Protein AF-A0A5C1A9X7-F1 (afdb_monomer_lite)

Secondary structure (DSSP, 8-state):
-----GGG--HHHHHHHHHHHHHHHHHHHHHHHHHHHHHHHHSPTTTHHHHHHHH-TTS-HHHHHHHHHHTTS-HHHHTTTTHHHHHHHHTSS-TTSTTS-------PPP--------------PPPPPP------TTHHHHHHHHHHHHTT--TTTS-HHHHHHHHHHHHHHHHHHHHHHHHHHHHHHHHHHTT----SSPPTTEEEEEE-SS--EEEEEEEPTTS-EEEE-TTS-EEEESSPPPPPSS-EEEEEE-S-HHHHHHHHHHHHHHHHS---HHHHHHHHHHTT--BTTB---HHHHHHHHT-GGGGT----SS------EEE-SS-EEE---STTHHHHHHHHHHHHHHHHHHHHHHHHHHHTT----HHHHHHHHTTGGGS------HHHHHHHHHHH-SS---HHHHHHHHHHHHHHHHHHHHHHHHHHHHHHHHHHHHHHH--SHHHHHHHHHHHHHHHHHHHHHHHHSS-HHHHHHHHHHHHHHHHHHHHHHHHHHTSS-HHHHHHHHHHH-S--------------------TT----------------------------------

InterPro domains:
  IPR011109 DNA-binding recombinase domain [PF07508] (262-326)
  IPR011109 DNA-binding recombinase domain [PS51737] (245-375)
  IPR038109 DNA-binding recombinase domain superfamily [G3DSA:3.90.1750.20] (182-351)

Structure (mmCIF, N/CA/C/O backbone):
data_AF-A0A5C1A9X7-F1
#
_entry.id   AF-A0A5C1A9X7-F1
#
loop_
_atom_site.group_PDB
_atom_site.id
_atom_site.type_symbol
_atom_site.label_atom_id
_atom_site.label_alt_id
_atom_site.label_comp_id
_atom_site.label_asym_id
_atom_site.label_entity_id
_atom_site.label_seq_id
_atom_site.pdbx_PDB_ins_code
_atom_site.Cartn_x
_atom_site.Cartn_y
_atom_site.Cartn_z
_atom_site.occupancy
_atom_site.B_iso_or_equiv
_atom_site.auth_seq_id
_atom_site.auth_comp_id
_atom_site.auth_asym_id
_atom_site.auth_atom_id
_atom_site.pdbx_PDB_model_num
ATOM 1 N N . MET A 1 1 ? 14.208 43.046 -17.791 1.00 47.38 1 MET A N 1
ATOM 2 C CA . MET A 1 1 ? 15.202 42.506 -16.836 1.00 47.38 1 MET A CA 1
ATOM 3 C C . MET A 1 1 ? 16.406 42.126 -17.662 1.00 47.38 1 MET A C 1
ATOM 5 O O . MET A 1 1 ? 16.241 41.368 -18.603 1.00 47.38 1 MET A O 1
ATOM 9 N N . THR A 1 2 ? 17.555 42.736 -17.404 1.00 44.69 2 THR A N 1
ATOM 10 C CA . THR A 1 2 ? 18.782 42.477 -18.158 1.00 44.69 2 THR A CA 1
ATOM 11 C C . THR A 1 2 ? 19.216 41.025 -17.948 1.00 44.69 2 THR A C 1
ATOM 13 O O . THR A 1 2 ? 19.223 40.553 -16.810 1.00 44.69 2 THR A O 1
ATOM 16 N N . ASP A 1 3 ? 19.541 40.317 -19.035 1.00 58.75 3 ASP A N 1
ATOM 17 C CA . ASP A 1 3 ? 20.053 38.939 -19.025 1.00 58.75 3 ASP A CA 1
ATOM 18 C C . ASP A 1 3 ? 21.384 38.892 -18.271 1.00 58.75 3 ASP A C 1
ATOM 20 O O . ASP A 1 3 ? 22.476 39.004 -18.829 1.00 58.75 3 ASP A O 1
ATOM 24 N N . THR A 1 4 ? 21.292 38.795 -16.951 1.00 77.88 4 THR A N 1
ATOM 25 C CA . THR A 1 4 ? 22.456 38.682 -16.088 1.00 77.88 4 THR A CA 1
ATOM 26 C C . THR A 1 4 ? 22.804 37.203 -16.052 1.00 77.88 4 THR A C 1
ATOM 28 O O . THR A 1 4 ? 21.982 36.382 -15.647 1.00 77.88 4 THR A O 1
ATOM 31 N N . ASN A 1 5 ? 23.998 36.844 -16.524 1.00 87.25 5 ASN A N 1
ATOM 32 C CA . ASN A 1 5 ? 24.424 35.452 -16.588 1.00 87.25 5 ASN A CA 1
ATOM 33 C C . ASN A 1 5 ? 24.597 34.885 -15.166 1.00 87.25 5 ASN A C 1
ATOM 35 O O . ASN A 1 5 ? 25.627 35.102 -14.519 1.00 87.25 5 ASN A O 1
ATOM 39 N N . LEU A 1 6 ? 23.574 34.165 -14.694 1.00 88.19 6 LEU A N 1
ATOM 40 C CA . LEU A 1 6 ? 23.511 33.554 -13.363 1.00 88.19 6 LEU A CA 1
ATOM 41 C C . LEU A 1 6 ? 24.707 32.630 -13.089 1.00 88.19 6 LEU A C 1
ATOM 43 O O . LEU A 1 6 ? 25.137 32.534 -11.941 1.00 88.19 6 LEU A O 1
ATOM 47 N N . ASP A 1 7 ? 25.299 32.030 -14.129 1.00 89.69 7 ASP A N 1
ATOM 48 C CA . ASP A 1 7 ? 26.432 31.104 -13.996 1.00 89.69 7 ASP A CA 1
ATOM 49 C C . ASP A 1 7 ? 27.722 31.793 -13.522 1.00 89.69 7 ASP A C 1
ATOM 51 O O . ASP A 1 7 ? 28.666 31.130 -13.092 1.00 89.69 7 ASP A O 1
ATOM 55 N N . THR A 1 8 ? 27.778 33.127 -13.589 1.00 94.38 8 THR A N 1
ATOM 56 C CA . THR A 1 8 ? 28.953 33.919 -13.183 1.00 94.38 8 THR A CA 1
ATOM 57 C C . THR A 1 8 ? 28.818 34.564 -11.803 1.00 94.38 8 THR A C 1
ATOM 59 O O . THR A 1 8 ? 29.784 35.146 -11.308 1.00 94.38 8 THR A O 1
ATOM 62 N N . MET A 1 9 ? 27.647 34.463 -11.167 1.00 95.88 9 MET A N 1
ATOM 63 C CA . MET A 1 9 ? 27.379 35.101 -9.877 1.00 95.88 9 MET A CA 1
ATOM 64 C C . MET A 1 9 ? 27.938 34.275 -8.714 1.00 95.88 9 MET A C 1
ATOM 66 O O . MET A 1 9 ? 27.880 33.045 -8.700 1.00 95.88 9 MET A O 1
ATOM 70 N N . THR A 1 10 ? 28.459 34.956 -7.696 1.00 95.62 10 THR A N 1
ATOM 71 C CA . THR A 1 10 ? 28.853 34.311 -6.438 1.00 95.62 10 THR A CA 1
ATOM 72 C C . THR A 1 10 ? 27.623 33.904 -5.620 1.00 95.62 10 THR A C 1
ATOM 74 O O . THR A 1 10 ? 26.520 34.409 -5.829 1.00 95.62 10 THR A O 1
ATOM 77 N N . LEU A 1 11 ? 27.800 33.008 -4.641 1.00 89.06 11 LEU A N 1
ATOM 78 C CA . LEU A 1 11 ? 26.704 32.552 -3.775 1.00 89.06 11 LEU A CA 1
ATOM 79 C C . LEU A 1 11 ? 26.016 33.711 -3.030 1.00 89.06 11 LEU A C 1
ATOM 81 O O . LEU A 1 11 ? 24.791 33.736 -2.939 1.00 89.06 11 LEU A O 1
ATOM 85 N N . ASP A 1 12 ? 26.785 34.696 -2.561 1.00 92.31 12 ASP A N 1
ATOM 86 C CA . ASP A 1 12 ? 26.243 35.880 -1.883 1.00 92.31 12 ASP A CA 1
ATOM 87 C C . ASP A 1 12 ? 25.435 36.763 -2.843 1.00 92.31 12 ASP A C 1
ATOM 89 O O . ASP A 1 12 ? 24.360 37.247 -2.488 1.00 92.31 12 ASP A O 1
ATOM 93 N N . GLN A 1 13 ? 25.910 36.926 -4.082 1.00 91.19 13 GLN A N 1
ATOM 94 C CA . GLN A 1 13 ? 25.189 37.660 -5.124 1.00 91.19 13 GLN A CA 1
ATOM 95 C C . GLN A 1 13 ? 23.883 36.952 -5.504 1.00 91.19 13 GLN A C 1
ATOM 97 O O . GLN A 1 13 ? 22.855 37.607 -5.658 1.00 91.19 13 GLN A O 1
ATOM 102 N N . LEU A 1 14 ? 23.893 35.619 -5.594 1.00 86.94 14 LEU A N 1
ATOM 103 C CA . LEU A 1 14 ? 22.681 34.823 -5.805 1.00 86.94 14 LEU A CA 1
ATOM 104 C C . LEU A 1 14 ? 21.702 34.963 -4.630 1.00 86.94 14 LEU A C 1
ATOM 106 O O . LEU A 1 14 ? 20.501 35.098 -4.852 1.00 86.94 14 LEU A O 1
ATOM 110 N N . GLY A 1 15 ? 22.198 34.997 -3.388 1.00 90.81 15 GLY A N 1
ATOM 111 C CA . GLY A 1 15 ? 21.381 35.241 -2.197 1.00 90.81 15 GLY A CA 1
ATOM 112 C C . GLY A 1 15 ? 20.719 36.624 -2.196 1.00 90.81 15 GLY A C 1
ATOM 113 O O . GLY A 1 15 ? 19.524 36.742 -1.920 1.00 90.81 15 GLY A O 1
ATOM 114 N N . GLN A 1 16 ? 21.464 37.669 -2.567 1.00 90.62 16 GLN A N 1
ATOM 115 C CA . GLN A 1 16 ? 20.929 39.028 -2.711 1.00 90.62 16 GLN A CA 1
ATOM 116 C C . GLN A 1 16 ? 19.906 39.123 -3.849 1.00 90.62 16 GLN A C 1
ATOM 118 O O . GLN A 1 16 ? 18.838 39.708 -3.664 1.00 90.62 16 GLN A O 1
ATOM 123 N N . GLN A 1 17 ? 20.186 38.489 -4.990 1.00 90.75 17 GLN A N 1
ATOM 124 C CA . GLN A 1 17 ? 19.267 38.449 -6.125 1.00 90.75 17 GLN A CA 1
ATOM 125 C C . GLN A 1 17 ? 17.967 37.716 -5.772 1.00 90.75 17 GLN A C 1
ATOM 127 O O . GLN A 1 17 ? 16.882 38.188 -6.107 1.00 90.75 17 GLN A O 1
ATOM 132 N N . ALA A 1 18 ? 18.052 36.598 -5.047 1.00 87.81 18 ALA A N 1
ATOM 133 C CA . ALA A 1 18 ? 16.883 35.873 -4.562 1.00 87.81 18 ALA A CA 1
ATOM 134 C C . ALA A 1 18 ? 16.039 36.730 -3.606 1.00 87.81 18 ALA A C 1
ATOM 136 O O . ALA A 1 18 ? 14.819 36.780 -3.751 1.00 87.81 18 ALA A O 1
ATOM 137 N N . LYS A 1 19 ? 16.675 37.454 -2.674 1.00 89.00 19 LYS A N 1
ATOM 138 C CA . LYS A 1 19 ? 15.983 38.379 -1.765 1.00 89.00 19 LYS A CA 1
ATOM 139 C C . LYS A 1 19 ? 15.240 39.478 -2.533 1.00 89.00 19 LYS A C 1
ATOM 141 O O . LYS A 1 19 ? 14.060 39.699 -2.277 1.00 89.00 19 LYS A O 1
ATOM 146 N N . LEU A 1 20 ? 15.896 40.095 -3.515 1.00 90.38 20 LEU A N 1
ATOM 147 C CA . LEU A 1 20 ? 15.300 41.135 -4.357 1.00 90.38 20 LEU A CA 1
ATOM 148 C C . LEU A 1 20 ? 14.111 40.606 -5.177 1.00 90.38 20 LEU A C 1
ATOM 150 O O . LEU A 1 20 ? 13.089 41.277 -5.303 1.00 90.38 20 LEU A O 1
ATOM 154 N N . LEU A 1 21 ? 14.220 39.396 -5.734 1.00 89.62 21 LEU A N 1
ATOM 155 C CA . LEU A 1 21 ? 13.125 38.759 -6.475 1.00 89.62 21 LEU A CA 1
ATOM 156 C C . LEU A 1 21 ? 11.931 38.442 -5.572 1.00 89.62 21 LEU A C 1
ATOM 158 O O . LEU A 1 21 ? 10.781 38.616 -5.980 1.00 89.62 21 LEU A O 1
ATOM 162 N N . LEU A 1 22 ? 12.194 38.002 -4.346 1.00 88.50 22 LEU A N 1
ATOM 163 C CA . LEU A 1 22 ? 11.167 37.724 -3.353 1.00 88.50 22 LEU A CA 1
ATOM 164 C C . LEU A 1 22 ? 10.432 39.015 -2.927 1.00 88.50 22 LEU A C 1
ATOM 166 O O . LEU A 1 22 ? 9.199 39.035 -2.932 1.00 88.50 22 LEU A O 1
ATOM 170 N N . GLU A 1 23 ? 11.153 40.115 -2.686 1.00 90.88 23 GLU A N 1
ATOM 171 C CA . GLU A 1 23 ? 10.567 41.441 -2.413 1.00 90.88 23 GLU A CA 1
ATOM 172 C C . GLU A 1 23 ? 9.708 41.943 -3.586 1.00 90.88 23 GLU A C 1
ATOM 174 O O . GLU A 1 23 ? 8.550 42.321 -3.394 1.00 90.88 23 GLU A O 1
ATOM 179 N N . LYS A 1 24 ? 10.209 41.839 -4.824 1.00 92.94 24 LYS A N 1
ATOM 180 C CA . LYS A 1 24 ? 9.430 42.173 -6.031 1.00 92.94 24 LYS A CA 1
ATOM 181 C C . LYS A 1 24 ? 8.179 41.308 -6.176 1.00 92.94 24 LYS A C 1
ATOM 183 O O . LYS A 1 24 ? 7.129 41.789 -6.594 1.00 92.94 24 LYS A O 1
ATOM 188 N N . THR A 1 25 ? 8.262 40.030 -5.812 1.00 92.06 25 THR A N 1
ATOM 189 C CA . THR A 1 25 ? 7.108 39.120 -5.846 1.00 92.06 25 THR A CA 1
ATOM 190 C C . THR A 1 25 ? 6.032 39.554 -4.848 1.00 92.06 25 THR A C 1
ATOM 192 O O . THR A 1 25 ? 4.843 39.527 -5.176 1.00 92.06 25 THR A O 1
ATOM 195 N N . ALA A 1 26 ? 6.433 39.983 -3.648 1.00 93.00 26 ALA A N 1
ATOM 196 C CA . ALA A 1 26 ? 5.527 40.524 -2.637 1.00 93.00 26 ALA A CA 1
ATOM 197 C C . ALA A 1 26 ? 4.830 41.806 -3.128 1.00 93.00 26 ALA A C 1
ATOM 199 O O . ALA A 1 26 ? 3.606 41.921 -3.023 1.00 93.00 26 ALA A O 1
ATOM 200 N N . GLU A 1 27 ? 5.583 42.719 -3.745 1.00 94.50 27 GLU A N 1
ATOM 201 C CA . GLU A 1 27 ? 5.055 43.943 -4.352 1.00 94.50 27 GLU A CA 1
ATOM 202 C C . GLU A 1 27 ? 4.036 43.648 -5.466 1.00 94.50 27 GLU A C 1
ATOM 204 O O . GLU A 1 27 ? 2.912 44.157 -5.432 1.00 94.50 27 GLU A O 1
ATOM 209 N N . ILE A 1 28 ? 4.374 42.771 -6.417 1.00 95.00 28 ILE A N 1
ATOM 210 C CA . ILE A 1 28 ? 3.469 42.382 -7.510 1.00 95.00 28 ILE A CA 1
ATOM 211 C C . ILE A 1 28 ? 2.188 41.753 -6.950 1.00 95.00 28 ILE A C 1
ATOM 213 O O . ILE A 1 28 ? 1.080 42.085 -7.382 1.00 95.00 28 ILE A O 1
ATOM 217 N N . ALA A 1 29 ? 2.308 40.865 -5.958 1.00 95.62 29 ALA A N 1
ATOM 218 C CA . ALA A 1 29 ? 1.154 40.241 -5.319 1.00 95.62 29 ALA A CA 1
ATOM 219 C C . ALA A 1 29 ? 0.243 41.272 -4.633 1.00 95.62 29 ALA A C 1
ATOM 221 O O . ALA A 1 29 ? -0.986 41.160 -4.716 1.00 95.62 29 ALA A O 1
ATOM 222 N N . TRP A 1 30 ? 0.825 42.291 -3.997 1.00 97.12 30 TRP A N 1
ATOM 223 C CA . TRP A 1 30 ? 0.084 43.402 -3.405 1.00 97.12 30 TRP A CA 1
ATOM 224 C C . TRP A 1 30 ? -0.641 44.236 -4.470 1.00 97.12 30 TRP A C 1
ATOM 226 O O . TRP A 1 30 ? -1.853 44.454 -4.362 1.00 97.12 30 TRP A O 1
ATOM 236 N N . GLN A 1 31 ? 0.051 44.631 -5.545 1.00 96.31 31 GLN A N 1
ATOM 237 C CA . GLN A 1 31 ? -0.528 45.407 -6.648 1.00 96.31 31 GLN A CA 1
ATOM 238 C C . GLN A 1 31 ? -1.691 44.655 -7.320 1.00 96.31 31 GLN A C 1
ATOM 240 O O . GLN A 1 31 ? -2.790 45.200 -7.475 1.00 96.31 31 GLN A O 1
ATOM 245 N N . LEU A 1 32 ? -1.507 43.368 -7.636 1.00 95.81 32 LEU A N 1
ATOM 246 C CA . LEU A 1 32 ? -2.569 42.513 -8.178 1.00 95.81 32 LEU A CA 1
ATOM 247 C C . LEU A 1 32 ? -3.739 42.370 -7.200 1.00 95.81 32 LEU A C 1
ATOM 249 O O . LEU A 1 32 ? -4.904 42.429 -7.598 1.00 95.81 32 LEU A O 1
ATOM 253 N N . GLY A 1 33 ? -3.455 42.231 -5.905 1.00 97.31 33 GLY A N 1
ATOM 254 C CA . GLY A 1 33 ? -4.472 42.213 -4.860 1.00 97.31 33 GLY A CA 1
ATOM 255 C C . GLY A 1 33 ? -5.327 43.483 -4.831 1.00 97.31 33 GLY A C 1
ATOM 256 O O . GLY A 1 33 ? -6.557 43.387 -4.727 1.00 97.31 33 GLY A O 1
ATOM 257 N N . ARG A 1 34 ? -4.709 44.663 -4.992 1.00 97.56 34 ARG A N 1
ATOM 258 C CA . ARG A 1 34 ? -5.403 45.961 -5.091 1.00 97.56 34 ARG A CA 1
ATOM 259 C C . ARG A 1 34 ? -6.297 46.002 -6.326 1.00 97.56 34 ARG A C 1
ATOM 261 O O . ARG A 1 34 ? -7.483 46.318 -6.198 1.00 97.56 34 ARG A O 1
ATOM 268 N N . ILE A 1 35 ? -5.775 45.597 -7.487 1.00 97.06 35 ILE A N 1
ATOM 269 C CA . ILE A 1 35 ? -6.542 45.501 -8.740 1.00 97.06 35 ILE A CA 1
ATOM 270 C C . ILE A 1 35 ? -7.760 44.591 -8.552 1.00 97.06 35 ILE A C 1
ATOM 272 O O . ILE A 1 35 ? -8.881 44.986 -8.875 1.00 97.06 35 ILE A O 1
ATOM 276 N N . PHE A 1 36 ? -7.587 43.406 -7.962 1.00 97.50 36 PHE A N 1
ATOM 277 C CA . PHE A 1 36 ? -8.689 42.473 -7.729 1.00 97.50 36 PHE A CA 1
ATOM 278 C C . PHE A 1 36 ? -9.723 42.998 -6.736 1.00 97.50 36 PHE A C 1
ATOM 280 O O . PHE A 1 36 ? -10.917 42.757 -6.915 1.00 97.50 36 PHE A O 1
ATOM 287 N N . THR A 1 37 ? -9.305 43.726 -5.702 1.00 97.31 37 THR A N 1
ATOM 288 C CA . THR A 1 37 ? -10.232 44.356 -4.757 1.00 97.31 37 THR A CA 1
ATOM 289 C C . THR A 1 37 ? -11.045 45.469 -5.423 1.00 97.31 37 THR A C 1
ATOM 291 O O . THR A 1 37 ? -12.268 45.486 -5.266 1.00 97.31 37 THR A O 1
ATOM 294 N N . ILE A 1 38 ? -10.419 46.315 -6.248 1.00 97.38 38 ILE A N 1
ATOM 295 C CA . ILE A 1 38 ? -11.111 47.360 -7.021 1.00 97.38 38 ILE A CA 1
ATOM 296 C C . ILE A 1 38 ? -12.061 46.737 -8.054 1.00 97.38 38 ILE A C 1
ATOM 298 O O . ILE A 1 38 ? -13.235 47.106 -8.122 1.00 97.38 38 ILE A O 1
ATOM 302 N N . ALA A 1 39 ? -11.592 45.758 -8.832 1.00 96.38 39 ALA A N 1
ATOM 303 C CA . ALA A 1 39 ? -12.392 45.072 -9.845 1.00 96.38 39 ALA A CA 1
ATOM 304 C C . ALA A 1 39 ? -13.609 44.370 -9.227 1.00 96.38 39 ALA A C 1
ATOM 306 O O . ALA A 1 39 ? -14.719 44.465 -9.756 1.00 96.38 39 ALA A O 1
ATOM 307 N N . LYS A 1 40 ? -13.436 43.724 -8.066 1.00 97.00 40 LYS A N 1
ATOM 308 C CA . LYS A 1 40 ? -14.538 43.092 -7.333 1.00 97.00 40 LYS A CA 1
ATOM 309 C C . LYS A 1 40 ? -15.569 44.110 -6.847 1.00 97.00 40 LYS A C 1
ATOM 311 O O . LYS A 1 40 ? -16.755 43.807 -6.913 1.00 97.00 40 LYS A O 1
ATOM 316 N N . GLY A 1 41 ? -15.136 45.292 -6.401 1.00 96.31 41 GLY A N 1
ATOM 317 C CA . GLY A 1 41 ? -16.030 46.387 -6.006 1.00 96.31 41 GLY A CA 1
ATOM 318 C C . GLY A 1 41 ? -16.836 46.974 -7.171 1.00 96.31 41 GLY A C 1
ATOM 319 O O . GLY A 1 41 ? -17.968 47.402 -6.971 1.00 96.31 41 GLY A O 1
ATOM 320 N N . LYS A 1 42 ? -16.287 46.948 -8.395 1.00 96.94 42 LYS A N 1
ATOM 321 C CA . LYS A 1 42 ? -16.971 47.411 -9.618 1.00 96.94 42 LYS A CA 1
ATOM 322 C C . LYS A 1 42 ? -17.919 46.371 -10.235 1.00 96.94 42 LYS A C 1
ATOM 324 O O . LYS A 1 42 ? -18.811 46.737 -10.995 1.00 96.94 42 LYS A O 1
ATOM 329 N N . CYS A 1 43 ? -17.736 45.084 -9.943 1.00 96.25 43 CYS A N 1
ATOM 330 C CA . CYS A 1 43 ? -18.588 44.015 -10.470 1.00 96.25 43 CYS A CA 1
ATOM 331 C C . CYS A 1 43 ? -19.940 43.951 -9.742 1.00 96.25 43 CYS A C 1
ATOM 333 O O . CYS A 1 43 ? -19.989 43.924 -8.514 1.00 96.25 43 CYS A O 1
ATOM 335 N N . GLN A 1 44 ? -21.043 43.796 -10.482 1.00 95.88 44 GLN A N 1
ATOM 336 C CA . GLN A 1 44 ? -22.345 43.494 -9.872 1.00 95.88 44 GLN A CA 1
ATOM 337 C C . GLN A 1 44 ? -22.383 42.057 -9.312 1.00 95.88 44 GLN A C 1
ATOM 339 O O . GLN A 1 44 ? -21.558 41.201 -9.664 1.00 95.88 44 GLN A O 1
ATOM 344 N N . HIS A 1 45 ? -23.363 41.758 -8.449 1.00 90.06 45 HIS A N 1
ATOM 345 C CA . HIS A 1 45 ? -23.530 40.423 -7.867 1.00 90.06 45 HIS A CA 1
ATOM 346 C C . HIS A 1 45 ? -23.597 39.341 -8.964 1.00 90.06 45 HIS A C 1
ATOM 348 O O . HIS A 1 45 ? -24.348 39.454 -9.929 1.00 90.06 45 HIS A O 1
ATOM 354 N N . GLY A 1 46 ? -22.765 38.301 -8.846 1.00 91.75 46 GLY A N 1
ATOM 355 C CA . GLY A 1 46 ? -22.659 37.218 -9.835 1.00 91.75 46 GLY A CA 1
ATOM 356 C C . GLY A 1 46 ? -21.763 37.498 -11.054 1.00 91.75 46 GLY A C 1
ATOM 357 O O . GLY A 1 46 ? -21.415 36.556 -11.768 1.00 91.75 46 GLY A O 1
ATOM 358 N N . GLN A 1 47 ? -21.315 38.739 -11.284 1.00 96.62 47 GLN A N 1
ATOM 359 C CA . GLN A 1 47 ? -20.414 39.068 -12.402 1.00 96.62 47 GLN A CA 1
ATOM 360 C C . GLN A 1 47 ? -18.936 38.804 -12.089 1.00 96.62 47 GLN A C 1
ATOM 362 O O . GLN A 1 47 ? -18.168 38.505 -13.002 1.00 96.62 47 GLN A O 1
ATOM 367 N N . TRP A 1 48 ? -18.545 38.814 -10.808 1.00 96.19 48 TRP A N 1
ATOM 368 C CA . TRP A 1 48 ? -17.155 38.603 -10.379 1.00 96.19 48 TRP A CA 1
ATOM 369 C C . TRP A 1 48 ? -16.531 37.322 -10.955 1.00 96.19 48 TRP A C 1
ATOM 371 O O . TRP A 1 48 ? -15.447 37.358 -11.526 1.00 96.19 48 TRP A O 1
ATOM 381 N N . GLY A 1 49 ? -17.240 36.190 -10.892 1.00 92.62 49 GLY A N 1
ATOM 382 C CA . GLY A 1 49 ? -16.727 34.920 -11.419 1.00 92.62 49 GLY A CA 1
ATOM 383 C C . GLY A 1 49 ? -16.629 34.865 -12.952 1.00 92.62 49 GLY A C 1
ATOM 384 O O . GLY A 1 49 ? -15.925 34.011 -13.490 1.00 92.62 49 GLY A O 1
ATOM 385 N N . LYS A 1 50 ? -17.340 35.740 -13.678 1.00 96.06 50 LYS A N 1
ATOM 386 C CA . LYS A 1 50 ? -17.178 35.894 -15.134 1.00 96.06 50 LYS A CA 1
ATOM 387 C C . LYS A 1 50 ? -15.960 36.760 -15.440 1.00 96.06 50 LYS A C 1
ATOM 389 O O . LYS A 1 50 ? -15.117 36.336 -16.219 1.00 96.06 50 LYS A O 1
ATOM 394 N N . TRP A 1 51 ? -15.838 37.904 -14.763 1.00 97.06 51 TRP A N 1
ATOM 395 C CA . TRP A 1 51 ? -14.692 38.803 -14.903 1.00 97.06 51 TRP A CA 1
ATOM 396 C C . TRP A 1 51 ? -13.373 38.099 -14.566 1.00 97.06 51 TRP A C 1
ATOM 398 O O . TRP A 1 51 ? -12.432 38.162 -15.351 1.00 97.06 51 TRP A O 1
ATOM 408 N N . GLN A 1 52 ? -13.340 37.342 -13.462 1.00 96.62 52 GLN A N 1
ATOM 409 C CA . GLN A 1 52 ? -12.171 36.561 -13.055 1.00 96.62 52 GLN A CA 1
ATOM 410 C C . GLN A 1 52 ? -11.739 35.574 -14.146 1.00 96.62 52 GLN A C 1
ATOM 412 O O . GLN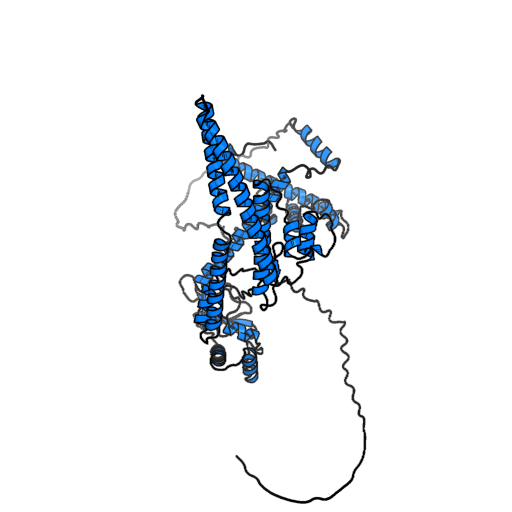 A 1 52 ? -10.560 35.482 -14.457 1.00 96.62 52 GLN A O 1
ATOM 417 N N . ARG A 1 53 ? -12.683 34.841 -14.748 1.00 94.81 53 ARG A N 1
ATOM 418 C CA . ARG A 1 53 ? -12.362 33.877 -15.812 1.00 94.81 53 ARG A CA 1
ATOM 419 C C . ARG A 1 53 ? -11.885 34.540 -17.100 1.00 94.81 53 ARG A C 1
ATOM 421 O O . ARG A 1 53 ? -11.134 33.908 -17.823 1.00 94.81 53 ARG A O 1
ATOM 428 N N . ALA A 1 54 ? -12.326 35.762 -17.382 1.00 95.94 54 ALA A N 1
ATOM 429 C CA . ALA A 1 54 ? -11.912 36.491 -18.575 1.00 95.94 54 ALA A CA 1
ATOM 430 C C . ALA A 1 54 ? -10.524 37.135 -18.426 1.00 95.94 54 ALA A C 1
ATOM 432 O O . ALA A 1 54 ? -9.778 37.161 -19.392 1.00 95.94 54 ALA A O 1
ATOM 433 N N . ASN A 1 55 ? -10.172 37.627 -17.231 1.00 96.00 55 ASN A N 1
ATOM 434 C CA . ASN A 1 55 ? -8.977 38.464 -17.035 1.00 96.00 55 ASN A CA 1
ATOM 435 C C . ASN A 1 55 ? -7.877 37.802 -16.184 1.00 96.00 55 ASN A C 1
ATOM 437 O O . ASN A 1 55 ? -6.761 38.298 -16.128 1.00 96.00 55 ASN A O 1
ATOM 441 N N . ALA A 1 56 ? -8.185 36.709 -15.481 1.00 95.69 56 ALA A N 1
ATOM 442 C CA . ALA A 1 56 ? -7.260 36.018 -14.580 1.00 95.69 56 ALA A CA 1
ATOM 443 C C . ALA A 1 56 ? -7.512 34.497 -14.587 1.00 95.69 56 ALA A C 1
ATOM 445 O O . ALA A 1 56 ? -7.578 33.855 -13.537 1.00 95.69 56 ALA A O 1
ATOM 446 N N . SER A 1 57 ? -7.704 33.917 -15.777 1.00 93.94 57 SER A N 1
ATOM 447 C CA . SER A 1 57 ? -8.019 32.490 -15.976 1.00 93.94 57 SER A CA 1
ATOM 448 C C . SER A 1 57 ? -6.945 31.542 -15.430 1.00 93.94 57 SER A C 1
ATOM 450 O O . SER A 1 57 ? -7.275 30.452 -14.962 1.00 93.94 57 SER A O 1
ATOM 452 N N . HIS A 1 58 ? -5.683 31.973 -15.449 1.00 94.12 58 HIS A N 1
ATOM 453 C CA . HIS A 1 58 ? -4.530 31.222 -14.955 1.00 94.12 58 HIS A CA 1
ATOM 454 C C . HIS A 1 58 ? -4.418 31.230 -13.419 1.00 94.12 58 HIS A C 1
ATOM 456 O O . HIS A 1 58 ? -3.757 30.367 -12.842 1.00 94.12 58 HIS A O 1
ATOM 462 N N . LEU A 1 59 ? -5.097 32.153 -12.723 1.00 94.19 59 LEU A N 1
ATOM 463 C CA . LEU A 1 59 ? -5.053 32.239 -11.263 1.00 94.19 59 LEU A CA 1
ATOM 464 C C . LEU A 1 59 ? -6.230 31.511 -10.613 1.00 94.19 59 LEU A C 1
ATOM 466 O O . LEU A 1 59 ? -7.410 31.776 -10.861 1.00 94.19 59 LEU A O 1
ATOM 470 N N . SER A 1 60 ? -5.908 30.625 -9.669 1.00 94.69 60 SER A N 1
ATOM 471 C CA . SER A 1 60 ? -6.929 29.968 -8.856 1.00 94.69 60 SER A CA 1
ATOM 472 C C . SER A 1 60 ? -7.681 30.983 -7.981 1.00 94.69 60 SER A C 1
ATOM 474 O O . SER A 1 60 ? -7.108 31.956 -7.486 1.00 94.69 60 SER A O 1
ATOM 476 N N . ALA A 1 61 ? -8.962 30.720 -7.688 1.00 92.44 61 ALA A N 1
ATOM 477 C CA . ALA A 1 61 ? -9.743 31.561 -6.770 1.00 92.44 61 ALA A CA 1
ATOM 478 C C . ALA A 1 61 ? -9.099 31.680 -5.372 1.00 92.44 61 ALA A C 1
ATOM 480 O O . ALA A 1 61 ? -9.268 32.692 -4.693 1.00 92.44 61 ALA A O 1
ATOM 481 N N . LYS A 1 62 ? -8.332 30.661 -4.955 1.00 94.62 62 LYS A N 1
ATOM 482 C CA . LYS A 1 62 ? -7.563 30.676 -3.707 1.00 94.62 62 LYS A CA 1
ATOM 483 C C . LYS A 1 62 ? -6.393 31.661 -3.790 1.00 94.62 62 LYS A C 1
ATOM 485 O O . LYS A 1 62 ? -6.223 32.443 -2.862 1.00 94.62 62 LYS A O 1
ATOM 490 N N . THR A 1 63 ? -5.638 31.653 -4.889 1.00 95.44 63 THR A N 1
ATOM 491 C CA . THR A 1 63 ? -4.511 32.573 -5.131 1.00 95.44 63 THR A CA 1
ATOM 492 C C . THR A 1 63 ? -4.986 34.023 -5.155 1.00 95.44 63 THR A C 1
ATOM 494 O O . THR A 1 63 ? -4.462 34.849 -4.419 1.00 95.44 63 THR A O 1
ATOM 497 N N . ILE A 1 64 ? -6.069 34.310 -5.883 1.00 96.31 64 ILE A N 1
ATOM 498 C CA . ILE A 1 64 ? -6.688 35.645 -5.903 1.00 96.31 64 ILE A CA 1
ATOM 499 C C . ILE A 1 64 ? -7.158 36.061 -4.504 1.00 96.31 64 ILE A C 1
ATOM 501 O O . ILE A 1 64 ? -7.006 37.214 -4.106 1.00 96.31 64 ILE A O 1
ATOM 505 N N . GLY A 1 65 ? -7.710 35.122 -3.730 1.00 95.19 65 GLY A N 1
ATOM 506 C CA . GLY A 1 65 ? -8.063 35.355 -2.331 1.00 95.19 65 GLY A CA 1
ATOM 507 C C . GLY A 1 65 ? -6.861 35.731 -1.460 1.00 95.19 65 GLY A C 1
ATOM 508 O O . GLY A 1 65 ? -7.002 36.602 -0.609 1.00 95.19 65 GLY A O 1
ATOM 509 N N . ARG A 1 66 ? -5.693 35.116 -1.685 1.00 96.31 66 ARG A N 1
ATOM 510 C CA . ARG A 1 66 ? -4.442 35.439 -0.979 1.00 96.31 66 ARG A CA 1
ATOM 511 C C . ARG A 1 66 ? -3.906 36.810 -1.376 1.00 96.31 66 ARG A C 1
ATOM 513 O O . ARG A 1 66 ? -3.666 37.615 -0.491 1.00 96.31 66 ARG A O 1
ATOM 520 N N . TYR A 1 67 ? -3.819 37.122 -2.670 1.00 97.25 67 TYR A N 1
ATOM 521 C CA . TYR A 1 67 ? -3.355 38.441 -3.130 1.00 97.25 67 TYR A CA 1
ATOM 522 C C . TYR A 1 67 ? -4.237 39.568 -2.590 1.00 97.25 67 TYR A C 1
ATOM 524 O O . TYR A 1 67 ? -3.738 40.575 -2.105 1.00 97.25 67 TYR A O 1
ATOM 532 N N . ARG A 1 68 ? -5.563 39.372 -2.570 1.00 97.25 68 ARG A N 1
ATOM 533 C CA . ARG A 1 68 ? -6.482 40.348 -1.968 1.00 97.25 68 ARG A CA 1
ATOM 534 C C . ARG A 1 68 ? -6.239 40.570 -0.473 1.00 97.25 68 ARG A C 1
ATOM 536 O O . ARG A 1 68 ? -6.418 41.697 -0.041 1.00 97.25 68 ARG A O 1
ATOM 543 N N . LYS A 1 69 ? -5.836 39.539 0.280 1.00 96.25 69 LYS A N 1
ATOM 544 C CA . LYS A 1 69 ? -5.438 39.678 1.691 1.00 96.25 69 LYS A CA 1
ATOM 545 C C . LYS A 1 69 ? -4.107 40.410 1.842 1.00 96.25 69 LYS A C 1
ATOM 547 O O . LYS A 1 69 ? -3.993 41.250 2.716 1.00 96.25 69 LYS A O 1
ATOM 552 N N . VAL A 1 70 ? -3.127 40.139 0.975 1.00 96.12 70 VAL A N 1
ATOM 553 C CA . VAL A 1 70 ? -1.861 40.898 0.962 1.00 96.12 70 VAL A CA 1
ATOM 554 C C . VAL A 1 70 ? -2.138 42.386 0.728 1.00 96.12 70 VAL A C 1
ATOM 556 O O . VAL A 1 70 ? -1.593 43.223 1.428 1.00 96.12 70 VAL A O 1
ATOM 559 N N . ALA A 1 71 ? -3.059 42.721 -0.178 1.00 96.31 71 ALA A N 1
ATOM 560 C CA . ALA A 1 71 ? -3.466 44.100 -0.457 1.00 96.31 71 ALA A CA 1
ATOM 561 C C . ALA A 1 71 ? -4.225 44.819 0.676 1.00 96.31 71 ALA A C 1
ATOM 563 O O . ALA A 1 71 ? -4.514 46.010 0.537 1.00 96.31 71 ALA A O 1
ATOM 564 N N . GLU A 1 72 ? -4.597 44.114 1.749 1.00 95.00 72 GLU A N 1
ATOM 565 C CA . GLU A 1 72 ? -5.147 44.728 2.965 1.00 95.00 72 GLU A CA 1
ATOM 566 C C . GLU A 1 72 ? -4.034 45.302 3.860 1.00 95.00 72 GLU A C 1
ATOM 568 O O . GLU A 1 72 ? -4.328 46.143 4.707 1.00 95.00 72 GLU A O 1
ATOM 573 N N . LEU A 1 73 ? -2.772 44.905 3.644 1.00 93.62 73 LEU A N 1
ATOM 574 C CA . LEU A 1 73 ? -1.610 45.448 4.345 1.00 93.62 73 LEU A CA 1
ATOM 575 C C . LEU A 1 73 ? -1.175 46.804 3.740 1.00 93.62 73 LEU A C 1
ATOM 577 O O . LEU A 1 73 ? -1.300 46.999 2.522 1.00 93.62 73 LEU A O 1
ATOM 581 N N . PRO A 1 74 ? -0.650 47.743 4.550 1.00 92.50 74 PRO A N 1
ATOM 582 C CA . PRO A 1 74 ? 0.043 48.941 4.073 1.00 92.50 74 PRO A CA 1
ATOM 583 C C . PRO A 1 74 ? 1.220 48.579 3.159 1.00 92.50 74 PRO A C 1
ATOM 585 O O . PRO A 1 74 ? 1.896 47.576 3.380 1.00 92.50 74 PRO A O 1
ATOM 588 N N . PHE A 1 75 ? 1.484 49.391 2.133 1.00 89.25 75 PHE A N 1
ATOM 589 C CA . PHE A 1 75 ? 2.546 49.103 1.160 1.00 89.25 75 PHE A CA 1
ATOM 590 C C . PHE A 1 75 ? 3.932 49.067 1.822 1.00 89.25 75 PHE A C 1
ATOM 592 O O . PHE A 1 75 ? 4.757 48.216 1.503 1.00 89.25 75 PHE A O 1
ATOM 599 N N . GLU A 1 76 ? 4.140 49.929 2.816 1.00 88.06 76 GLU A N 1
ATOM 600 C CA . GLU A 1 76 ? 5.363 50.033 3.611 1.00 88.06 76 GLU A CA 1
ATOM 601 C C . GLU A 1 76 ? 5.652 48.754 4.418 1.00 88.06 76 GLU A C 1
ATOM 603 O O . GLU A 1 76 ? 6.801 48.469 4.757 1.00 88.06 76 GLU A O 1
ATOM 608 N N . GLU A 1 77 ? 4.622 47.955 4.718 1.00 82.94 77 GLU A N 1
ATOM 609 C CA . GLU A 1 77 ? 4.768 46.677 5.422 1.00 82.94 77 GLU A CA 1
ATOM 610 C C . GLU A 1 77 ? 5.149 45.533 4.470 1.00 82.94 77 GLU A C 1
ATOM 612 O O . GLU A 1 77 ? 5.800 44.574 4.889 1.00 82.94 77 GLU A O 1
ATOM 617 N N . VAL A 1 78 ? 4.817 45.654 3.180 1.00 83.25 78 VAL A N 1
ATOM 618 C CA . VAL A 1 78 ? 5.071 44.627 2.157 1.00 83.25 78 VAL A CA 1
ATOM 619 C C . VAL A 1 78 ? 6.537 44.565 1.743 1.00 83.25 78 VAL A C 1
ATOM 621 O O . VAL A 1 78 ? 7.029 43.483 1.439 1.00 83.25 78 VAL A O 1
ATOM 624 N N . THR A 1 79 ? 7.249 45.690 1.766 1.00 80.75 79 THR A N 1
ATOM 625 C CA . THR A 1 79 ? 8.671 45.789 1.388 1.00 80.75 79 THR A CA 1
ATOM 626 C C . THR A 1 79 ? 9.619 45.788 2.595 1.00 80.75 79 THR A C 1
ATOM 628 O O . THR A 1 79 ? 10.824 45.974 2.443 1.00 80.75 79 THR A O 1
ATOM 631 N N . GLY A 1 80 ? 9.095 45.566 3.808 1.00 79.44 80 GLY A N 1
ATOM 632 C CA . GLY A 1 80 ? 9.824 45.761 5.064 1.00 79.44 80 GLY A CA 1
ATOM 633 C C . GLY A 1 80 ? 9.767 44.586 6.045 1.00 79.44 80 GLY A C 1
ATOM 634 O O . GLY A 1 80 ? 9.806 43.413 5.680 1.00 79.44 80 GLY A O 1
ATOM 635 N N . LYS A 1 81 ? 9.691 44.904 7.345 1.00 72.19 81 LYS A N 1
ATOM 636 C CA . LYS A 1 81 ? 9.799 43.935 8.459 1.00 72.19 81 LYS A CA 1
ATOM 637 C C . LYS A 1 81 ? 8.712 42.851 8.477 1.00 72.19 81 LYS A C 1
ATOM 639 O O . LYS A 1 81 ? 8.876 41.864 9.184 1.00 72.19 81 LYS A O 1
ATOM 644 N N . GLN A 1 82 ? 7.627 43.014 7.720 1.00 85.38 82 GLN A N 1
ATOM 645 C CA . GLN A 1 82 ? 6.525 42.050 7.664 1.00 85.38 82 GLN A CA 1
ATOM 646 C C . GLN A 1 82 ? 6.543 41.161 6.414 1.00 85.38 82 GLN A C 1
ATOM 648 O O . GLN A 1 82 ? 5.576 40.451 6.140 1.00 85.38 82 GLN A O 1
ATOM 653 N N . LEU A 1 83 ? 7.656 41.127 5.680 1.00 89.94 83 LEU A N 1
ATOM 654 C CA . LEU A 1 83 ? 7.810 40.287 4.493 1.00 89.94 83 LEU A CA 1
ATOM 655 C C . LEU A 1 83 ? 7.500 38.798 4.767 1.00 89.94 83 LEU A C 1
ATOM 657 O O . LEU A 1 83 ? 6.908 38.113 3.934 1.00 89.94 83 LEU A O 1
ATOM 661 N N . GLN A 1 84 ? 7.810 38.310 5.974 1.00 89.44 84 GLN A N 1
ATOM 662 C CA . GLN A 1 84 ? 7.451 36.958 6.421 1.00 89.44 84 GLN A CA 1
ATOM 663 C C . GLN A 1 84 ? 5.933 36.736 6.499 1.00 89.44 84 GLN A C 1
ATOM 665 O O . GLN A 1 84 ? 5.449 35.694 6.059 1.00 89.44 84 GLN A O 1
ATOM 670 N N . GLU A 1 85 ? 5.167 37.711 6.996 1.00 91.56 85 GLU A N 1
ATOM 671 C CA . GLU A 1 85 ? 3.703 37.616 7.051 1.00 91.56 85 GLU A CA 1
ATOM 672 C C . GLU A 1 85 ? 3.104 37.625 5.643 1.00 91.56 85 GLU A C 1
ATOM 674 O O . GLU A 1 85 ? 2.204 36.839 5.340 1.00 91.56 85 GLU A O 1
ATOM 679 N N . VAL A 1 86 ? 3.659 38.432 4.732 1.00 92.69 86 VAL A N 1
ATOM 680 C CA . VAL A 1 86 ? 3.269 38.395 3.317 1.00 92.69 86 VAL A CA 1
ATOM 681 C C . VAL A 1 86 ? 3.504 36.998 2.736 1.00 92.69 86 VAL A C 1
ATOM 683 O O . VAL A 1 86 ? 2.600 36.430 2.118 1.00 92.69 86 VAL A O 1
ATOM 686 N N . TYR A 1 87 ? 4.662 36.384 2.985 1.00 93.25 87 TYR A N 1
ATOM 687 C CA . TYR A 1 87 ? 4.951 35.020 2.529 1.00 93.25 87 TYR A CA 1
ATOM 688 C C . TYR A 1 87 ? 4.064 33.958 3.176 1.00 93.25 87 TYR A C 1
ATOM 690 O O . TYR A 1 87 ? 3.661 33.013 2.489 1.00 93.25 87 TYR A O 1
ATOM 698 N N . ARG A 1 88 ? 3.673 34.139 4.438 1.00 90.88 88 ARG A N 1
ATOM 699 C CA . ARG A 1 88 ? 2.691 33.288 5.119 1.00 90.88 88 ARG A CA 1
ATOM 700 C C . ARG A 1 88 ? 1.317 33.386 4.450 1.00 90.88 88 ARG A C 1
ATOM 702 O O . ARG A 1 88 ? 0.720 32.370 4.088 1.00 90.88 88 ARG A O 1
ATOM 709 N N . ILE A 1 89 ? 0.840 34.600 4.160 1.00 93.44 89 ILE A N 1
ATOM 710 C CA . ILE A 1 89 ? -0.433 34.828 3.450 1.00 93.44 89 ILE A CA 1
ATOM 711 C C . ILE A 1 89 ? -0.392 34.219 2.042 1.00 93.44 89 ILE A C 1
ATOM 713 O O . ILE A 1 89 ? -1.363 33.584 1.602 1.00 93.44 89 ILE A O 1
ATOM 717 N N . LEU A 1 90 ? 0.731 34.372 1.336 1.00 92.06 90 LEU A N 1
ATOM 718 C CA . LEU A 1 90 ? 0.956 33.771 0.021 1.00 92.06 90 LEU A CA 1
ATOM 719 C C . LEU A 1 90 ? 1.068 32.240 0.084 1.00 92.06 90 LEU A C 1
ATOM 721 O O . LEU A 1 90 ? 0.761 31.566 -0.906 1.00 92.06 90 LEU A O 1
ATOM 725 N N . GLY A 1 91 ? 1.370 31.683 1.259 1.00 90.31 91 GLY A N 1
ATOM 726 C CA . GLY A 1 91 ? 1.607 30.261 1.492 1.00 90.31 91 GLY A CA 1
ATOM 727 C C . GLY A 1 91 ? 2.921 29.783 0.883 1.00 90.31 91 GLY A C 1
ATOM 728 O O . GLY A 1 91 ? 2.953 28.675 0.352 1.00 90.31 91 GLY A O 1
ATOM 729 N N . ILE A 1 92 ? 3.930 30.658 0.880 1.00 90.44 92 ILE A N 1
ATOM 730 C CA . ILE A 1 92 ? 5.326 30.357 0.534 1.00 90.44 92 ILE A CA 1
ATOM 731 C C . ILE A 1 92 ? 6.037 29.761 1.758 1.00 90.44 92 ILE A C 1
ATOM 733 O O . ILE A 1 92 ? 6.838 28.844 1.604 1.00 90.44 92 ILE A O 1
ATOM 737 N N . ILE A 1 93 ? 5.699 30.242 2.959 1.00 88.56 93 ILE A N 1
ATOM 738 C CA . ILE A 1 93 ? 6.160 29.703 4.246 1.00 88.56 93 ILE A CA 1
ATOM 739 C C . ILE A 1 93 ? 4.980 28.978 4.911 1.00 88.56 93 ILE A C 1
ATOM 741 O O . ILE A 1 93 ? 3.850 29.473 4.875 1.00 88.56 93 ILE A O 1
ATOM 745 N N . ASP A 1 94 ? 5.228 27.790 5.469 1.00 76.81 94 ASP A N 1
ATOM 746 C CA . ASP A 1 94 ? 4.234 27.006 6.208 1.00 76.81 94 ASP A CA 1
ATOM 747 C C . ASP A 1 94 ? 4.152 27.483 7.671 1.00 76.81 94 ASP A C 1
ATOM 749 O O . ASP A 1 94 ? 5.172 27.729 8.306 1.00 76.81 94 ASP A O 1
ATOM 753 N N . ASP A 1 95 ? 2.946 27.506 8.255 1.00 65.44 95 ASP A N 1
ATOM 754 C CA . ASP A 1 95 ? 2.682 27.902 9.660 1.00 65.44 95 ASP A CA 1
ATOM 755 C C . ASP A 1 95 ? 3.389 27.017 10.726 1.00 65.44 95 ASP A C 1
ATOM 757 O O . ASP A 1 95 ? 3.119 27.133 11.921 1.00 65.44 95 ASP A O 1
ATOM 761 N N . ALA A 1 96 ? 4.210 26.046 10.314 1.00 55.16 96 ALA A N 1
ATOM 762 C CA . ALA A 1 96 ? 4.844 25.068 11.194 1.00 55.16 96 ALA A CA 1
ATOM 763 C C . ALA A 1 96 ? 6.213 25.511 11.732 1.00 55.16 96 ALA A C 1
ATOM 765 O O . ALA A 1 96 ? 6.640 24.952 12.743 1.00 55.16 96 ALA A O 1
ATOM 766 N N . ASP A 1 97 ? 6.866 26.479 11.086 1.00 53.16 97 ASP A N 1
ATOM 767 C CA . ASP A 1 97 ? 8.260 26.835 11.382 1.00 53.16 97 ASP A CA 1
ATOM 768 C C . ASP A 1 97 ? 8.393 27.953 12.438 1.00 53.16 97 ASP A C 1
ATOM 770 O O . ASP A 1 97 ? 9.434 28.074 13.071 1.00 53.16 97 ASP A O 1
ATOM 774 N N . ASP A 1 98 ? 7.317 28.688 12.740 1.00 52.81 98 ASP A N 1
ATOM 775 C CA . ASP A 1 98 ? 7.323 29.792 13.720 1.00 52.81 98 ASP A CA 1
ATOM 776 C C . ASP A 1 98 ? 7.131 29.341 15.185 1.00 52.81 98 ASP A C 1
ATOM 778 O O . ASP A 1 98 ? 7.000 30.165 16.089 1.00 52.81 98 ASP A O 1
ATOM 782 N N . ALA A 1 99 ? 7.054 28.032 15.449 1.00 50.25 99 ALA A N 1
ATOM 783 C CA . ALA A 1 99 ? 6.721 27.511 16.777 1.00 50.25 99 ALA A CA 1
ATOM 784 C C . ALA A 1 99 ? 7.931 27.267 17.703 1.00 50.25 99 ALA A C 1
ATOM 786 O O . ALA A 1 99 ? 7.714 26.798 18.820 1.00 50.25 99 ALA A O 1
ATOM 787 N N . GLU A 1 100 ? 9.173 27.539 17.277 1.00 51.25 100 GLU A N 1
ATOM 788 C CA . GLU A 1 100 ? 10.372 27.192 18.071 1.00 51.25 100 GLU A CA 1
ATOM 789 C C . GLU A 1 100 ? 11.409 28.314 18.281 1.00 51.25 100 GLU A C 1
ATOM 791 O O . GLU A 1 100 ? 12.396 28.078 18.972 1.00 51.25 100 GLU A O 1
ATOM 796 N N . GLU A 1 101 ? 11.182 29.549 17.825 1.00 46.56 101 GLU A N 1
ATOM 797 C CA . GLU A 1 101 ? 12.005 30.698 18.249 1.00 46.56 101 GLU A CA 1
ATOM 798 C C . GLU A 1 101 ? 11.375 31.402 19.465 1.00 46.56 101 GLU A C 1
ATOM 800 O O . GLU A 1 101 ? 10.997 32.570 19.422 1.00 46.56 101 GLU A O 1
ATOM 805 N N . GLU A 1 102 ? 11.240 30.677 20.583 1.00 44.97 102 GLU A N 1
ATOM 806 C CA . GLU A 1 102 ? 11.179 31.350 21.884 1.00 44.97 102 GLU A CA 1
ATOM 807 C C . GLU A 1 102 ? 12.577 31.904 22.176 1.00 44.97 102 GLU A C 1
ATOM 809 O O . GLU A 1 102 ? 13.545 31.157 22.335 1.00 44.97 102 GLU A O 1
ATOM 814 N N . GLU A 1 103 ? 12.667 33.233 22.203 1.00 43.12 103 GLU A N 1
ATOM 815 C CA . GLU A 1 103 ? 13.815 34.015 22.650 1.00 43.12 103 GLU A CA 1
ATOM 816 C C . GLU A 1 103 ? 14.394 33.382 23.929 1.00 43.12 103 GLU A C 1
ATOM 818 O O . GLU A 1 103 ? 13.766 33.389 24.992 1.00 43.12 103 GLU A O 1
ATOM 823 N N . VAL A 1 104 ? 15.588 32.790 23.830 1.00 39.75 104 VAL A N 1
ATOM 824 C CA . VAL A 1 104 ? 16.336 32.317 24.997 1.00 39.75 104 VAL A CA 1
ATOM 825 C C . VAL A 1 104 ? 16.732 33.559 25.788 1.00 39.75 104 VAL A C 1
ATOM 827 O O . VAL A 1 104 ? 17.766 34.174 25.540 1.00 39.75 104 VAL A O 1
ATOM 830 N N . VAL A 1 105 ? 15.880 33.948 26.735 1.00 41.91 105 VAL A N 1
ATOM 831 C CA . VAL A 1 105 ? 16.209 34.931 27.764 1.00 41.91 105 VAL A CA 1
ATOM 832 C C . VAL A 1 105 ? 17.317 34.315 28.610 1.00 41.91 105 VAL A C 1
ATOM 834 O O . VAL A 1 105 ? 17.083 33.480 29.485 1.00 41.91 105 VAL A O 1
ATOM 837 N N . GLU A 1 106 ? 18.549 34.704 28.302 1.00 37.31 106 GLU A N 1
ATOM 838 C CA . GLU A 1 106 ? 19.755 34.337 29.028 1.00 37.31 106 GLU A CA 1
ATOM 839 C C . GLU A 1 106 ? 19.700 34.959 30.434 1.00 37.31 106 GLU A C 1
ATOM 841 O O . GLU A 1 106 ? 20.161 36.071 30.689 1.00 37.31 106 GLU A O 1
ATOM 846 N N . THR A 1 107 ? 19.078 34.253 31.381 1.00 39.44 107 THR A N 1
ATOM 847 C CA . THR A 1 107 ? 19.107 34.626 32.796 1.00 39.44 107 THR A CA 1
ATOM 848 C C . THR A 1 107 ? 20.500 34.357 33.357 1.00 39.44 107 THR A C 1
ATOM 850 O O . THR A 1 107 ? 20.818 33.237 33.759 1.00 39.44 107 THR A O 1
ATOM 853 N N . THR A 1 108 ? 21.335 35.392 33.397 1.00 40.94 108 THR A N 1
ATOM 854 C CA . THR A 1 108 ? 22.590 35.400 34.156 1.00 40.94 108 THR A CA 1
ATOM 855 C C . THR A 1 108 ? 22.306 35.573 35.657 1.00 40.94 108 THR A C 1
ATOM 857 O O . THR A 1 108 ? 21.401 36.324 36.035 1.00 40.94 108 THR A O 1
ATOM 860 N N . PRO A 1 109 ? 23.043 34.884 36.550 1.00 43.47 109 PRO A N 1
ATOM 861 C CA . PRO A 1 109 ? 22.768 34.911 37.978 1.00 43.47 109 PRO A CA 1
ATOM 862 C C . PRO A 1 109 ? 23.341 36.157 38.664 1.00 43.47 109 PRO A C 1
ATOM 864 O O . PRO A 1 109 ? 24.465 36.592 38.426 1.00 43.47 109 PRO A O 1
ATOM 867 N N . SER A 1 110 ? 22.532 36.679 39.582 1.00 33.38 110 SER A N 1
ATOM 868 C CA . SER A 1 110 ? 22.831 37.756 40.518 1.00 33.38 110 SER A CA 1
ATOM 869 C C . SER A 1 110 ? 24.027 37.426 41.420 1.00 33.38 110 SER A C 1
ATOM 871 O O . SER A 1 110 ? 24.032 36.414 42.122 1.00 33.38 110 SER A O 1
ATOM 873 N N . SER A 1 111 ? 25.021 38.313 41.459 1.00 33.81 111 SER A N 1
ATOM 874 C CA . SER A 1 111 ? 25.907 38.500 42.611 1.00 33.81 111 SER A CA 1
ATOM 875 C C . SER A 1 111 ? 26.394 39.947 42.654 1.00 33.81 111 SER A C 1
ATOM 877 O O . SER A 1 111 ? 26.840 40.510 41.659 1.00 33.81 111 SER A O 1
ATOM 879 N N . ALA A 1 112 ? 26.217 40.550 43.826 1.00 37.72 112 ALA A N 1
ATOM 880 C CA . ALA A 1 112 ? 26.489 41.941 44.153 1.00 37.72 112 ALA A CA 1
ATOM 881 C C . ALA A 1 112 ? 27.980 42.307 44.055 1.00 37.72 112 ALA A C 1
ATOM 883 O O . ALA A 1 112 ? 28.821 41.437 44.277 1.00 37.72 112 ALA A O 1
ATOM 884 N N . THR A 1 113 ? 28.280 43.601 43.842 1.00 31.39 113 THR A N 1
ATOM 885 C CA . THR A 1 113 ? 29.224 44.442 44.632 1.00 31.39 113 THR A CA 1
ATOM 886 C C . THR A 1 113 ? 29.656 45.704 43.843 1.00 31.39 113 THR A C 1
ATOM 888 O O . THR A 1 113 ? 30.337 45.607 42.833 1.00 31.39 113 THR A O 1
ATOM 891 N N . THR A 1 114 ? 29.268 46.871 44.382 1.00 30.31 114 THR A N 1
ATOM 892 C CA . THR A 1 114 ? 29.929 48.205 44.387 1.00 30.31 114 THR A CA 1
ATOM 893 C C . THR A 1 114 ? 30.044 49.086 43.116 1.00 30.31 114 THR A C 1
ATOM 895 O O . THR A 1 114 ? 30.610 48.727 42.094 1.00 30.31 114 THR A O 1
ATOM 898 N N . THR A 1 115 ? 29.533 50.314 43.286 1.00 35.56 115 THR A N 1
ATOM 899 C CA . THR A 1 115 ? 29.642 51.603 42.553 1.00 35.56 115 THR A CA 1
ATOM 900 C C . THR A 1 115 ? 31.088 52.121 42.339 1.00 35.56 115 THR A C 1
ATOM 902 O O . THR A 1 115 ? 32.006 51.543 42.915 1.00 35.56 115 THR A O 1
ATOM 905 N N . PRO A 1 116 ? 31.332 53.332 41.765 1.00 56.59 116 PRO A N 1
ATOM 906 C CA . PRO A 1 116 ? 30.707 54.072 40.641 1.00 56.59 116 PRO A CA 1
ATOM 907 C C . PRO A 1 116 ? 31.763 54.597 39.622 1.00 56.59 116 PRO A C 1
ATOM 909 O O . PRO A 1 116 ? 32.929 54.700 39.978 1.00 56.59 116 PRO A O 1
ATOM 912 N N . LEU A 1 117 ? 31.378 55.062 38.418 1.00 33.06 117 LEU A N 1
ATOM 913 C CA . LEU A 1 117 ? 32.000 56.246 37.775 1.00 33.06 117 LEU A CA 1
ATOM 914 C C . LEU A 1 117 ? 31.284 56.700 36.488 1.00 33.06 117 LEU A C 1
ATOM 916 O O . LEU A 1 117 ? 30.794 55.906 35.693 1.00 33.06 117 LEU A O 1
ATOM 920 N N . SER A 1 118 ? 31.235 58.023 36.359 1.00 36.53 118 SER A N 1
ATOM 921 C CA . SER A 1 118 ? 30.620 58.885 35.349 1.00 36.53 118 SER A CA 1
ATOM 922 C C . SER A 1 118 ? 31.090 58.665 33.904 1.00 36.53 118 SER A C 1
ATOM 924 O O . SER A 1 118 ? 32.266 58.391 33.697 1.00 36.53 118 SER A O 1
ATOM 926 N N . ALA A 1 119 ? 30.231 58.966 32.916 1.00 35.19 119 ALA A N 1
ATOM 927 C CA . ALA A 1 119 ? 30.464 60.043 31.933 1.00 35.19 119 ALA A CA 1
ATOM 928 C C . ALA A 1 119 ? 29.386 60.105 30.826 1.00 35.19 119 ALA A C 1
ATOM 930 O O . ALA A 1 119 ? 29.048 59.123 30.177 1.00 35.19 119 ALA A O 1
ATOM 931 N N . THR A 1 120 ? 28.903 61.329 30.626 1.00 38.44 120 THR A N 1
ATOM 932 C CA . THR A 1 120 ? 28.187 61.932 29.491 1.00 38.44 120 THR A CA 1
ATOM 933 C C . THR A 1 120 ? 28.813 61.642 28.117 1.00 38.44 120 THR A C 1
ATOM 935 O O . THR A 1 120 ? 30.037 61.658 28.046 1.00 38.44 120 THR A O 1
ATOM 938 N N . THR A 1 121 ? 28.012 61.501 27.039 1.00 33.72 121 THR A N 1
ATOM 939 C CA . THR A 1 121 ? 28.254 61.985 25.638 1.00 33.72 121 THR A CA 1
ATOM 940 C C . THR A 1 121 ? 27.052 61.590 24.743 1.00 33.72 121 THR A C 1
ATOM 942 O O . THR A 1 121 ? 26.774 60.409 24.586 1.00 33.72 121 THR A O 1
ATOM 945 N N . THR A 1 122 ? 26.134 62.513 24.422 1.00 32.97 122 THR A N 1
ATOM 946 C CA . THR A 1 122 ? 25.981 63.300 23.164 1.00 32.97 122 THR A CA 1
ATOM 947 C C . THR A 1 122 ? 25.267 62.559 22.016 1.00 32.97 122 THR A C 1
ATOM 949 O O . THR A 1 122 ? 25.850 61.714 21.347 1.00 32.97 122 THR A O 1
ATOM 952 N N . LEU A 1 123 ? 24.002 62.936 21.773 1.00 33.19 123 LEU A N 1
ATOM 953 C CA . LEU A 1 123 ? 23.217 62.613 20.573 1.00 33.19 123 LEU A CA 1
ATOM 954 C C . LEU A 1 123 ? 23.657 63.499 19.393 1.00 33.19 123 LEU A C 1
ATOM 956 O O . LEU A 1 123 ? 23.741 64.716 19.547 1.00 33.19 123 LEU A O 1
ATOM 960 N N . VAL A 1 124 ? 23.850 62.897 18.217 1.00 36.53 124 VAL A N 1
ATOM 961 C CA . VAL A 1 124 ? 23.955 63.587 16.921 1.00 36.53 124 VAL A CA 1
ATOM 962 C C . VAL A 1 124 ? 22.863 63.039 16.004 1.00 36.53 124 VAL A C 1
ATOM 964 O O . VAL A 1 124 ? 22.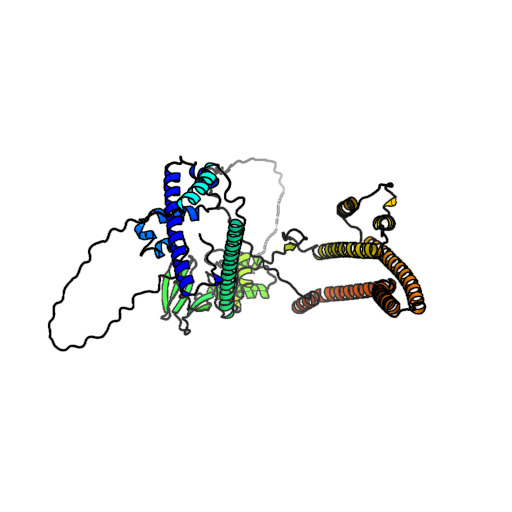792 61.835 15.767 1.00 36.53 124 VAL A O 1
ATOM 967 N N . THR A 1 125 ? 22.019 63.936 15.504 1.00 41.62 125 THR A N 1
ATOM 968 C CA . THR A 1 125 ? 20.983 63.693 14.490 1.00 41.62 125 THR A CA 1
ATOM 969 C C . THR A 1 125 ? 21.517 64.176 13.137 1.00 41.62 125 THR A C 1
ATOM 971 O O . THR A 1 125 ? 21.994 65.311 13.098 1.00 41.62 125 THR A O 1
ATOM 974 N N . PRO A 1 126 ? 21.447 63.405 12.036 1.00 46.53 126 PRO A N 1
ATOM 975 C CA . PRO A 1 126 ? 21.699 63.952 10.707 1.00 46.53 126 PRO A CA 1
ATOM 976 C C . PRO A 1 126 ? 20.398 64.333 9.977 1.00 46.53 126 PRO A C 1
ATOM 978 O O . PRO A 1 126 ? 19.389 63.632 10.061 1.00 46.53 126 PRO A O 1
ATOM 981 N N . GLU A 1 127 ? 20.463 65.468 9.279 1.00 40.91 127 GLU A N 1
ATOM 982 C CA . GLU A 1 127 ? 19.458 66.022 8.359 1.00 40.91 127 GLU A CA 1
ATOM 983 C C . GLU A 1 127 ? 19.337 65.209 7.051 1.00 40.91 127 GLU A C 1
ATOM 985 O O . GLU A 1 127 ? 20.298 64.543 6.653 1.00 40.91 127 GLU A O 1
ATOM 990 N N . PRO A 1 128 ? 18.182 65.272 6.357 1.00 47.31 128 PRO A N 1
ATOM 991 C CA . PRO A 1 128 ? 17.966 64.574 5.096 1.00 47.31 128 PRO A CA 1
ATOM 992 C C . PRO A 1 128 ? 18.544 65.351 3.903 1.00 47.31 128 PRO A C 1
ATOM 994 O O . PRO A 1 128 ? 18.349 66.557 3.768 1.00 47.31 128 PRO A O 1
ATOM 997 N N . VAL A 1 129 ? 19.227 64.626 3.017 1.00 45.59 129 VAL A N 1
ATOM 998 C CA . VAL A 1 129 ? 19.696 65.105 1.711 1.00 45.59 129 VAL A CA 1
ATOM 999 C C . VAL A 1 129 ? 18.657 64.702 0.665 1.00 45.59 129 VAL A C 1
ATOM 1001 O O . VAL A 1 129 ? 18.423 63.513 0.460 1.00 45.59 129 VAL A O 1
ATOM 1004 N N . GLU A 1 130 ? 18.035 65.682 0.013 1.00 47.75 130 GLU A N 1
ATOM 1005 C CA . GLU A 1 130 ? 17.208 65.475 -1.179 1.00 47.75 130 GLU A CA 1
ATOM 1006 C C . GLU A 1 130 ? 18.130 65.282 -2.395 1.00 47.75 130 GLU A C 1
ATOM 1008 O O . GLU A 1 130 ? 18.947 66.150 -2.708 1.00 47.75 130 GLU A O 1
ATOM 1013 N N . GLN A 1 131 ? 18.031 64.130 -3.062 1.00 41.81 131 GLN A N 1
ATOM 1014 C CA . GLN A 1 131 ? 18.634 63.884 -4.373 1.00 41.81 131 GLN A CA 1
ATOM 1015 C C . GLN A 1 131 ? 17.507 63.657 -5.383 1.00 41.81 131 GLN A C 1
ATOM 1017 O O . GLN A 1 131 ? 16.720 62.725 -5.243 1.00 41.81 131 GLN A O 1
ATOM 1022 N N . GLU A 1 132 ? 17.424 64.541 -6.377 1.00 43.62 132 GLU A N 1
ATOM 1023 C CA . GLU A 1 132 ? 16.608 64.360 -7.577 1.00 43.62 132 GLU A CA 1
ATOM 1024 C C . GLU A 1 132 ? 17.268 63.284 -8.455 1.00 43.62 132 GLU A C 1
ATOM 1026 O O . GLU A 1 132 ? 18.393 63.464 -8.925 1.00 43.62 132 GLU A O 1
ATOM 1031 N N . GLU A 1 133 ? 16.593 62.147 -8.643 1.00 48.56 133 GLU A N 1
ATOM 1032 C CA . GLU A 1 133 ? 17.026 61.095 -9.567 1.00 48.56 133 GLU A CA 1
ATOM 1033 C C . GLU A 1 133 ? 16.580 61.430 -10.999 1.00 48.56 133 GLU A C 1
ATOM 1035 O O . GLU A 1 133 ? 15.391 61.558 -11.299 1.00 48.56 133 GLU A O 1
ATOM 1040 N N . ASP A 1 134 ? 17.572 61.582 -11.875 1.00 49.06 134 ASP A N 1
ATOM 1041 C CA . ASP A 1 134 ? 17.443 61.796 -13.314 1.00 49.06 134 ASP A CA 1
ATOM 1042 C C . ASP A 1 134 ? 17.051 60.471 -13.997 1.00 49.06 134 ASP A C 1
ATOM 1044 O O . ASP A 1 134 ? 17.798 59.488 -13.971 1.00 49.06 134 ASP A O 1
ATOM 1048 N N . PHE A 1 135 ? 15.845 60.419 -14.569 1.00 43.38 135 PHE A N 1
ATOM 1049 C CA . PHE A 1 135 ? 15.322 59.240 -15.262 1.00 43.38 135 PHE A CA 1
ATOM 1050 C C . PHE A 1 135 ? 16.009 59.089 -16.626 1.00 43.38 135 PHE A C 1
ATOM 1052 O O . PHE A 1 135 ? 15.732 59.830 -17.568 1.00 43.38 135 PHE A O 1
ATOM 1059 N N . GLY A 1 136 ? 16.902 58.103 -16.727 1.00 54.56 136 GLY A N 1
ATOM 1060 C CA . GLY A 1 136 ? 17.592 57.734 -17.963 1.00 54.56 136 GLY A CA 1
ATOM 1061 C C . GLY A 1 136 ? 16.675 57.177 -19.075 1.00 54.56 136 GLY A C 1
ATOM 1062 O O . GLY A 1 136 ? 15.486 56.943 -18.855 1.00 54.56 136 GLY A O 1
ATOM 1063 N N . PRO A 1 137 ? 17.231 56.935 -20.280 1.00 48.25 137 PRO A N 1
ATOM 1064 C CA . PRO A 1 137 ? 16.506 56.701 -21.542 1.00 48.25 137 PRO A CA 1
ATOM 1065 C C . PRO A 1 137 ? 15.710 55.382 -21.663 1.00 48.25 137 PRO A C 1
ATOM 1067 O O . PRO A 1 137 ? 15.239 55.055 -22.749 1.00 48.25 137 PRO A O 1
ATOM 1070 N N . ASP A 1 138 ? 15.469 54.655 -20.573 1.00 52.06 138 ASP A N 1
ATOM 1071 C CA . ASP A 1 138 ? 14.734 53.378 -20.585 1.00 52.06 138 ASP A CA 1
ATOM 1072 C C . ASP A 1 138 ? 13.199 53.561 -20.654 1.00 52.06 138 ASP A C 1
ATOM 1074 O O . ASP A 1 138 ? 12.442 52.594 -20.741 1.00 52.06 138 ASP A O 1
ATOM 1078 N N . ALA A 1 139 ? 12.707 54.805 -20.640 1.00 53.56 139 ALA A N 1
ATOM 1079 C CA . ALA A 1 139 ? 11.278 55.116 -20.716 1.00 53.56 139 ALA A CA 1
ATOM 1080 C C . ALA A 1 139 ? 10.637 54.772 -22.079 1.00 53.56 139 ALA A C 1
ATOM 1082 O O . ALA A 1 139 ? 9.426 54.547 -22.138 1.00 53.56 139 ALA A O 1
ATOM 1083 N N . GLU A 1 140 ? 11.418 54.698 -23.163 1.00 54.88 140 GLU A N 1
ATOM 1084 C CA . GLU A 1 140 ? 10.897 54.388 -24.505 1.00 54.88 140 GLU A CA 1
ATOM 1085 C C . GLU A 1 140 ? 10.527 52.901 -24.670 1.00 54.88 140 GLU A C 1
ATOM 1087 O O . GLU A 1 140 ? 9.511 52.591 -25.296 1.00 54.88 140 GLU A O 1
ATOM 1092 N N . ASP A 1 141 ? 11.235 51.979 -24.008 1.00 56.44 141 ASP A N 1
ATOM 1093 C CA . ASP A 1 141 ? 10.917 50.541 -24.056 1.00 56.44 141 ASP A CA 1
ATOM 1094 C C . ASP A 1 141 ? 9.620 50.197 -23.300 1.00 56.44 141 ASP A C 1
ATOM 1096 O O . ASP A 1 141 ? 8.897 49.258 -23.649 1.00 56.44 141 ASP A O 1
ATOM 1100 N N . HIS A 1 142 ? 9.251 51.002 -22.299 1.00 55.50 142 HIS A N 1
ATOM 1101 C CA . HIS A 1 142 ? 7.994 50.837 -21.569 1.00 55.50 142 HIS A CA 1
ATOM 1102 C C . HIS A 1 142 ? 6.759 51.255 -22.385 1.00 55.50 142 HIS A C 1
ATOM 1104 O O . HIS A 1 142 ? 5.666 50.733 -22.141 1.00 55.50 142 HIS A O 1
ATOM 1110 N N . ALA A 1 143 ? 6.911 52.142 -23.375 1.00 61.78 143 ALA A N 1
ATOM 1111 C CA . ALA A 1 143 ? 5.801 52.595 -24.213 1.00 61.78 143 ALA A CA 1
ATOM 1112 C C . ALA A 1 143 ? 5.279 51.480 -25.139 1.00 61.78 143 ALA A C 1
ATOM 1114 O O . ALA A 1 143 ? 4.067 51.338 -25.304 1.00 61.78 143 ALA A O 1
ATOM 1115 N N . HIS A 1 144 ? 6.167 50.630 -25.667 1.00 58.97 144 HIS A N 1
ATOM 1116 C CA . HIS A 1 144 ? 5.788 49.514 -26.542 1.00 58.97 144 HIS A CA 1
ATOM 1117 C C . HIS A 1 144 ? 5.004 48.410 -25.818 1.00 58.97 144 HIS A C 1
ATOM 1119 O O . HIS A 1 144 ? 4.055 47.860 -26.376 1.00 58.97 144 HIS A O 1
ATOM 1125 N N . ILE A 1 145 ? 5.332 48.135 -24.550 1.00 59.50 145 ILE A N 1
ATOM 1126 C CA . ILE A 1 145 ? 4.605 47.155 -23.725 1.00 59.50 145 ILE A CA 1
ATOM 1127 C C . ILE A 1 145 ? 3.169 47.628 -23.461 1.00 59.50 145 ILE A C 1
ATOM 1129 O O . ILE A 1 145 ? 2.230 46.833 -23.488 1.00 59.50 145 ILE A O 1
ATOM 1133 N N . ILE A 1 146 ? 2.980 48.928 -23.225 1.00 66.94 146 ILE A N 1
ATOM 1134 C CA . ILE A 1 146 ? 1.653 49.513 -22.999 1.00 66.94 146 ILE A CA 1
ATOM 1135 C C . ILE A 1 146 ? 0.807 49.445 -24.282 1.00 66.94 146 ILE A C 1
ATOM 1137 O O . ILE A 1 146 ? -0.380 49.125 -24.205 1.00 66.94 146 ILE A O 1
ATOM 1141 N N . ASP A 1 147 ? 1.408 49.670 -25.452 1.00 65.25 147 ASP A N 1
ATOM 1142 C CA . ASP A 1 147 ? 0.716 49.606 -26.746 1.00 65.25 147 ASP A CA 1
ATOM 1143 C C . ASP A 1 147 ? 0.288 48.170 -27.124 1.00 65.25 147 ASP A C 1
ATOM 1145 O O . ASP A 1 147 ? -0.834 47.951 -27.595 1.00 65.25 147 ASP A O 1
ATOM 1149 N N . ASP A 1 148 ? 1.109 47.154 -26.833 1.00 62.44 148 ASP A N 1
ATOM 1150 C CA . ASP A 1 148 ? 0.736 45.743 -27.038 1.00 62.44 148 ASP A CA 1
ATOM 1151 C C . ASP A 1 148 ? -0.388 45.286 -26.073 1.00 62.44 148 ASP A C 1
ATOM 1153 O O . ASP A 1 148 ? -1.276 44.523 -26.470 1.00 62.44 148 ASP A O 1
ATOM 1157 N N . ILE A 1 149 ? -0.428 45.809 -24.836 1.00 64.50 149 ILE A N 1
ATOM 1158 C CA . ILE A 1 149 ? -1.538 45.576 -23.886 1.00 64.50 149 ILE A CA 1
ATOM 1159 C C . ILE A 1 149 ? -2.839 46.219 -24.390 1.00 64.50 149 ILE A C 1
ATOM 1161 O O . ILE A 1 149 ? -3.911 45.613 -24.309 1.00 64.50 149 ILE A O 1
ATOM 1165 N N . LEU A 1 150 ? -2.767 47.449 -24.908 1.00 66.00 150 LEU A N 1
ATOM 1166 C CA . LEU A 1 150 ? -3.940 48.198 -25.370 1.00 66.00 150 LEU A CA 1
ATOM 1167 C C . LEU A 1 150 ? -4.521 47.656 -26.684 1.00 66.00 150 LEU A C 1
ATOM 1169 O O . LEU A 1 150 ? -5.729 47.761 -26.905 1.00 66.00 150 LEU A O 1
ATOM 1173 N N . THR A 1 151 ? -3.699 47.039 -27.533 1.00 77.12 151 THR A N 1
ATOM 1174 C CA . THR A 1 151 ? -4.131 46.455 -28.817 1.00 77.12 151 THR A CA 1
ATOM 1175 C C . THR A 1 151 ? -4.741 45.055 -28.692 1.00 77.12 151 THR A C 1
ATOM 1177 O O . THR A 1 151 ? -5.240 44.514 -29.681 1.00 77.12 151 THR A O 1
ATOM 1180 N N . GLY A 1 152 ? -4.778 44.474 -27.485 1.00 65.00 152 GLY A N 1
ATOM 1181 C CA . GLY A 1 152 ? -5.382 43.159 -27.238 1.00 65.00 152 GLY A CA 1
ATOM 1182 C C . GLY A 1 152 ? -4.573 42.000 -27.820 1.00 65.00 152 GLY A C 1
ATOM 1183 O O . GLY A 1 152 ? -5.123 40.926 -28.075 1.00 65.00 152 GLY A O 1
ATOM 1184 N N . LYS A 1 153 ? -3.278 42.224 -28.052 1.00 60.88 153 LYS A N 1
ATOM 1185 C CA . LYS A 1 153 ? -2.336 41.200 -28.487 1.00 60.88 153 LYS A CA 1
ATOM 1186 C C . LYS A 1 153 ? -2.105 40.246 -27.315 1.00 60.88 153 LYS A C 1
ATOM 1188 O O . LYS A 1 153 ? -1.822 40.678 -26.199 1.00 60.88 153 LYS A O 1
ATOM 1193 N N . ASP A 1 154 ? -2.284 38.951 -27.546 1.00 57.97 154 ASP A N 1
ATOM 1194 C CA . ASP A 1 154 ? -2.094 37.937 -26.510 1.00 57.97 154 ASP A CA 1
ATOM 1195 C C . ASP A 1 154 ? -0.592 37.778 -26.235 1.00 57.97 154 ASP A C 1
ATOM 1197 O O . ASP A 1 154 ? 0.093 36.994 -26.885 1.00 57.97 154 ASP A O 1
ATOM 1201 N N . LEU A 1 155 ? -0.071 38.573 -25.295 1.00 61.44 155 LEU A N 1
ATOM 1202 C CA . LEU A 1 155 ? 1.343 38.581 -24.894 1.00 61.44 155 LEU A CA 1
ATOM 1203 C C . LEU A 1 155 ? 1.838 37.205 -24.414 1.00 61.44 155 LEU A C 1
ATOM 1205 O O . LEU A 1 155 ? 3.041 36.973 -24.371 1.00 61.44 155 LEU A O 1
ATOM 1209 N N . ALA A 1 156 ? 0.924 36.291 -24.066 1.00 57.72 156 ALA A N 1
ATOM 1210 C CA . ALA A 1 156 ? 1.244 34.933 -23.645 1.00 57.72 156 ALA A CA 1
ATOM 1211 C C . ALA A 1 156 ? 1.231 33.908 -24.795 1.00 57.72 156 ALA A C 1
ATOM 1213 O O . ALA A 1 156 ? 1.713 32.796 -24.599 1.00 57.72 156 ALA A O 1
ATOM 1214 N N . ALA A 1 157 ? 0.693 34.243 -25.976 1.00 58.97 157 ALA A N 1
ATOM 1215 C CA . ALA A 1 157 ? 0.579 33.289 -27.084 1.00 58.97 157 ALA A CA 1
ATOM 1216 C C . ALA A 1 157 ? 1.933 32.947 -27.728 1.00 58.97 157 ALA A C 1
ATOM 1218 O O . ALA A 1 157 ? 2.101 31.832 -28.219 1.00 58.97 157 ALA A O 1
ATOM 1219 N N . ASP A 1 158 ? 2.894 33.875 -27.678 1.00 61.53 158 ASP A N 1
ATOM 1220 C CA . ASP A 1 158 ? 4.236 33.695 -28.247 1.00 61.53 158 ASP A CA 1
ATOM 1221 C C . ASP A 1 158 ? 5.332 33.528 -27.177 1.00 61.53 158 ASP A C 1
ATOM 1223 O O . ASP A 1 158 ? 6.478 33.214 -27.509 1.00 61.53 158 ASP A O 1
ATOM 1227 N N . ASP A 1 159 ? 5.005 33.675 -25.886 1.00 76.00 159 ASP A N 1
ATOM 1228 C CA . ASP A 1 159 ? 5.970 33.484 -24.799 1.00 76.00 159 ASP A CA 1
ATOM 1229 C C . ASP A 1 159 ? 6.058 32.012 -24.375 1.00 76.00 159 ASP A C 1
ATOM 1231 O O . ASP A 1 159 ? 5.670 31.587 -23.281 1.00 76.00 159 ASP A O 1
ATOM 1235 N N . ILE A 1 160 ? 6.634 31.229 -25.287 1.00 72.75 160 ILE A N 1
ATOM 1236 C CA . ILE A 1 160 ? 7.003 29.827 -25.082 1.00 72.75 160 ILE A CA 1
ATOM 1237 C C . ILE A 1 160 ? 7.827 29.665 -23.791 1.00 72.75 160 ILE A C 1
ATOM 1239 O O . ILE A 1 160 ? 7.742 28.624 -23.137 1.00 72.75 160 ILE A O 1
ATOM 1243 N N . SER A 1 161 ? 8.602 30.681 -23.388 1.00 69.12 161 SER A N 1
ATOM 1244 C CA . SER A 1 161 ? 9.405 30.616 -22.166 1.00 69.12 161 SER A CA 1
ATOM 1245 C C . SER A 1 161 ? 8.524 30.550 -20.916 1.00 69.12 161 SER A C 1
ATOM 1247 O O . SER A 1 161 ? 8.749 29.681 -20.074 1.00 69.12 161 SER A O 1
ATOM 1249 N N . THR A 1 162 ? 7.467 31.364 -20.838 1.00 73.81 162 THR A N 1
ATOM 1250 C CA . THR A 1 162 ? 6.518 31.368 -19.714 1.00 73.81 162 THR A CA 1
ATOM 1251 C C . THR A 1 162 ? 5.679 30.088 -19.660 1.00 73.81 162 THR A C 1
ATOM 1253 O O . THR A 1 162 ? 5.401 29.562 -18.575 1.00 73.81 162 THR A O 1
ATOM 1256 N N . GLU A 1 163 ? 5.300 29.526 -20.812 1.00 71.62 163 GLU A N 1
ATOM 1257 C CA . GLU A 1 163 ? 4.607 28.231 -20.847 1.00 71.62 163 GLU A CA 1
ATOM 1258 C C . GLU A 1 163 ? 5.518 27.099 -20.344 1.00 71.62 163 GLU A C 1
ATOM 1260 O O . GLU A 1 163 ? 5.105 26.283 -19.510 1.00 71.62 163 GLU A O 1
ATOM 1265 N N . ILE A 1 164 ? 6.781 27.076 -20.789 1.00 76.81 164 ILE A N 1
ATOM 1266 C CA . ILE A 1 164 ? 7.770 26.087 -20.347 1.00 76.81 164 ILE A CA 1
ATOM 1267 C C . ILE A 1 164 ? 8.056 26.234 -18.849 1.00 76.81 164 ILE A C 1
ATOM 1269 O O . ILE A 1 164 ? 8.033 25.224 -18.143 1.00 76.81 164 ILE A O 1
ATOM 1273 N N . THR A 1 165 ? 8.290 27.444 -18.333 1.00 77.56 165 THR A N 1
ATOM 1274 C CA . THR A 1 165 ? 8.570 27.657 -16.900 1.00 77.56 165 THR A CA 1
ATOM 1275 C C . THR A 1 165 ? 7.383 27.240 -16.041 1.00 77.56 165 THR A C 1
ATOM 1277 O O . THR A 1 165 ? 7.559 26.455 -15.110 1.00 77.56 165 THR A O 1
ATOM 1280 N N . THR A 1 166 ? 6.159 27.620 -16.418 1.00 77.38 166 THR A N 1
ATOM 1281 C CA . THR A 1 166 ? 4.937 27.201 -15.713 1.00 77.38 166 THR A CA 1
ATOM 1282 C C . THR A 1 166 ? 4.773 25.677 -15.720 1.00 77.38 166 THR A C 1
ATOM 1284 O O . THR A 1 166 ? 4.424 25.073 -14.700 1.00 77.38 166 THR A O 1
ATOM 1287 N N . ALA A 1 167 ? 5.045 25.015 -16.850 1.00 76.62 167 ALA A N 1
ATOM 1288 C CA . ALA A 1 167 ? 4.983 23.558 -16.948 1.00 76.62 167 ALA A CA 1
ATOM 1289 C C . ALA A 1 167 ? 6.057 22.869 -16.086 1.00 76.62 167 ALA A C 1
ATOM 1291 O O . ALA A 1 167 ? 5.774 21.853 -15.438 1.00 76.62 167 ALA A O 1
ATOM 1292 N N . VAL A 1 168 ? 7.272 23.425 -16.043 1.00 86.25 168 VAL A N 1
ATOM 1293 C CA . VAL A 1 168 ? 8.380 22.942 -15.208 1.00 86.25 168 VAL A CA 1
ATOM 1294 C C . VAL A 1 168 ? 8.056 23.117 -13.723 1.00 86.25 168 VAL A C 1
ATOM 1296 O O . VAL A 1 168 ? 8.197 22.159 -12.963 1.00 86.25 168 VAL A O 1
ATOM 1299 N N . GLU A 1 169 ? 7.536 24.270 -13.305 1.00 85.56 169 GLU A N 1
ATOM 1300 C 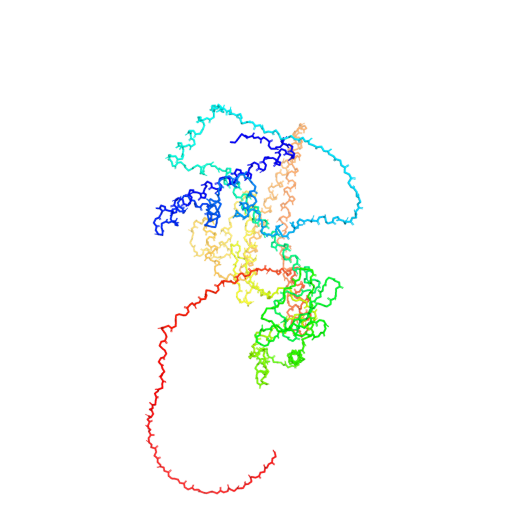CA . GLU A 1 169 ? 7.117 24.527 -11.923 1.00 85.56 169 GLU A CA 1
ATOM 1301 C C . GLU A 1 169 ? 5.959 23.621 -11.494 1.00 85.56 169 GLU A C 1
ATOM 1303 O O . GLU A 1 169 ? 5.992 23.015 -10.419 1.00 85.56 169 GLU A O 1
ATOM 1308 N N . ALA A 1 170 ? 4.949 23.444 -12.352 1.00 84.81 170 ALA A N 1
ATOM 1309 C CA . ALA A 1 170 ? 3.841 22.531 -12.088 1.00 84.81 170 ALA A CA 1
ATOM 1310 C C . ALA A 1 170 ? 4.328 21.079 -11.941 1.00 84.81 170 ALA A C 1
ATOM 1312 O O . ALA A 1 170 ? 3.837 20.328 -11.085 1.00 84.81 170 ALA A O 1
ATOM 1313 N N . ARG A 1 171 ? 5.317 20.676 -12.749 1.00 86.44 171 ARG A N 1
ATOM 1314 C CA . ARG A 1 171 ? 5.969 19.369 -12.636 1.00 86.44 171 ARG A CA 1
ATOM 1315 C C . ARG A 1 171 ? 6.757 19.248 -11.331 1.00 86.44 171 ARG A C 1
ATOM 1317 O O . ARG A 1 171 ? 6.556 18.260 -10.626 1.00 86.44 171 ARG A O 1
ATOM 1324 N N . ALA A 1 172 ? 7.563 20.245 -10.971 1.00 88.94 172 ALA A N 1
ATOM 1325 C CA . ALA A 1 172 ? 8.320 20.273 -9.720 1.00 88.94 172 ALA A CA 1
ATOM 1326 C C . ALA A 1 172 ? 7.393 20.201 -8.494 1.00 88.94 172 ALA A C 1
ATOM 1328 O O . ALA A 1 172 ? 7.604 19.386 -7.594 1.00 88.94 172 ALA A O 1
ATOM 1329 N N . GLY A 1 173 ? 6.287 20.953 -8.497 1.00 88.06 173 GLY A N 1
ATOM 1330 C CA . GLY A 1 173 ? 5.268 20.891 -7.447 1.00 88.06 173 GLY A CA 1
ATOM 1331 C C . GLY A 1 173 ? 4.613 19.509 -7.333 1.00 88.06 173 GLY A C 1
ATOM 1332 O O . GLY A 1 173 ? 4.394 18.997 -6.230 1.00 88.06 173 GLY A O 1
ATOM 1333 N N . LYS A 1 174 ? 4.344 18.842 -8.463 1.00 88.75 174 LYS A N 1
ATOM 1334 C CA . LYS A 1 174 ? 3.815 17.468 -8.473 1.00 88.75 174 LYS A CA 1
ATOM 1335 C C . LYS A 1 174 ? 4.834 16.455 -7.943 1.00 88.75 174 LYS A C 1
ATOM 1337 O O . LYS A 1 174 ? 4.452 15.560 -7.186 1.00 88.75 174 LYS A O 1
ATOM 1342 N N . GLU A 1 175 ? 6.103 16.588 -8.318 1.00 90.69 175 GLU A N 1
ATOM 1343 C CA . GLU A 1 175 ? 7.199 15.740 -7.835 1.00 90.69 175 GLU A CA 1
ATOM 1344 C C . GLU A 1 175 ? 7.434 15.928 -6.326 1.00 90.69 175 GLU A C 1
ATOM 1346 O O . GLU A 1 175 ? 7.588 14.940 -5.600 1.00 90.69 175 GLU A O 1
ATOM 1351 N N . PHE A 1 176 ? 7.330 17.160 -5.819 1.00 91.56 176 PHE A N 1
ATOM 1352 C CA . PHE A 1 176 ? 7.363 17.455 -4.385 1.00 91.56 176 PHE A CA 1
ATOM 1353 C C . PHE A 1 176 ? 6.214 16.771 -3.632 1.00 91.56 176 PHE A C 1
ATOM 1355 O O . PHE A 1 176 ? 6.450 16.044 -2.664 1.00 91.56 176 PHE A O 1
ATOM 1362 N N . LEU A 1 177 ? 4.969 16.913 -4.105 1.00 90.50 177 LEU A N 1
ATOM 1363 C CA . LEU A 1 177 ? 3.809 16.255 -3.488 1.00 90.50 177 LEU A CA 1
ATOM 1364 C C . LEU A 1 177 ? 3.926 14.726 -3.512 1.00 90.50 177 LEU A C 1
ATOM 1366 O O . LEU A 1 177 ? 3.543 14.058 -2.546 1.00 90.50 177 LEU A O 1
ATOM 1370 N N . PHE A 1 178 ? 4.465 14.160 -4.595 1.00 90.19 178 PHE A N 1
ATOM 1371 C CA . PHE A 1 178 ? 4.725 12.726 -4.692 1.00 90.19 178 PHE A CA 1
ATOM 1372 C C . PHE A 1 178 ? 5.780 12.279 -3.674 1.00 90.19 178 PHE A C 1
ATOM 1374 O O . PHE A 1 178 ? 5.563 11.302 -2.954 1.00 90.19 178 PHE A O 1
ATOM 1381 N N . THR A 1 179 ? 6.875 13.029 -3.554 1.00 91.88 179 THR A N 1
ATOM 1382 C CA . THR A 1 179 ? 7.953 12.774 -2.590 1.00 91.88 179 THR A CA 1
ATOM 1383 C C . THR A 1 179 ? 7.446 12.868 -1.152 1.00 91.88 179 THR A C 1
ATOM 1385 O O . THR A 1 179 ? 7.687 11.965 -0.348 1.00 91.88 179 THR A O 1
ATOM 1388 N N . LEU A 1 180 ? 6.653 13.893 -0.829 1.00 93.38 180 LEU A N 1
ATOM 1389 C CA . LEU A 1 180 ? 6.022 14.049 0.480 1.00 93.38 180 LEU A CA 1
ATOM 1390 C C . LEU A 1 180 ? 5.085 12.875 0.793 1.00 93.38 180 LEU A C 1
ATOM 1392 O O . LEU A 1 180 ? 5.164 12.277 1.869 1.00 93.38 180 LEU A O 1
ATOM 1396 N N . ALA A 1 181 ? 4.233 12.481 -0.159 1.00 85.62 181 ALA A N 1
ATOM 1397 C CA . ALA A 1 181 ? 3.358 11.323 -0.004 1.00 85.62 181 ALA A CA 1
ATOM 1398 C C . ALA A 1 181 ? 4.159 10.027 0.204 1.00 85.62 181 ALA A C 1
ATOM 1400 O O . ALA A 1 181 ? 3.811 9.218 1.072 1.00 85.62 181 ALA A O 1
ATOM 1401 N N . GLN A 1 182 ? 5.252 9.840 -0.540 1.00 92.69 182 GLN A N 1
ATOM 1402 C CA . GLN A 1 182 ? 6.146 8.696 -0.393 1.00 92.69 182 GLN A CA 1
ATOM 1403 C C . GLN A 1 182 ? 6.817 8.686 0.986 1.00 92.69 182 GLN A C 1
ATOM 1405 O O . GLN A 1 182 ? 6.838 7.641 1.638 1.00 92.69 182 GLN A O 1
ATOM 1410 N N . ASN A 1 183 ? 7.284 9.835 1.477 1.00 92.81 183 ASN A N 1
ATOM 1411 C CA . ASN A 1 183 ? 7.882 9.978 2.804 1.00 92.81 183 ASN A CA 1
ATOM 1412 C C . ASN A 1 183 ? 6.875 9.672 3.920 1.00 92.81 183 ASN A C 1
ATOM 1414 O O . ASN A 1 183 ? 7.191 8.911 4.836 1.00 92.81 183 ASN A O 1
ATOM 1418 N N . VAL A 1 184 ? 5.626 10.138 3.807 1.00 89.12 184 VAL A N 1
ATOM 1419 C CA . VAL A 1 184 ? 4.548 9.788 4.750 1.00 89.12 184 VAL A CA 1
ATOM 1420 C C . VAL A 1 184 ? 4.272 8.280 4.746 1.00 89.12 184 VAL A C 1
ATOM 1422 O O . VAL A 1 184 ? 4.080 7.681 5.808 1.00 89.12 184 VAL A O 1
ATOM 1425 N N . GLN A 1 185 ? 4.267 7.632 3.576 1.00 90.31 185 GLN A N 1
ATOM 1426 C CA . GLN A 1 185 ? 4.087 6.178 3.489 1.00 90.31 185 GLN A CA 1
ATOM 1427 C C . GLN A 1 185 ? 5.286 5.407 4.047 1.00 90.31 185 GLN A C 1
ATOM 1429 O O . GLN A 1 185 ? 5.080 4.420 4.752 1.00 90.31 185 GLN A O 1
ATOM 1434 N N . ARG A 1 186 ? 6.521 5.864 3.804 1.00 91.00 186 ARG A N 1
ATOM 1435 C CA . ARG A 1 186 ? 7.740 5.290 4.397 1.00 91.00 186 ARG A CA 1
ATOM 1436 C C . ARG A 1 186 ? 7.725 5.417 5.918 1.00 91.00 186 ARG A C 1
ATOM 1438 O O . ARG A 1 186 ? 7.936 4.419 6.600 1.00 91.00 186 ARG A O 1
ATOM 1445 N N . ALA A 1 187 ? 7.379 6.588 6.454 1.00 90.06 187 ALA A N 1
ATOM 1446 C CA . ALA A 1 187 ? 7.247 6.814 7.893 1.00 90.06 187 ALA A CA 1
ATOM 1447 C C . ALA A 1 187 ? 6.194 5.886 8.520 1.00 90.06 187 ALA A C 1
ATOM 1449 O O . ALA A 1 187 ? 6.452 5.243 9.537 1.00 90.06 187 ALA A O 1
ATOM 1450 N N . ARG A 1 188 ? 5.030 5.727 7.871 1.00 90.06 188 ARG A N 1
ATOM 1451 C CA . ARG A 1 188 ? 4.011 4.744 8.282 1.00 90.06 188 ARG A CA 1
ATOM 1452 C C . ARG A 1 188 ? 4.513 3.305 8.172 1.00 90.06 188 ARG A C 1
ATOM 1454 O O . ARG A 1 188 ? 4.244 2.498 9.051 1.00 90.06 188 ARG A O 1
ATOM 1461 N N . GLY A 1 189 ? 5.252 2.962 7.123 1.00 89.75 189 GLY A N 1
ATOM 1462 C CA . GLY A 1 189 ? 5.881 1.649 6.981 1.00 89.75 189 GLY A CA 1
ATOM 1463 C C . GLY A 1 189 ? 6.855 1.349 8.122 1.00 89.75 189 GLY A C 1
ATOM 1464 O O . GLY A 1 189 ? 6.785 0.277 8.719 1.00 89.75 189 GLY A O 1
ATOM 1465 N N . ASN A 1 190 ? 7.704 2.311 8.479 1.00 91.62 190 ASN A N 1
ATOM 1466 C CA . ASN A 1 190 ? 8.681 2.179 9.559 1.00 91.62 190 ASN A CA 1
ATOM 1467 C C . ASN A 1 190 ? 8.006 2.039 10.928 1.00 91.62 190 ASN A C 1
ATOM 1469 O O . ASN A 1 190 ? 8.308 1.104 11.665 1.00 91.62 190 ASN A O 1
ATOM 1473 N N . LEU A 1 191 ? 7.022 2.887 11.230 1.00 90.06 191 LEU A N 1
ATOM 1474 C CA . LEU A 1 191 ? 6.221 2.777 12.451 1.00 90.06 191 LEU A CA 1
ATOM 1475 C C . LEU A 1 191 ? 5.453 1.436 12.514 1.00 90.06 191 LEU A C 1
ATOM 1477 O O . LEU A 1 191 ? 5.354 0.835 13.582 1.00 90.06 191 LEU A O 1
ATOM 1481 N N . ALA A 1 192 ? 4.972 0.909 11.379 1.00 90.19 192 ALA A N 1
ATOM 1482 C CA . ALA A 1 192 ? 4.333 -0.409 11.322 1.00 90.19 192 ALA A CA 1
ATOM 1483 C C . ALA A 1 192 ? 5.314 -1.545 11.639 1.00 90.19 192 ALA A C 1
ATOM 1485 O O . ALA A 1 192 ? 4.968 -2.453 12.391 1.00 90.19 192 ALA A O 1
ATOM 1486 N N . ARG A 1 193 ? 6.534 -1.486 11.084 1.00 89.94 193 ARG A N 1
ATOM 1487 C CA . ARG A 1 193 ? 7.613 -2.454 11.359 1.00 89.94 193 ARG A CA 1
ATOM 1488 C C . ARG A 1 193 ? 8.027 -2.444 12.827 1.00 89.94 193 ARG A C 1
ATOM 1490 O O . ARG A 1 193 ? 8.341 -3.491 13.372 1.00 89.94 193 ARG A O 1
ATOM 1497 N N . GLN A 1 194 ? 7.958 -1.283 13.475 1.00 90.62 194 GLN A N 1
ATOM 1498 C CA . GLN A 1 194 ? 8.166 -1.131 14.917 1.00 90.62 194 GLN A CA 1
ATOM 1499 C C . GLN A 1 194 ? 6.972 -1.614 15.763 1.00 90.62 194 GLN A C 1
ATOM 1501 O O . GLN A 1 194 ? 6.983 -1.461 16.981 1.00 90.62 194 GLN A O 1
ATOM 1506 N N . GLY A 1 195 ? 5.914 -2.150 15.146 1.00 91.44 195 GLY A N 1
ATOM 1507 C CA . GLY A 1 195 ? 4.731 -2.619 15.863 1.00 91.44 195 GLY A CA 1
ATOM 1508 C C . GLY A 1 195 ? 3.835 -1.495 16.393 1.00 91.44 195 GLY A C 1
ATOM 1509 O O . GLY A 1 195 ? 3.032 -1.734 17.292 1.00 91.44 195 GLY A O 1
ATOM 1510 N N . THR A 1 196 ? 3.917 -0.281 15.834 1.00 93.69 196 THR A N 1
ATOM 1511 C CA . THR A 1 196 ? 3.046 0.836 16.229 1.00 93.69 196 THR A CA 1
ATOM 1512 C C . THR A 1 196 ? 1.743 0.838 15.415 1.00 93.69 196 THR A C 1
ATOM 1514 O O . THR A 1 196 ? 1.780 0.974 14.190 1.00 93.69 196 THR A O 1
ATOM 1517 N N . PRO A 1 197 ? 0.560 0.732 16.046 1.00 93.00 197 PRO A N 1
ATOM 1518 C CA . PRO A 1 197 ? -0.717 0.748 15.350 1.00 93.00 197 PRO A CA 1
ATOM 1519 C C . PRO A 1 197 ? -1.171 2.142 14.894 1.00 93.00 197 PRO A C 1
ATOM 1521 O O . PRO A 1 197 ? -1.095 3.118 15.636 1.00 93.00 197 PRO A O 1
ATOM 1524 N N . PHE A 1 198 ? -1.783 2.210 13.703 1.00 89.31 198 PHE A N 1
ATOM 1525 C CA . PHE A 1 198 ? -2.294 3.458 13.098 1.00 89.31 198 PHE A CA 1
ATOM 1526 C C . PHE A 1 198 ? -3.803 3.657 13.212 1.00 89.31 198 PHE A C 1
ATOM 1528 O O . PHE A 1 198 ? -4.331 4.694 12.807 1.00 89.31 198 PHE A O 1
ATOM 1535 N N . SER A 1 199 ? -4.551 2.656 13.680 1.00 89.81 199 SER A N 1
ATOM 1536 C CA . SER A 1 199 ? -6.008 2.773 13.719 1.00 89.81 199 SER A CA 1
ATOM 1537 C C . SER A 1 199 ? -6.409 3.867 14.704 1.00 89.81 199 SER A C 1
ATOM 1539 O O . SER A 1 199 ? -5.874 3.917 15.801 1.00 89.81 199 SER A O 1
ATOM 1541 N N . LYS A 1 200 ? -7.376 4.731 14.370 1.00 91.50 200 LYS A N 1
ATOM 1542 C CA . LYS A 1 200 ? -7.922 5.701 15.342 1.00 91.50 200 LYS A CA 1
ATOM 1543 C C . LYS A 1 200 ? -8.488 4.982 16.574 1.00 91.50 200 LYS A C 1
ATOM 1545 O O . LYS A 1 200 ? -8.151 5.332 17.700 1.00 91.50 200 LYS A O 1
ATOM 1550 N N . TRP A 1 201 ? -9.257 3.922 16.341 1.00 93.25 201 TRP A N 1
ATOM 1551 C CA . TRP A 1 201 ? -9.918 3.104 17.361 1.00 93.25 201 TRP A CA 1
ATOM 1552 C C . TRP A 1 201 ? -9.162 1.790 17.581 1.00 93.25 201 TRP A C 1
ATOM 1554 O O . TRP A 1 201 ? -8.722 1.207 16.581 1.00 93.25 201 TRP A O 1
ATOM 1564 N N . PRO A 1 202 ? -8.989 1.310 18.825 1.00 95.00 202 PRO A N 1
ATOM 1565 C CA . PRO A 1 202 ? -8.461 -0.031 19.052 1.00 95.00 202 PRO A CA 1
ATOM 1566 C C . PRO A 1 202 ? -9.410 -1.110 18.489 1.00 95.00 202 PRO A C 1
ATOM 1568 O O . PRO A 1 202 ? -10.613 -0.861 18.372 1.00 95.00 202 PRO A O 1
ATOM 1571 N N . PRO A 1 203 ? -8.897 -2.292 18.099 1.00 96.12 203 PRO A N 1
ATOM 1572 C CA . PRO A 1 203 ? -9.733 -3.452 17.800 1.00 96.12 203 PRO A CA 1
ATOM 1573 C C . PRO A 1 203 ? -10.598 -3.859 19.001 1.00 96.12 203 PRO A C 1
ATOM 1575 O O . PRO A 1 203 ? -10.222 -3.632 20.148 1.00 96.12 203 PRO A O 1
ATOM 1578 N N . TYR A 1 204 ? -11.746 -4.493 18.749 1.00 97.31 204 TYR A N 1
ATOM 1579 C CA . TYR A 1 204 ? -12.648 -4.939 19.815 1.00 97.31 204 TYR A CA 1
ATOM 1580 C C . TYR A 1 204 ? -11.935 -5.895 20.783 1.00 97.31 204 TYR A C 1
ATOM 1582 O O . TYR A 1 204 ? -11.315 -6.859 20.344 1.00 97.31 204 TYR A O 1
ATOM 1590 N N . GLY A 1 205 ? -12.015 -5.633 22.088 1.00 96.44 205 GLY A N 1
ATOM 1591 C CA . GLY A 1 205 ? -11.335 -6.430 23.119 1.00 96.44 205 GLY A CA 1
ATOM 1592 C C . GLY A 1 205 ? -9.858 -6.088 23.353 1.00 96.44 205 GLY A C 1
ATOM 1593 O O . GLY A 1 205 ? -9.243 -6.701 24.222 1.00 96.44 205 GLY A O 1
ATOM 1594 N N . LEU A 1 206 ? -9.301 -5.109 22.634 1.00 97.62 206 LEU A N 1
ATOM 1595 C CA . LEU A 1 206 ? -7.964 -4.559 22.871 1.00 97.62 206 LEU A CA 1
ATOM 1596 C C . LEU A 1 206 ? -8.060 -3.084 23.282 1.00 97.62 206 LEU A C 1
ATOM 1598 O O . LEU A 1 206 ? -9.003 -2.392 22.901 1.00 97.62 206 LEU A O 1
ATOM 1602 N N . ASP A 1 207 ? -7.051 -2.606 24.003 1.00 97.44 207 ASP A N 1
ATOM 1603 C CA . ASP A 1 207 ? -6.845 -1.199 24.356 1.00 97.44 207 ASP A CA 1
ATOM 1604 C C . ASP A 1 207 ? -5.523 -0.690 23.766 1.00 97.44 207 ASP A C 1
ATOM 1606 O O . ASP A 1 207 ? -4.702 -1.464 23.265 1.00 97.44 207 ASP A O 1
ATOM 1610 N N . LYS A 1 208 ? -5.312 0.629 23.790 1.00 97.12 208 LYS A N 1
ATOM 1611 C CA . LYS A 1 208 ? -4.038 1.237 23.380 1.00 97.12 208 LYS A CA 1
ATOM 1612 C C . LYS A 1 208 ? -3.249 1.664 24.601 1.00 97.12 208 LYS A C 1
ATOM 1614 O O . LYS A 1 208 ? -3.679 2.583 25.292 1.00 97.12 208 LYS A O 1
ATOM 1619 N N . LYS A 1 209 ? -2.085 1.065 24.817 1.00 97.81 209 LYS A N 1
ATOM 1620 C CA . LYS A 1 209 ? -1.085 1.555 25.763 1.00 97.81 209 LYS A CA 1
ATOM 1621 C C . LYS A 1 209 ? -0.177 2.545 25.041 1.00 97.81 209 LYS A C 1
ATOM 1623 O O . LYS A 1 209 ? 0.345 2.224 23.974 1.00 97.81 209 LYS A O 1
ATOM 1628 N N . ILE A 1 210 ? -0.033 3.742 25.593 1.00 97.75 210 ILE A N 1
ATOM 1629 C CA . ILE A 1 210 ? 0.897 4.758 25.110 1.00 97.75 210 ILE A CA 1
ATOM 1630 C C . ILE A 1 210 ? 2.100 4.737 26.049 1.00 97.75 210 ILE A C 1
ATOM 1632 O O . ILE A 1 210 ? 1.939 4.800 27.272 1.00 97.75 210 ILE A O 1
ATOM 1636 N N . THR A 1 211 ? 3.290 4.614 25.477 1.00 98.00 211 THR A N 1
ATOM 1637 C CA . THR A 1 211 ? 4.560 4.714 26.194 1.00 98.00 211 THR A CA 1
ATOM 1638 C C . THR A 1 211 ? 5.388 5.835 25.589 1.00 98.00 211 THR A C 1
ATOM 1640 O O . THR A 1 211 ? 5.278 6.106 24.391 1.00 98.00 211 THR A O 1
ATOM 1643 N N . ASP A 1 212 ? 6.224 6.465 26.395 1.00 97.62 212 ASP A N 1
ATOM 1644 C CA . ASP A 1 212 ? 7.188 7.452 25.916 1.00 97.62 212 ASP A CA 1
ATOM 1645 C C . ASP A 1 212 ? 8.321 6.785 25.094 1.00 97.62 212 ASP A C 1
ATOM 1647 O O . ASP A 1 212 ? 8.280 5.591 24.754 1.00 97.62 212 ASP A O 1
ATOM 1651 N N . ILE A 1 213 ? 9.358 7.562 24.762 1.00 96.06 213 ILE A N 1
ATOM 1652 C CA . ILE A 1 213 ? 10.541 7.051 24.058 1.00 96.06 213 ILE A CA 1
ATOM 1653 C C . ILE A 1 213 ? 11.362 6.068 24.910 1.00 96.06 213 ILE A C 1
ATOM 1655 O O . ILE A 1 213 ? 11.912 5.115 24.344 1.00 96.06 213 ILE A O 1
ATOM 1659 N N . SER A 1 214 ? 11.386 6.261 26.237 1.00 96.75 214 SER A N 1
ATOM 1660 C CA . SER A 1 214 ? 12.099 5.418 27.209 1.00 96.75 214 SER A CA 1
ATOM 1661 C C . SER A 1 214 ? 11.401 4.073 27.468 1.00 96.75 214 SER A C 1
ATOM 1663 O O . SER A 1 214 ? 12.015 3.132 27.964 1.00 96.75 214 SER A O 1
ATOM 1665 N N . GLY A 1 215 ? 10.133 3.948 27.066 1.00 96.06 215 GLY A N 1
ATOM 1666 C CA . GLY A 1 215 ? 9.285 2.788 27.327 1.00 96.06 215 GLY A CA 1
ATOM 1667 C C . GLY A 1 215 ? 8.461 2.903 28.614 1.00 96.06 215 GLY A C 1
ATOM 1668 O O . GLY A 1 215 ? 7.699 1.982 28.925 1.00 96.06 215 GLY A O 1
ATOM 1669 N N . GLN A 1 216 ? 8.553 4.020 29.337 1.00 97.94 216 GLN A N 1
ATOM 1670 C CA . GLN A 1 216 ? 7.703 4.325 30.476 1.00 97.94 216 GLN A CA 1
ATOM 1671 C C . GLN A 1 216 ? 6.243 4.456 30.030 1.00 97.94 216 GLN A C 1
ATOM 1673 O O . GLN A 1 216 ? 5.901 5.068 29.017 1.00 97.94 216 GLN A O 1
ATOM 1678 N N . HIS A 1 217 ? 5.349 3.832 30.794 1.00 98.00 217 HIS A N 1
ATOM 1679 C CA . HIS A 1 217 ? 3.913 3.894 30.546 1.00 98.00 217 HIS A CA 1
ATOM 1680 C C . HIS A 1 217 ? 3.384 5.289 30.873 1.00 98.00 217 HIS A C 1
ATOM 1682 O O . HIS A 1 217 ? 3.522 5.739 32.004 1.00 98.00 217 HIS A O 1
ATOM 1688 N N . LEU A 1 218 ? 2.760 5.941 29.889 1.00 97.75 218 LEU A N 1
ATOM 1689 C CA . LEU A 1 218 ? 2.134 7.250 30.067 1.00 97.75 218 LEU A CA 1
ATOM 1690 C C . LEU A 1 218 ? 0.653 7.112 30.416 1.00 97.75 218 LEU A C 1
ATOM 1692 O O . LEU A 1 218 ? 0.199 7.654 31.412 1.00 97.75 218 LEU A O 1
ATOM 1696 N N . TRP A 1 219 ? -0.111 6.373 29.609 1.00 98.06 219 TRP A N 1
ATOM 1697 C CA . TRP A 1 219 ? -1.512 6.039 29.888 1.00 98.06 219 TRP A CA 1
ATOM 1698 C C . TRP A 1 219 ? -2.006 4.926 28.960 1.00 98.06 219 TRP A C 1
ATOM 1700 O O . TRP A 1 219 ? -1.423 4.635 27.914 1.00 98.06 219 TRP A O 1
ATOM 1710 N N . THR A 1 220 ? -3.112 4.287 29.330 1.00 98.19 220 THR A N 1
ATOM 1711 C CA . THR A 1 220 ? -3.841 3.322 28.499 1.00 98.19 220 THR A CA 1
ATOM 1712 C C . THR A 1 220 ? -5.210 3.885 28.160 1.00 98.19 220 THR A C 1
ATOM 1714 O O . THR A 1 220 ? -5.933 4.333 29.040 1.00 98.19 220 THR A O 1
ATOM 1717 N N . VAL A 1 221 ? -5.597 3.861 26.887 1.00 97.75 221 VAL A N 1
ATOM 1718 C CA . VAL A 1 221 ? -6.898 4.368 26.446 1.00 97.75 221 VAL A CA 1
ATOM 1719 C C . VAL A 1 221 ? -7.825 3.204 26.111 1.00 97.75 221 VAL A C 1
ATOM 1721 O O . VAL A 1 221 ? -7.554 2.426 25.190 1.00 97.75 221 VAL A O 1
ATOM 1724 N N . HIS A 1 222 ? -8.935 3.133 26.841 1.00 97.00 222 HIS A N 1
ATOM 1725 C CA . HIS A 1 222 ? -10.011 2.166 26.673 1.00 97.00 222 HIS A CA 1
ATOM 1726 C C . HIS A 1 222 ? -11.222 2.809 25.988 1.00 97.00 222 HIS A C 1
ATOM 1728 O O . HIS A 1 222 ? -11.649 3.906 26.351 1.00 97.00 222 HIS A O 1
ATOM 1734 N N . LEU A 1 223 ? -11.797 2.132 24.991 1.00 95.75 223 LEU A N 1
ATOM 1735 C CA . LEU A 1 223 ? -12.988 2.615 24.286 1.00 95.75 223 LEU A CA 1
ATOM 1736 C C . LEU A 1 223 ? -14.268 2.087 24.949 1.00 95.75 223 LEU A C 1
ATOM 1738 O O . LEU A 1 223 ? -14.521 0.880 24.940 1.00 95.75 223 LEU A O 1
ATOM 1742 N N . GLN A 1 224 ? -15.106 2.981 25.467 1.00 95.44 224 GLN A N 1
ATOM 1743 C CA . GLN A 1 224 ? -16.413 2.637 26.035 1.00 95.44 224 GLN A CA 1
ATOM 1744 C C . GLN A 1 224 ? -17.510 2.537 24.955 1.00 95.44 224 GLN A C 1
ATOM 1746 O O . GLN A 1 224 ? -17.320 2.918 23.799 1.00 95.44 224 GLN A O 1
ATOM 1751 N N . GLU A 1 225 ? -18.678 1.996 25.317 1.00 92.88 225 GLU A N 1
ATOM 1752 C CA . GLU A 1 225 ? -19.795 1.748 24.384 1.00 92.88 225 GLU A CA 1
ATOM 1753 C C . GLU A 1 225 ? -20.397 3.033 23.803 1.00 92.88 225 GLU A C 1
ATOM 1755 O O . GLU A 1 225 ? -20.732 3.097 22.622 1.00 92.88 225 GLU A O 1
ATOM 1760 N N . ASN A 1 226 ? -20.424 4.099 24.600 1.00 92.06 226 ASN A N 1
ATOM 1761 C CA . ASN A 1 226 ? -20.845 5.446 24.206 1.00 92.06 226 ASN A CA 1
ATOM 1762 C C . ASN A 1 226 ? -19.807 6.187 23.331 1.00 92.06 226 ASN A C 1
ATOM 1764 O O . ASN A 1 226 ? -19.941 7.387 23.103 1.00 92.06 226 ASN A O 1
ATOM 1768 N N . LYS A 1 227 ? -18.766 5.489 22.846 1.00 90.00 227 LYS A N 1
ATOM 1769 C CA . LYS A 1 227 ? -17.613 6.039 22.110 1.00 90.00 227 LYS A CA 1
ATOM 1770 C C . LYS A 1 227 ? -16.788 7.070 22.884 1.00 90.00 227 LYS A C 1
ATOM 1772 O O . LYS A 1 227 ? -15.974 7.763 22.270 1.00 90.00 227 LYS A O 1
ATOM 1777 N N . LYS A 1 228 ? -16.965 7.173 24.200 1.00 95.19 228 LYS A N 1
ATOM 1778 C CA . LYS A 1 228 ? -16.057 7.939 25.045 1.00 95.19 228 LYS A CA 1
ATOM 1779 C C . LYS A 1 228 ? -14.813 7.119 25.355 1.00 95.19 228 LYS A C 1
ATOM 1781 O O . LYS A 1 228 ? -14.792 5.888 25.254 1.00 95.19 228 LYS A O 1
ATOM 1786 N N . TRP A 1 229 ? -13.755 7.835 25.690 1.00 96.62 229 TRP A N 1
ATOM 1787 C CA . TRP A 1 229 ? -12.460 7.274 26.012 1.00 96.62 229 TRP A CA 1
ATOM 1788 C C . TRP A 1 229 ? -12.282 7.284 27.521 1.00 96.62 229 TRP A C 1
ATOM 1790 O O . TRP A 1 229 ? -12.310 8.345 28.137 1.00 96.62 229 TRP A O 1
ATOM 1800 N N . LEU A 1 230 ? -12.071 6.109 28.100 1.00 97.62 230 LEU A N 1
ATOM 1801 C CA . LEU A 1 230 ? -11.623 5.967 29.474 1.00 97.62 230 LEU A CA 1
ATOM 1802 C C . LEU A 1 230 ? -10.096 5.885 29.456 1.00 97.62 230 LEU A C 1
ATOM 1804 O O . LEU A 1 230 ? -9.525 4.906 28.976 1.00 97.62 230 LEU A O 1
ATOM 1808 N N . ILE A 1 231 ? -9.440 6.936 29.926 1.00 98.06 231 ILE A N 1
ATOM 1809 C CA . ILE A 1 231 ? -7.985 7.019 30.029 1.00 98.06 231 ILE A CA 1
ATOM 1810 C C . ILE A 1 231 ? -7.603 6.479 31.399 1.00 98.06 231 ILE A C 1
ATOM 1812 O O . ILE A 1 231 ? -8.135 6.940 32.403 1.00 98.06 231 ILE A O 1
ATOM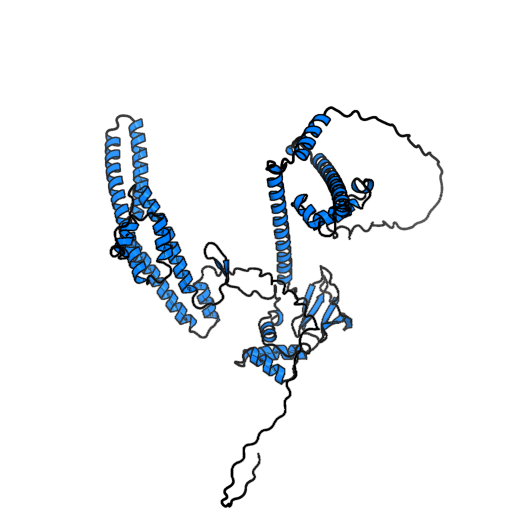 1816 N N . VAL A 1 232 ? -6.715 5.496 31.432 1.00 98.06 232 VAL A N 1
ATOM 1817 C CA . VAL A 1 232 ? -6.172 4.893 32.647 1.00 98.06 232 VAL A CA 1
ATOM 1818 C C . VAL A 1 232 ? -4.720 5.327 32.761 1.00 98.06 232 VAL A C 1
ATOM 1820 O O . VAL A 1 232 ? -3.897 4.958 31.921 1.00 98.06 232 VAL A O 1
ATOM 1823 N N . ASN A 1 233 ? -4.426 6.135 33.764 1.00 98.06 233 ASN A N 1
ATOM 1824 C CA . ASN A 1 233 ? -3.083 6.616 34.053 1.00 98.06 233 ASN A CA 1
ATOM 1825 C C . ASN A 1 233 ? -2.232 5.501 34.704 1.00 98.06 233 ASN A C 1
ATOM 1827 O O . ASN A 1 233 ? -2.770 4.449 35.071 1.00 98.06 233 ASN A O 1
ATOM 1831 N N . PRO A 1 234 ? -0.907 5.685 34.843 1.00 97.56 234 PRO A N 1
ATOM 1832 C CA . PRO A 1 234 ? -0.007 4.657 35.372 1.00 97.56 234 PRO A CA 1
ATOM 1833 C C . PRO A 1 234 ? -0.251 4.356 36.857 1.00 97.56 234 PRO A C 1
ATOM 1835 O O . PRO A 1 234 ? -0.016 3.238 37.301 1.00 97.56 234 PRO A O 1
ATOM 1838 N N . ASP A 1 235 ? -0.784 5.328 37.602 1.00 97.44 235 ASP A N 1
ATOM 1839 C CA . ASP A 1 235 ? -1.242 5.199 38.993 1.00 97.44 235 ASP A CA 1
ATOM 1840 C C . ASP A 1 235 ? -2.571 4.422 39.127 1.00 97.44 235 ASP A C 1
ATOM 1842 O O . ASP A 1 235 ? -3.056 4.187 40.231 1.00 97.44 235 ASP A O 1
ATOM 1846 N N . GLY A 1 236 ? -3.181 4.027 38.004 1.00 97.00 236 GLY A N 1
ATOM 1847 C CA . GLY A 1 236 ? -4.481 3.364 37.950 1.00 97.00 236 GLY A CA 1
ATOM 1848 C C . GLY A 1 236 ? -5.679 4.315 38.004 1.00 97.00 236 GLY A C 1
ATOM 1849 O O . GLY A 1 236 ? -6.813 3.851 37.835 1.00 97.00 236 GLY A O 1
ATOM 1850 N N . SER A 1 237 ? -5.460 5.625 38.178 1.00 97.69 237 SER A N 1
ATOM 1851 C CA . SER A 1 237 ? -6.530 6.622 38.133 1.00 97.69 237 SER A CA 1
ATOM 1852 C C . SER A 1 237 ? -7.165 6.663 36.744 1.00 97.69 237 SER A C 1
ATOM 1854 O O . SER A 1 237 ? -6.530 6.386 35.720 1.00 97.69 237 SER A O 1
ATOM 1856 N N . THR A 1 238 ? -8.463 6.959 36.698 1.00 98.19 238 THR A N 1
ATOM 1857 C CA . THR A 1 238 ? -9.235 6.912 35.457 1.00 98.19 238 THR A CA 1
ATOM 1858 C C . THR A 1 238 ? -9.913 8.232 35.161 1.00 98.19 238 THR A C 1
ATOM 1860 O O . THR A 1 238 ? -10.601 8.771 36.024 1.00 98.19 238 THR A O 1
ATOM 1863 N N . VAL A 1 239 ? -9.798 8.705 33.922 1.00 98.00 239 VAL A N 1
ATOM 1864 C CA . VAL A 1 239 ? -10.444 9.933 33.450 1.00 98.00 239 VAL A CA 1
ATOM 1865 C C . VAL A 1 239 ? -11.239 9.635 32.184 1.00 98.00 239 VAL A C 1
ATOM 1867 O O . VAL A 1 239 ? -10.700 9.127 31.201 1.00 98.00 239 VAL A O 1
ATOM 1870 N N . GLU A 1 240 ? -12.527 9.965 32.187 1.00 98.06 240 GLU A N 1
ATOM 1871 C CA . GLU A 1 240 ? -13.388 9.841 31.011 1.00 98.06 240 GLU A CA 1
ATOM 1872 C C . GLU A 1 240 ? -13.305 11.118 30.160 1.00 98.06 240 GLU A C 1
ATOM 1874 O O . GLU A 1 240 ? -13.444 12.229 30.669 1.00 98.06 240 GLU A O 1
ATOM 1879 N N . ARG A 1 241 ? -13.072 10.982 28.850 1.00 97.50 241 ARG A N 1
ATOM 1880 C CA . ARG A 1 241 ? -13.031 12.107 27.902 1.00 97.50 241 ARG A CA 1
ATOM 1881 C C . ARG A 1 241 ? -13.774 11.785 26.611 1.00 97.50 241 ARG A C 1
ATOM 1883 O O . ARG A 1 241 ? -13.785 10.651 26.134 1.00 97.50 241 ARG A O 1
ATOM 1890 N N . ALA A 1 242 ? -14.346 12.813 25.986 1.00 96.50 242 ALA A N 1
ATOM 1891 C CA . ALA A 1 242 ? -14.956 12.692 24.660 1.00 96.50 242 ALA A CA 1
ATOM 1892 C C . ALA A 1 242 ? -13.907 12.454 23.554 1.00 96.50 242 ALA A C 1
ATOM 1894 O O . ALA A 1 242 ? -14.161 11.746 22.579 1.00 96.50 242 ALA A O 1
ATOM 1895 N N . THR A 1 243 ? -12.702 13.004 23.719 1.00 94.62 243 THR A N 1
ATOM 1896 C CA . THR A 1 243 ? -11.578 12.869 22.786 1.00 94.62 243 THR A CA 1
ATOM 1897 C C . THR A 1 243 ? -10.380 12.220 23.468 1.00 94.62 243 THR A C 1
ATOM 1899 O O . THR A 1 243 ? -10.060 12.551 24.610 1.00 94.62 243 THR A O 1
ATOM 1902 N N . ALA A 1 244 ? -9.692 11.321 22.758 1.00 91.56 244 ALA A N 1
ATOM 1903 C CA . ALA A 1 244 ? -8.447 10.737 23.244 1.00 91.56 244 ALA A CA 1
ATOM 1904 C C . ALA A 1 244 ? -7.383 11.836 23.466 1.00 91.56 244 ALA A C 1
ATOM 1906 O O . ALA A 1 244 ? -7.355 12.796 22.688 1.00 91.56 244 ALA A O 1
ATOM 1907 N N . PRO A 1 245 ? -6.507 11.707 24.480 1.00 94.88 245 PRO A N 1
ATOM 1908 C CA . PRO A 1 245 ? -5.386 12.621 24.678 1.00 94.88 245 PRO A CA 1
ATOM 1909 C C . PRO A 1 245 ? -4.522 12.705 23.421 1.00 94.88 245 PRO A C 1
ATOM 1911 O O . PRO A 1 245 ? -4.319 11.699 22.731 1.00 94.88 245 PRO A O 1
ATOM 1914 N N . ARG A 1 246 ? -4.013 13.903 23.116 1.00 95.00 246 ARG A N 1
ATOM 1915 C CA . ARG A 1 246 ? -2.988 14.047 22.080 1.00 95.00 246 ARG A CA 1
ATOM 1916 C C . ARG A 1 246 ? -1.711 13.378 22.586 1.00 95.00 246 ARG A C 1
ATOM 1918 O O . ARG A 1 246 ? -1.323 13.586 23.728 1.00 95.00 246 ARG A O 1
ATOM 1925 N N . LYS A 1 247 ? -1.104 12.557 21.734 1.00 94.38 247 LYS A N 1
ATOM 1926 C CA . LYS A 1 247 ? 0.207 11.951 21.979 1.00 94.38 247 LYS A CA 1
ATOM 1927 C C . LYS A 1 247 ? 1.297 12.833 21.374 1.00 94.38 247 LYS A C 1
ATOM 1929 O O . LYS A 1 247 ? 1.041 13.482 20.355 1.00 94.38 247 LYS A O 1
ATOM 1934 N N . SER A 1 248 ? 2.498 12.780 21.929 1.00 95.69 248 SER A N 1
ATOM 1935 C CA . SER A 1 248 ? 3.685 13.333 21.286 1.00 95.69 248 SER A CA 1
ATOM 1936 C C . SER A 1 248 ? 4.053 12.539 20.021 1.00 95.69 248 SER A C 1
ATOM 1938 O O . SER A 1 248 ? 3.626 11.390 19.804 1.00 95.69 248 SER A O 1
ATOM 1940 N N . LYS A 1 249 ? 4.849 13.159 19.141 1.00 92.69 249 LYS A N 1
ATOM 1941 C CA . LYS A 1 249 ? 5.400 12.503 17.943 1.00 92.69 249 LYS A CA 1
ATOM 1942 C C . LYS A 1 249 ? 6.309 11.327 18.330 1.00 92.69 249 LYS A C 1
ATOM 1944 O O . LYS A 1 249 ? 6.265 10.307 17.645 1.00 92.69 249 LYS A O 1
ATOM 1949 N N . SER A 1 250 ? 7.047 11.447 19.437 1.00 94.38 250 SER A N 1
ATOM 1950 C CA . SER A 1 250 ? 7.979 10.436 19.962 1.00 94.38 250 SER A CA 1
ATOM 1951 C C . SER A 1 250 ? 7.304 9.268 20.694 1.00 94.38 250 SER A C 1
ATOM 1953 O O . SER A 1 250 ? 7.918 8.211 20.843 1.00 94.38 250 SER A O 1
ATOM 1955 N N . ASP A 1 251 ? 6.040 9.416 21.104 1.00 96.44 251 ASP A N 1
ATOM 1956 C CA . ASP A 1 251 ? 5.329 8.381 21.858 1.00 96.44 251 ASP A CA 1
ATOM 1957 C C . ASP A 1 251 ? 5.009 7.154 20.999 1.00 96.44 251 ASP A C 1
ATOM 1959 O O . ASP A 1 251 ? 4.428 7.250 19.900 1.00 96.44 251 ASP A O 1
ATOM 1963 N N . LYS A 1 252 ? 5.284 5.982 21.569 1.00 95.94 252 LYS A N 1
ATOM 1964 C CA . LYS A 1 252 ? 4.980 4.671 20.999 1.00 95.94 252 LYS A CA 1
ATOM 1965 C C . LYS A 1 252 ? 3.590 4.222 21.438 1.00 95.94 252 LYS A C 1
ATOM 1967 O O . LYS A 1 252 ? 3.139 4.482 22.552 1.00 95.94 252 LYS A O 1
ATOM 1972 N N . ILE A 1 253 ? 2.889 3.532 20.544 1.00 96.62 253 ILE A N 1
ATOM 1973 C CA . ILE A 1 253 ? 1.579 2.941 20.836 1.00 96.62 253 ILE A CA 1
ATOM 1974 C C . ILE A 1 253 ? 1.723 1.427 20.740 1.00 96.62 253 ILE A C 1
ATOM 1976 O O . ILE A 1 253 ? 2.312 0.924 19.789 1.00 96.62 253 ILE A O 1
ATOM 1980 N N . GLN A 1 254 ? 1.142 0.701 21.685 1.00 96.94 254 GLN A N 1
ATOM 1981 C CA . GLN A 1 254 ? 1.061 -0.756 21.669 1.00 96.94 254 GLN A CA 1
ATOM 1982 C C . GLN A 1 254 ? -0.378 -1.188 21.943 1.00 96.94 254 GLN A C 1
ATOM 1984 O O . GLN A 1 254 ? -1.096 -0.544 22.713 1.00 96.94 254 GLN A O 1
ATOM 1989 N N . TYR A 1 255 ? -0.825 -2.270 21.305 1.00 97.19 255 TYR A N 1
ATOM 1990 C CA . TYR A 1 255 ? -2.083 -2.894 21.703 1.00 97.19 255 TYR A CA 1
ATOM 1991 C C . TYR A 1 255 ? -1.861 -3.757 22.937 1.00 97.19 255 TYR A C 1
ATOM 1993 O O . TYR A 1 255 ? -0.934 -4.560 22.983 1.00 97.19 255 TYR A O 1
ATOM 2001 N N . VAL A 1 256 ? -2.740 -3.602 23.916 1.00 97.31 256 VAL A N 1
ATOM 2002 C CA . VAL A 1 256 ? -2.778 -4.425 25.126 1.00 97.31 256 VAL A CA 1
ATOM 2003 C C . VAL A 1 256 ? -4.160 -5.043 25.270 1.00 97.31 256 VAL A C 1
ATOM 2005 O O . VAL A 1 256 ? -5.114 -4.600 24.625 1.00 97.31 256 VAL A O 1
ATOM 2008 N N . HIS A 1 257 ? -4.285 -6.085 26.091 1.00 97.44 257 HIS A N 1
ATOM 2009 C CA . HIS A 1 257 ? -5.595 -6.649 26.396 1.00 97.44 257 HIS A CA 1
ATOM 2010 C C . HIS A 1 257 ? -6.515 -5.575 26.969 1.00 97.44 257 HIS A C 1
ATOM 2012 O O . HIS A 1 257 ? -6.105 -4.776 27.810 1.00 97.44 257 HIS A O 1
ATOM 2018 N N . GLY A 1 258 ? -7.753 -5.555 26.478 1.00 95.19 258 GLY A N 1
ATOM 2019 C CA . GLY A 1 258 ? -8.737 -4.596 26.937 1.00 95.19 258 GLY A CA 1
ATOM 2020 C C . GLY A 1 258 ? -9.069 -4.791 28.413 1.00 95.19 258 GLY A C 1
ATOM 2021 O O . GLY A 1 258 ? -9.116 -5.923 28.895 1.00 95.19 258 GLY A O 1
ATOM 2022 N N . ARG A 1 259 ? -9.365 -3.693 29.114 1.00 95.31 259 ARG A N 1
ATOM 2023 C CA . ARG A 1 259 ? -9.781 -3.719 30.528 1.00 95.31 259 ARG A CA 1
ATOM 2024 C C . ARG A 1 259 ? -11.010 -4.593 30.788 1.00 95.31 259 ARG A C 1
ATOM 2026 O O . ARG A 1 259 ? -11.137 -5.144 31.874 1.00 95.31 259 ARG A O 1
ATOM 2033 N N . ASP A 1 260 ? -11.916 -4.705 29.817 1.00 95.81 260 ASP A N 1
ATOM 2034 C CA . ASP A 1 260 ? -13.094 -5.569 29.910 1.00 95.81 260 ASP A CA 1
ATOM 2035 C C . ASP A 1 260 ? -12.767 -6.998 29.425 1.00 95.81 260 ASP A C 1
ATOM 2037 O O . ASP A 1 260 ? -12.728 -7.240 28.207 1.00 95.81 260 ASP A O 1
ATOM 2041 N N . PRO A 1 261 ? -12.583 -7.974 30.340 1.00 96.25 261 PRO A N 1
ATOM 2042 C CA . PRO A 1 261 ? -12.249 -9.345 29.967 1.00 96.25 261 PRO A CA 1
ATOM 2043 C C . PRO A 1 261 ? -13.384 -10.033 29.199 1.00 96.25 261 PRO A C 1
ATOM 2045 O O . PRO A 1 261 ? -13.127 -10.989 28.462 1.00 96.25 261 PRO A O 1
ATOM 2048 N N . LYS A 1 262 ? -14.634 -9.549 29.310 1.00 96.94 262 LYS A N 1
ATOM 2049 C CA . LYS A 1 262 ? -15.773 -10.123 28.580 1.00 96.94 262 LYS A CA 1
ATOM 2050 C C . LYS A 1 262 ? -15.591 -9.956 27.076 1.00 96.94 262 LYS A C 1
ATOM 2052 O O . LYS A 1 262 ? -15.820 -10.906 26.332 1.00 96.94 262 LYS A O 1
ATOM 2057 N N . ARG A 1 263 ? -15.110 -8.796 26.617 1.00 96.69 263 ARG A N 1
ATOM 2058 C CA . ARG A 1 263 ? -14.870 -8.540 25.184 1.00 96.69 263 ARG A CA 1
ATOM 2059 C C . ARG A 1 263 ? -13.820 -9.481 24.615 1.00 96.69 263 ARG A C 1
ATOM 2061 O O . ARG A 1 263 ? -14.023 -10.045 23.544 1.00 96.69 263 ARG A O 1
ATOM 2068 N N . LEU A 1 264 ? -12.728 -9.695 25.349 1.00 96.69 264 LEU A N 1
ATOM 2069 C CA . LEU A 1 264 ? -11.678 -10.621 24.930 1.00 96.69 264 LEU A CA 1
ATOM 2070 C C . LEU A 1 264 ? -12.183 -12.072 24.908 1.00 96.69 264 LEU A C 1
ATOM 2072 O O . LEU A 1 264 ? -11.873 -12.810 23.974 1.00 96.69 264 LEU A O 1
ATOM 2076 N N . LYS A 1 265 ? -13.017 -12.465 25.881 1.00 97.62 265 LYS A N 1
ATOM 2077 C CA . LYS A 1 265 ? -13.682 -13.777 25.895 1.00 97.62 265 LYS A CA 1
ATOM 2078 C C . LYS A 1 265 ? -14.570 -13.977 24.662 1.00 97.62 265 LYS A C 1
ATOM 2080 O O . LYS A 1 265 ? -14.501 -15.034 24.045 1.00 97.62 265 LYS A O 1
ATOM 2085 N N . ILE A 1 266 ? -15.334 -12.959 24.261 1.00 98.25 266 ILE A N 1
ATOM 2086 C CA . ILE A 1 266 ? -16.168 -13.007 23.048 1.00 98.25 266 ILE A CA 1
ATOM 2087 C C . ILE A 1 266 ? -15.304 -13.146 21.790 1.00 98.25 266 ILE A C 1
ATOM 2089 O O . ILE A 1 266 ? -15.623 -13.952 20.922 1.00 98.25 266 ILE A O 1
ATOM 2093 N N . VAL A 1 267 ? -14.189 -12.412 21.686 1.00 97.94 267 VAL A N 1
ATOM 2094 C CA . VAL A 1 267 ? -13.262 -12.560 20.549 1.00 97.94 267 VAL A CA 1
ATOM 2095 C C . VAL A 1 267 ? -12.716 -13.985 20.471 1.00 97.94 267 VAL A C 1
ATOM 2097 O O . VAL A 1 267 ? -12.740 -14.577 19.396 1.00 97.94 267 VAL A O 1
ATOM 2100 N N . ARG A 1 268 ? -12.276 -14.562 21.597 1.00 97.94 268 ARG A N 1
ATOM 2101 C CA . ARG A 1 268 ? -11.812 -15.960 21.641 1.00 97.94 268 ARG A CA 1
ATOM 2102 C C . ARG A 1 268 ? -12.903 -16.924 21.180 1.00 97.94 268 ARG A C 1
ATOM 2104 O O . ARG A 1 268 ? -12.640 -17.753 20.319 1.00 97.94 268 ARG A O 1
ATOM 2111 N N . GLN A 1 269 ? -14.128 -16.737 21.670 1.00 98.06 269 GLN A N 1
ATOM 2112 C CA . GLN A 1 269 ? -15.284 -17.534 21.267 1.00 98.06 269 GLN A CA 1
ATOM 2113 C C . GLN A 1 269 ? -15.585 -17.413 19.761 1.00 98.06 269 GLN A C 1
ATOM 2115 O O . GLN A 1 269 ? -15.938 -18.404 19.133 1.00 98.06 269 GLN A O 1
ATOM 2120 N N . ILE A 1 270 ? -15.424 -16.229 19.154 1.00 98.19 270 ILE A N 1
ATOM 2121 C CA . ILE A 1 270 ? -15.584 -16.041 17.700 1.00 98.19 270 ILE A CA 1
ATOM 2122 C C . ILE A 1 270 ? -14.583 -16.903 16.922 1.00 98.19 270 ILE A C 1
ATOM 2124 O O . ILE A 1 270 ? -14.981 -17.578 15.973 1.00 98.19 270 ILE A O 1
ATOM 2128 N N . PHE A 1 271 ? -13.305 -16.884 17.312 1.00 97.88 271 PHE A N 1
ATOM 2129 C CA . PHE A 1 271 ? -12.272 -17.694 16.659 1.00 97.88 271 PHE A CA 1
ATOM 2130 C C . PHE A 1 271 ? -12.491 -19.192 16.879 1.00 97.88 271 PHE A C 1
ATOM 2132 O O . PHE A 1 271 ? -12.331 -19.967 15.942 1.00 97.88 271 PHE A O 1
ATOM 2139 N N . GLU A 1 272 ? -12.896 -19.590 18.084 1.00 97.62 272 GLU A N 1
ATOM 2140 C CA . GLU A 1 272 ? -13.203 -20.981 18.421 1.00 97.62 272 GLU A CA 1
ATOM 2141 C C . GLU A 1 272 ? -14.373 -21.516 17.589 1.00 97.62 272 GLU A C 1
ATOM 2143 O O . GLU A 1 272 ? -14.213 -22.534 16.920 1.00 97.62 272 GLU A O 1
ATOM 2148 N N . ILE A 1 273 ? -15.502 -20.796 17.532 1.00 97.19 273 ILE A N 1
ATOM 2149 C CA . ILE A 1 273 ? -16.659 -21.166 16.698 1.00 97.19 273 ILE A CA 1
ATOM 2150 C C . ILE A 1 273 ? -16.254 -21.261 15.223 1.00 97.19 273 ILE A C 1
ATOM 2152 O O . ILE A 1 273 ? -16.616 -22.222 14.558 1.00 97.19 273 ILE A O 1
ATOM 2156 N N . TYR A 1 274 ? -15.492 -20.293 14.703 1.00 96.94 274 TYR A N 1
ATOM 2157 C CA . TYR A 1 274 ? -15.066 -20.303 13.299 1.00 96.94 274 TYR A CA 1
ATOM 2158 C C . TYR A 1 274 ? -14.119 -21.467 12.958 1.00 96.94 274 TYR A C 1
ATOM 2160 O O . TYR A 1 274 ? -14.149 -21.973 11.840 1.00 96.94 274 TYR A O 1
ATOM 2168 N N . ALA A 1 275 ? -13.259 -21.878 13.896 1.00 95.44 275 ALA A N 1
ATOM 2169 C CA . ALA A 1 275 ? -12.290 -22.951 13.683 1.00 95.44 275 ALA A CA 1
ATOM 2170 C C . ALA A 1 275 ? -12.896 -24.353 13.860 1.00 95.44 275 ALA A C 1
ATOM 2172 O O . ALA A 1 275 ? -12.476 -25.290 13.185 1.00 95.44 275 ALA A O 1
ATOM 2173 N N . THR A 1 276 ? -13.845 -24.501 14.787 1.00 96.56 276 THR A N 1
ATOM 2174 C CA . THR A 1 276 ? -14.417 -25.802 15.176 1.00 96.56 276 THR A CA 1
ATOM 2175 C C . THR A 1 276 ? -15.722 -26.121 14.463 1.00 96.56 276 THR A C 1
ATOM 2177 O O . THR A 1 276 ? -15.996 -27.280 14.160 1.00 96.56 276 THR A O 1
ATOM 2180 N N . GLU A 1 277 ? -16.526 -25.105 14.162 1.00 96.06 277 GLU A N 1
ATOM 2181 C CA . GLU A 1 277 ? -17.843 -25.267 13.567 1.00 96.06 277 GLU A CA 1
ATOM 2182 C C . GLU A 1 277 ? -17.819 -24.777 12.112 1.00 96.06 277 GLU A C 1
ATOM 2184 O O . GLU A 1 277 ? -17.260 -23.729 11.795 1.00 96.06 277 GLU A O 1
ATOM 2189 N N . SER A 1 278 ? -18.482 -25.489 11.197 1.00 92.81 278 SER A N 1
ATOM 2190 C CA . SER A 1 278 ? -18.622 -25.066 9.788 1.00 92.81 278 SER A CA 1
ATOM 2191 C C . SER A 1 278 ? -19.669 -23.951 9.614 1.00 92.81 278 SER A C 1
ATOM 2193 O O . SER A 1 278 ? -20.542 -24.016 8.748 1.00 92.81 278 SER A O 1
ATOM 2195 N N . ILE A 1 279 ? -19.625 -22.928 10.473 1.00 95.81 279 ILE A N 1
ATOM 2196 C CA . ILE A 1 279 ? -20.568 -21.809 10.482 1.00 95.81 279 ILE A CA 1
ATOM 2197 C C . ILE A 1 279 ? -19.963 -20.606 9.755 1.00 95.81 279 ILE A C 1
ATOM 2199 O O . ILE A 1 279 ? -18.865 -20.145 10.045 1.00 95.81 279 ILE A O 1
ATOM 2203 N N . THR A 1 280 ? -20.733 -20.042 8.824 1.00 97.44 280 THR A N 1
ATOM 2204 C CA . THR A 1 280 ? -20.363 -18.803 8.119 1.00 97.44 280 THR A CA 1
ATOM 2205 C C . THR A 1 280 ? -20.277 -17.602 9.071 1.00 97.44 280 THR A C 1
ATOM 2207 O O . THR A 1 280 ? -20.950 -17.563 10.101 1.00 97.44 280 THR A O 1
ATOM 2210 N N . GLU A 1 281 ? -19.562 -16.531 8.710 1.00 97.75 281 GLU A N 1
ATOM 2211 C CA . GLU A 1 281 ? -19.426 -15.344 9.578 1.00 97.75 281 GLU A CA 1
ATOM 2212 C C . GLU A 1 281 ? -20.785 -14.688 9.890 1.00 97.75 281 GLU A C 1
ATOM 2214 O O . GLU A 1 281 ? -20.979 -14.077 10.942 1.00 97.75 281 GLU A O 1
ATOM 2219 N N . ARG A 1 282 ? -21.762 -14.844 8.981 1.00 98.12 282 ARG A N 1
ATOM 2220 C CA . ARG A 1 282 ? -23.156 -14.430 9.200 1.00 98.12 282 ARG A CA 1
ATOM 2221 C C . ARG A 1 282 ? -23.824 -15.264 10.295 1.00 98.12 282 ARG A C 1
ATOM 2223 O O . ARG A 1 282 ? -24.534 -14.699 11.122 1.00 98.12 282 ARG A O 1
ATOM 2230 N N . GLY A 1 283 ? -23.609 -16.579 10.297 1.00 98.25 283 GLY A N 1
ATOM 2231 C CA . GLY A 1 283 ? -24.142 -17.476 11.321 1.00 98.25 283 GLY A CA 1
ATOM 2232 C C . GLY A 1 283 ? -23.575 -17.168 12.708 1.00 98.25 283 GLY A C 1
ATOM 2233 O O . GLY A 1 283 ? -24.341 -17.098 13.667 1.00 98.25 283 GLY A O 1
ATOM 2234 N N . ILE A 1 284 ? -22.274 -16.861 12.795 1.00 98.38 284 ILE A N 1
ATOM 2235 C CA . ILE A 1 284 ? -21.629 -16.422 14.045 1.00 98.38 284 ILE A CA 1
ATOM 2236 C C . ILE A 1 284 ? -22.294 -15.144 14.570 1.00 98.38 284 ILE A C 1
ATOM 2238 O O . ILE A 1 284 ? -22.702 -15.095 15.728 1.00 98.38 284 ILE A O 1
ATOM 2242 N N . ALA A 1 285 ? -22.483 -14.132 13.714 1.00 98.44 285 ALA A N 1
ATOM 2243 C CA . ALA A 1 285 ? -23.149 -12.887 14.105 1.00 98.44 285 ALA A CA 1
ATOM 2244 C C . ALA A 1 285 ? -24.583 -13.123 14.623 1.00 98.44 285 ALA A C 1
ATOM 2246 O O . ALA A 1 285 ? -24.955 -12.595 15.669 1.00 98.44 285 ALA A O 1
ATOM 2247 N N . ILE A 1 286 ? -25.380 -13.952 13.933 1.00 98.38 286 ILE A N 1
ATOM 2248 C CA . ILE A 1 286 ? -26.742 -14.313 14.367 1.00 98.38 286 ILE A CA 1
ATOM 2249 C C . ILE A 1 286 ? -26.710 -15.007 15.731 1.00 98.38 286 ILE A C 1
ATOM 2251 O O . ILE A 1 286 ? -27.527 -14.690 16.593 1.00 98.38 286 ILE A O 1
ATOM 2255 N N . ARG A 1 287 ? -25.771 -15.935 15.944 1.00 98.38 287 ARG A N 1
ATOM 2256 C CA . ARG A 1 287 ? -25.635 -16.663 17.209 1.00 98.38 287 ARG A CA 1
ATOM 2257 C C . ARG A 1 287 ? -25.276 -15.732 18.365 1.00 98.38 287 ARG A C 1
ATOM 2259 O O . ARG A 1 287 ? -25.931 -15.797 19.398 1.00 98.38 287 ARG A O 1
ATOM 2266 N N . LEU A 1 288 ? -24.307 -14.834 18.182 1.00 98.25 288 LEU A N 1
ATOM 2267 C CA . LEU A 1 288 ? -23.943 -13.848 19.208 1.00 98.25 288 LEU A CA 1
ATOM 2268 C C . LEU A 1 288 ? -25.111 -12.913 19.548 1.00 98.25 288 LEU A C 1
ATOM 2270 O O . LEU A 1 288 ? -25.355 -12.648 20.722 1.00 98.25 288 LEU A O 1
ATOM 2274 N N . ASN A 1 289 ? -25.877 -12.483 18.541 1.00 98.31 289 ASN A N 1
ATOM 2275 C CA . ASN A 1 289 ? -27.069 -11.659 18.752 1.00 98.31 289 ASN A CA 1
ATOM 2276 C C . ASN A 1 289 ? -28.172 -12.414 19.507 1.00 98.31 289 ASN A C 1
ATOM 2278 O O . ASN A 1 289 ? -28.791 -11.840 20.395 1.00 98.31 289 ASN A O 1
ATOM 2282 N N . LYS A 1 290 ? -28.392 -13.705 19.213 1.00 98.19 290 LYS A N 1
ATOM 2283 C CA . LYS A 1 290 ? -29.338 -14.555 19.965 1.00 98.19 290 LYS A CA 1
ATOM 2284 C C . LYS A 1 290 ? -28.942 -14.722 21.435 1.00 98.19 290 LYS A C 1
ATOM 2286 O O . LYS A 1 290 ? -29.813 -14.897 22.277 1.00 98.19 290 LYS A O 1
ATOM 2291 N N . LEU A 1 291 ? -27.646 -14.654 21.740 1.00 97.81 291 LEU A N 1
ATOM 2292 C CA . LEU A 1 291 ? -27.115 -14.677 23.105 1.00 97.81 291 LEU A CA 1
ATOM 2293 C C . LEU A 1 291 ? -27.154 -13.298 23.794 1.00 97.81 291 LEU A C 1
ATOM 2295 O O . LEU A 1 291 ? -26.604 -13.159 24.884 1.00 97.81 291 LEU A O 1
ATOM 2299 N N . ASN A 1 292 ? -27.759 -12.276 23.173 1.00 97.25 292 ASN A N 1
ATOM 2300 C CA . ASN A 1 292 ? -27.768 -10.887 23.646 1.00 97.25 292 ASN A CA 1
ATOM 2301 C C . ASN A 1 292 ? -26.364 -10.308 23.918 1.00 97.25 292 ASN A C 1
ATOM 2303 O O . ASN A 1 292 ? -26.196 -9.404 24.738 1.00 97.25 292 ASN A O 1
ATOM 2307 N N . LEU A 1 293 ? -25.340 -10.793 23.210 1.00 97.19 293 LEU A N 1
ATOM 2308 C CA . LEU A 1 293 ? -24.003 -10.206 23.255 1.00 97.19 293 LEU A CA 1
ATOM 2309 C C . LEU A 1 293 ? -23.947 -9.045 22.262 1.00 97.19 293 LEU A C 1
ATOM 2311 O O . LEU A 1 293 ? -24.198 -9.241 21.078 1.00 97.19 293 LEU A O 1
ATOM 2315 N N . MET A 1 294 ? -23.580 -7.847 22.718 1.00 96.25 294 MET A N 1
ATOM 2316 C CA . MET A 1 294 ? -23.555 -6.634 21.889 1.00 96.25 294 MET A CA 1
ATOM 2317 C C . MET A 1 294 ? -22.118 -6.174 21.581 1.00 96.25 294 MET A C 1
ATOM 2319 O O . MET A 1 294 ? -21.217 -6.236 22.419 1.00 96.25 294 MET A O 1
ATOM 2323 N N . HIS A 1 295 ? -21.898 -5.655 20.375 1.00 96.12 295 HIS A N 1
ATOM 2324 C CA . HIS A 1 295 ? -20.663 -5.006 19.936 1.00 96.12 295 HIS A CA 1
ATOM 2325 C C . HIS A 1 295 ? -20.768 -3.484 20.137 1.00 96.12 295 HIS A C 1
ATOM 2327 O O . HIS A 1 295 ? -21.314 -2.772 19.291 1.00 96.12 295 HIS A O 1
ATOM 2333 N N . TYR A 1 296 ? -20.250 -2.983 21.266 1.00 93.75 296 TYR A N 1
ATOM 2334 C CA . TYR A 1 296 ? -20.373 -1.576 21.692 1.00 93.75 296 TYR A CA 1
ATOM 2335 C C . TYR A 1 296 ? -21.833 -1.088 21.701 1.00 93.75 296 TYR A C 1
ATOM 2337 O O . TYR A 1 296 ? -22.176 -0.104 21.045 1.00 93.75 296 TYR A O 1
ATOM 2345 N N . GLY A 1 297 ? -22.711 -1.839 22.372 1.00 94.00 297 GLY A N 1
ATOM 2346 C CA . GLY A 1 297 ? -24.147 -1.545 22.436 1.00 94.00 297 GLY A CA 1
ATOM 2347 C C . GLY A 1 297 ? -24.924 -1.768 21.130 1.00 94.00 297 GLY A C 1
ATOM 2348 O O . GLY A 1 297 ? -26.107 -1.450 21.066 1.00 94.00 297 GLY A O 1
ATOM 2349 N N . LYS A 1 298 ? -24.291 -2.298 20.074 1.00 95.75 298 LYS A N 1
ATOM 2350 C CA . LYS A 1 298 ? -24.935 -2.591 18.782 1.00 95.75 298 LYS A CA 1
ATOM 2351 C C . LYS A 1 298 ? -24.959 -4.091 18.489 1.00 95.75 298 LYS A C 1
ATOM 2353 O O . LYS A 1 298 ? -24.063 -4.801 18.941 1.00 95.75 298 LYS A O 1
ATOM 2358 N N . PRO A 1 299 ? -25.914 -4.583 17.683 1.00 97.94 299 PRO A N 1
ATOM 2359 C CA . PRO A 1 299 ? -25.898 -5.971 17.241 1.00 97.94 299 PRO A CA 1
ATOM 2360 C C . PRO A 1 299 ? -24.664 -6.270 16.379 1.00 97.94 299 PRO A C 1
ATOM 2362 O O . PRO A 1 299 ? -24.151 -5.412 15.652 1.00 97.94 299 PRO A O 1
ATOM 2365 N N . TRP A 1 300 ? -24.207 -7.515 16.432 1.00 98.19 300 TRP A N 1
ATOM 2366 C CA . TRP A 1 300 ? -23.140 -8.039 15.592 1.00 98.19 300 TRP A CA 1
ATOM 2367 C C . TRP A 1 300 ? -23.569 -8.095 14.129 1.00 98.19 300 TRP A C 1
ATOM 2369 O O . TRP A 1 300 ? -24.626 -8.629 13.787 1.00 98.19 300 TRP A O 1
ATOM 2379 N N . LEU A 1 301 ? -22.701 -7.584 13.255 1.00 98.25 301 LEU A N 1
ATOM 2380 C CA . LEU A 1 301 ? -22.848 -7.655 11.805 1.00 98.25 301 LEU A CA 1
ATOM 2381 C C . LEU A 1 301 ? -21.854 -8.664 11.226 1.00 98.25 301 LEU A C 1
ATOM 2383 O O . LEU A 1 301 ? -20.742 -8.814 11.735 1.00 98.25 301 LEU A O 1
ATOM 2387 N N . ARG A 1 302 ? -22.206 -9.289 10.094 1.00 97.81 302 ARG A N 1
ATOM 2388 C CA . ARG A 1 302 ? -21.296 -10.180 9.344 1.00 97.81 302 ARG A CA 1
ATOM 2389 C C . ARG A 1 302 ? -19.949 -9.505 9.057 1.00 97.81 302 ARG A C 1
ATOM 2391 O O . ARG A 1 302 ? -18.904 -10.129 9.200 1.00 97.81 302 ARG A O 1
ATOM 2398 N N . THR A 1 303 ? -19.975 -8.237 8.644 1.00 96.69 303 THR A N 1
ATOM 2399 C CA . THR A 1 303 ? -18.767 -7.460 8.326 1.00 96.69 303 THR A CA 1
ATOM 2400 C C . THR A 1 303 ? -17.873 -7.273 9.546 1.00 96.69 303 THR A C 1
ATOM 2402 O O . THR A 1 303 ? -16.664 -7.406 9.418 1.00 96.69 303 THR A O 1
ATOM 2405 N N . THR A 1 304 ? -18.451 -7.056 10.730 1.00 97.00 304 THR A N 1
ATOM 2406 C CA . THR A 1 304 ? -17.708 -6.948 11.992 1.00 97.00 304 THR A CA 1
ATOM 2407 C C . THR A 1 304 ? -17.004 -8.255 12.346 1.00 97.00 304 THR A C 1
ATOM 2409 O O . THR A 1 304 ? -15.829 -8.231 12.695 1.00 97.00 304 THR A O 1
ATOM 2412 N N . ILE A 1 305 ? -17.685 -9.397 12.205 1.00 98.06 305 ILE A N 1
ATOM 2413 C CA . ILE A 1 305 ? -17.069 -10.714 12.435 1.00 98.06 305 ILE A CA 1
ATOM 2414 C C . ILE A 1 305 ? -15.929 -10.955 11.443 1.00 98.06 305 ILE A C 1
ATOM 2416 O O . ILE A 1 305 ? -14.828 -11.322 11.844 1.00 98.06 305 ILE A O 1
ATOM 2420 N N . CYS A 1 306 ? -16.159 -10.672 10.159 1.00 96.19 306 CYS A N 1
ATOM 2421 C CA . CYS A 1 306 ? -15.129 -10.770 9.127 1.00 96.19 306 CYS A CA 1
ATOM 2422 C C . CYS A 1 306 ? -13.922 -9.861 9.422 1.00 96.19 306 CYS A C 1
ATOM 2424 O O . CYS A 1 306 ? -12.781 -10.267 9.204 1.00 96.19 306 CYS A O 1
ATOM 2426 N N . ASP A 1 307 ? -14.157 -8.641 9.909 1.00 94.69 307 ASP A N 1
ATOM 2427 C CA . ASP A 1 307 ? -13.094 -7.712 10.290 1.00 94.69 307 ASP A CA 1
ATOM 2428 C C . ASP A 1 307 ? -12.290 -8.234 11.483 1.00 94.69 307 ASP A C 1
ATOM 2430 O O . ASP A 1 307 ? -11.072 -8.085 11.471 1.00 94.69 307 ASP A O 1
ATOM 2434 N N . ILE A 1 308 ? -12.932 -8.862 12.476 1.00 96.12 308 ILE A N 1
ATOM 2435 C CA . ILE A 1 308 ? -12.244 -9.476 13.622 1.00 96.12 308 ILE A CA 1
ATOM 2436 C C . ILE A 1 308 ? -11.378 -10.649 13.166 1.00 96.12 308 ILE A C 1
ATOM 2438 O O . ILE A 1 308 ? -10.177 -10.645 13.427 1.00 96.12 308 ILE A O 1
ATOM 2442 N N . LEU A 1 309 ? -11.957 -11.599 12.426 1.00 96.06 309 LEU A N 1
ATOM 2443 C CA . LEU A 1 309 ? -11.259 -12.805 11.966 1.00 96.06 309 LEU A CA 1
ATOM 2444 C C . LEU A 1 309 ? -10.054 -12.492 11.066 1.00 96.06 309 LEU A C 1
ATOM 2446 O O . LEU A 1 309 ? -9.080 -13.236 11.054 1.00 96.06 309 LEU A O 1
ATOM 2450 N N . ARG A 1 310 ? -10.098 -11.382 10.317 1.00 95.12 310 ARG A N 1
ATOM 2451 C CA . ARG A 1 310 ? -9.012 -10.952 9.417 1.00 95.12 310 ARG A CA 1
ATOM 2452 C C . ARG A 1 310 ? -8.041 -9.953 10.041 1.00 95.12 310 ARG A C 1
ATOM 2454 O O . ARG A 1 310 ? -7.127 -9.500 9.351 1.00 95.12 310 ARG A O 1
ATOM 2461 N N . ASN A 1 311 ? -8.254 -9.517 11.281 1.00 93.75 311 ASN A N 1
ATOM 2462 C CA . ASN A 1 311 ? -7.405 -8.496 11.879 1.00 93.75 311 ASN A CA 1
ATOM 2463 C C . ASN A 1 311 ? -6.154 -9.128 12.510 1.00 93.75 311 ASN A C 1
ATOM 2465 O O . ASN A 1 311 ? -6.276 -9.804 13.532 1.00 93.75 311 ASN A O 1
ATOM 2469 N N . PRO A 1 312 ? -4.946 -8.853 11.981 1.00 93.69 312 PRO A N 1
ATOM 2470 C CA . PRO A 1 312 ? -3.710 -9.430 12.506 1.00 93.69 312 PRO A CA 1
ATOM 2471 C C . PRO A 1 312 ? -3.384 -8.975 13.940 1.00 93.69 312 PRO A C 1
ATOM 2473 O O . PRO A 1 312 ? -2.575 -9.609 14.612 1.00 93.69 312 PRO A O 1
ATOM 2476 N N . ALA A 1 313 ? -4.045 -7.930 14.454 1.00 94.62 313 ALA A N 1
ATOM 2477 C CA . ALA A 1 313 ? -3.854 -7.475 15.832 1.00 94.62 313 ALA A CA 1
ATOM 2478 C C . ALA A 1 313 ? -4.167 -8.563 16.872 1.00 94.62 313 ALA A C 1
ATOM 2480 O O . ALA A 1 313 ? -3.555 -8.577 17.935 1.00 94.62 313 ALA A O 1
ATOM 2481 N N . TYR A 1 314 ? -5.074 -9.496 16.563 1.00 96.06 314 TYR A N 1
ATOM 2482 C CA . TYR A 1 314 ? -5.418 -10.597 17.469 1.00 96.06 314 TYR A CA 1
ATOM 2483 C C . TYR A 1 314 ? -4.359 -11.705 17.533 1.00 96.06 314 TYR A C 1
ATOM 2485 O O . TYR A 1 314 ? -4.392 -12.508 18.458 1.00 96.06 314 TYR A O 1
ATOM 2493 N N . ILE A 1 315 ? -3.400 -11.714 16.601 1.00 94.25 315 ILE A N 1
ATOM 2494 C CA . ILE A 1 315 ? -2.214 -12.586 16.622 1.00 94.25 315 ILE A CA 1
ATOM 2495 C C . ILE A 1 315 ? -0.933 -11.797 16.952 1.00 94.25 315 ILE A C 1
ATOM 2497 O O . ILE A 1 315 ? 0.168 -12.233 16.637 1.00 94.25 315 ILE A O 1
ATOM 2501 N N . GLY A 1 316 ? -1.069 -10.603 17.544 1.00 92.06 316 GLY A N 1
ATOM 2502 C CA . GLY A 1 316 ? 0.059 -9.756 17.950 1.00 92.06 316 GLY A CA 1
ATOM 2503 C C . GLY A 1 316 ? 0.733 -8.977 16.814 1.00 92.06 316 GLY A C 1
ATOM 2504 O O . GLY A 1 316 ? 1.748 -8.327 17.036 1.00 92.06 316 GLY A O 1
ATOM 2505 N N . SER A 1 317 ? 0.177 -9.002 15.601 1.00 91.56 317 SER A N 1
ATOM 2506 C CA . SER A 1 317 ? 0.733 -8.309 14.434 1.00 91.56 317 SER A CA 1
ATOM 2507 C C . SER A 1 317 ? 0.008 -6.990 14.152 1.00 91.56 317 SER A C 1
ATOM 2509 O O . SER A 1 317 ? -1.209 -6.882 14.282 1.00 91.56 317 SER A O 1
ATOM 2511 N N . VAL A 1 318 ? 0.725 -5.955 13.711 1.00 90.38 318 VAL A N 1
ATOM 2512 C CA . VAL A 1 318 ? 0.098 -4.661 13.402 1.00 90.38 318 VAL A CA 1
ATOM 2513 C C . VAL A 1 318 ? -0.444 -4.619 11.980 1.00 90.38 318 VAL A C 1
ATOM 2515 O O . VAL A 1 318 ? 0.242 -4.923 11.008 1.00 90.38 318 VAL A O 1
ATOM 2518 N N . ARG A 1 319 ? -1.692 -4.163 11.844 1.00 84.44 319 ARG A N 1
ATOM 2519 C CA . ARG A 1 319 ? -2.310 -3.904 10.542 1.00 84.44 319 ARG A CA 1
ATOM 2520 C C . ARG A 1 319 ? -1.877 -2.536 10.010 1.00 84.44 319 ARG A C 1
ATOM 2522 O O . ARG A 1 319 ? -2.358 -1.511 10.496 1.00 84.44 319 ARG A O 1
ATOM 2529 N N . ASN A 1 320 ? -1.035 -2.514 8.978 1.00 82.56 320 ASN A N 1
ATOM 2530 C CA . ASN A 1 320 ? -0.788 -1.303 8.197 1.00 82.56 320 ASN A CA 1
ATOM 2531 C C . ASN A 1 320 ? -1.796 -1.220 7.041 1.00 82.56 320 ASN A C 1
ATOM 2533 O O . ASN A 1 320 ? -1.884 -2.137 6.234 1.00 82.56 320 ASN A O 1
ATOM 2537 N N . GLN A 1 321 ? -2.550 -0.119 6.988 1.00 69.81 321 GLN A N 1
ATOM 2538 C CA . GLN A 1 321 ? -3.619 0.171 6.021 1.00 69.81 321 GLN A CA 1
ATOM 2539 C C . GLN A 1 321 ? -4.855 -0.762 6.110 1.00 69.81 321 GLN A C 1
ATOM 2541 O O . GLN A 1 321 ? -4.804 -1.990 6.020 1.00 69.81 321 GLN A O 1
ATOM 2546 N N . LYS A 1 322 ? -6.036 -0.163 6.322 1.00 58.16 322 LYS A N 1
ATOM 2547 C CA . LYS A 1 322 ? -7.315 -0.888 6.296 1.00 58.16 322 LYS A CA 1
ATOM 2548 C C . LYS A 1 322 ? -7.657 -1.225 4.844 1.00 58.16 322 LYS A C 1
ATOM 2550 O O . LYS A 1 322 ? -7.830 -0.322 4.034 1.00 58.16 322 LYS A O 1
ATOM 2555 N N . THR A 1 323 ? -7.851 -2.516 4.574 1.00 41.88 323 THR A N 1
ATOM 2556 C CA . THR A 1 323 ? -8.425 -3.075 3.335 1.00 41.88 323 THR A CA 1
ATOM 2557 C C . THR A 1 323 ? -7.667 -2.744 2.047 1.00 41.88 323 THR A C 1
ATOM 2559 O O . THR A 1 323 ? -8.087 -1.896 1.270 1.00 41.88 323 THR A O 1
ATOM 2562 N N . THR A 1 324 ? -6.646 -3.538 1.732 1.00 35.69 324 THR A N 1
ATOM 2563 C CA . THR A 1 324 ? -6.428 -3.956 0.343 1.00 35.69 324 THR A CA 1
ATOM 2564 C C . THR A 1 324 ? -7.622 -4.820 -0.070 1.00 35.69 324 THR A C 1
ATOM 2566 O O . THR A 1 324 ? -7.685 -6.014 0.204 1.00 35.69 324 THR A O 1
ATOM 2569 N N . GLN A 1 325 ? -8.641 -4.207 -0.671 1.00 37.53 325 GLN A N 1
ATOM 2570 C CA . GLN A 1 325 ? -9.454 -4.949 -1.628 1.00 37.53 325 GLN A CA 1
ATOM 2571 C C . GLN A 1 325 ? -8.633 -4.956 -2.912 1.00 37.53 325 GLN A C 1
ATOM 2573 O O . GLN A 1 325 ? -8.470 -3.902 -3.520 1.00 37.53 325 GLN A O 1
ATOM 2578 N N . ALA A 1 326 ? -8.075 -6.105 -3.296 1.00 34.16 326 ALA A N 1
ATOM 2579 C CA . ALA A 1 326 ? -7.555 -6.265 -4.646 1.00 34.16 326 ALA A CA 1
ATOM 2580 C C . ALA A 1 326 ? -8.745 -6.088 -5.600 1.00 34.16 326 ALA A C 1
ATOM 2582 O O . ALA A 1 326 ? -9.610 -6.957 -5.705 1.00 34.16 326 ALA A O 1
ATOM 2583 N N . GLN A 1 327 ? -8.858 -4.908 -6.204 1.00 39.91 327 GLN A N 1
ATOM 2584 C CA . GLN A 1 327 ? -9.727 -4.717 -7.350 1.00 39.91 327 GLN A CA 1
ATOM 2585 C C . GLN A 1 327 ? -8.895 -5.099 -8.554 1.00 39.91 327 GLN A C 1
ATOM 2587 O O . GLN A 1 327 ? -7.939 -4.412 -8.895 1.00 39.91 327 GLN A O 1
ATOM 2592 N N . TYR A 1 328 ? -9.236 -6.233 -9.146 1.00 41.22 328 TYR A N 1
ATOM 2593 C CA . TYR A 1 328 ? -8.607 -6.685 -10.370 1.00 41.22 328 TYR A CA 1
ATOM 2594 C C . TYR A 1 328 ? -9.011 -5.706 -11.469 1.00 41.22 328 TYR A C 1
ATOM 2596 O O . TYR A 1 328 ? -10.190 -5.578 -11.810 1.00 41.22 328 TYR A O 1
ATOM 2604 N N . ALA A 1 329 ? -8.037 -4.951 -11.956 1.00 43.78 329 ALA A N 1
ATOM 2605 C CA . ALA A 1 329 ? -8.187 -4.121 -13.129 1.00 43.78 329 ALA A CA 1
ATOM 2606 C C . ALA A 1 329 ? -7.350 -4.753 -14.240 1.00 43.78 329 ALA A C 1
ATOM 2608 O O . ALA A 1 329 ? -6.180 -5.063 -14.027 1.00 43.78 329 ALA A O 1
ATOM 2609 N N . GLY A 1 330 ? -7.975 -5.011 -15.383 1.00 40.41 330 GLY A N 1
ATOM 2610 C CA . GLY A 1 330 ? -7.272 -5.424 -16.592 1.00 40.41 330 GLY A CA 1
ATOM 2611 C C . GLY A 1 330 ? -6.872 -4.188 -17.384 1.00 40.41 330 GLY A C 1
ATOM 2612 O O . GLY A 1 330 ? -7.622 -3.215 -17.418 1.00 40.41 330 GLY A O 1
ATOM 2613 N N . HIS A 1 331 ? -5.704 -4.224 -18.014 1.00 44.38 331 HIS A N 1
ATOM 2614 C CA . HIS A 1 331 ? -5.259 -3.203 -18.956 1.00 44.38 331 HIS A CA 1
ATOM 2615 C C . HIS A 1 331 ? -5.513 -3.729 -20.373 1.00 44.38 331 HIS A C 1
ATOM 2617 O O . HIS A 1 331 ? -4.982 -4.783 -20.714 1.00 44.38 331 HIS A O 1
ATOM 2623 N N . ASN A 1 332 ? -6.342 -3.056 -21.179 1.00 42.66 332 ASN A N 1
ATOM 2624 C CA . ASN A 1 332 ? -6.683 -3.519 -22.538 1.00 42.66 332 ASN A CA 1
ATOM 2625 C C . ASN A 1 332 ? -5.845 -2.861 -23.653 1.00 42.66 332 ASN A C 1
ATOM 2627 O O . ASN A 1 332 ? -6.242 -2.893 -24.812 1.00 42.66 332 ASN A O 1
ATOM 2631 N N . GLY A 1 333 ? -4.725 -2.227 -23.304 1.00 43.91 333 GLY A N 1
ATOM 2632 C CA . GLY A 1 333 ? -3.858 -1.519 -24.251 1.00 43.91 333 GLY A CA 1
ATOM 2633 C C . GLY A 1 333 ? -4.145 -0.018 -24.357 1.00 43.91 333 GLY A C 1
ATOM 2634 O O . GLY A 1 333 ? -3.211 0.733 -24.609 1.00 43.91 333 GLY A O 1
ATOM 2635 N N . SER A 1 334 ? -5.366 0.445 -24.066 1.00 40.97 334 SER A N 1
ATOM 2636 C CA . SER A 1 334 ? -5.697 1.882 -24.058 1.00 40.97 334 SER A CA 1
ATOM 2637 C C . SER A 1 334 ? -6.317 2.375 -22.748 1.00 40.97 334 SER A C 1
ATOM 2639 O O . SER A 1 334 ? -6.175 3.548 -22.419 1.00 40.97 334 SER A O 1
ATOM 2641 N N . GLU A 1 335 ? -6.977 1.507 -21.973 1.00 46.81 335 GLU A N 1
ATOM 2642 C CA . GLU A 1 335 ? -7.630 1.886 -20.717 1.00 46.81 335 GLU A CA 1
ATOM 2643 C C . GLU A 1 335 ? -7.549 0.800 -19.628 1.00 46.81 335 GLU A C 1
ATOM 2645 O O . GLU A 1 335 ? -7.416 -0.403 -19.880 1.00 46.81 335 GLU A O 1
ATOM 2650 N N . VAL A 1 336 ? -7.672 1.249 -18.375 1.00 50.34 336 VAL A N 1
ATOM 2651 C CA . VAL A 1 336 ? -7.750 0.397 -17.183 1.00 50.34 336 VAL A CA 1
ATOM 2652 C C . VAL A 1 336 ? -9.215 0.043 -16.914 1.00 50.34 336 VAL A C 1
ATOM 2654 O O . VAL A 1 336 ? -9.991 0.868 -16.431 1.00 50.34 336 VAL A O 1
ATOM 2657 N N . VAL A 1 337 ? -9.601 -1.204 -17.189 1.00 54.19 337 VAL A N 1
ATOM 2658 C CA . VAL A 1 337 ? -10.983 -1.688 -17.056 1.00 54.19 337 VAL A CA 1
ATOM 2659 C C . VAL A 1 337 ? -11.159 -2.487 -15.764 1.00 54.19 337 VAL A C 1
ATOM 2661 O O . VAL A 1 337 ? -10.402 -3.407 -15.453 1.00 54.19 337 VAL A O 1
ATOM 2664 N N . ARG A 1 338 ? -12.200 -2.162 -14.989 1.00 40.81 338 ARG A N 1
ATOM 2665 C CA . ARG A 1 338 ? -12.504 -2.802 -13.697 1.00 40.81 338 ARG A CA 1
ATOM 2666 C C . ARG A 1 338 ? -13.175 -4.168 -13.906 1.00 40.81 338 ARG A C 1
ATOM 2668 O O . ARG A 1 338 ? -14.320 -4.226 -14.354 1.00 40.81 338 ARG A O 1
ATOM 2675 N N . ILE A 1 339 ? -12.516 -5.262 -13.527 1.00 46.88 339 ILE A N 1
ATOM 2676 C CA . ILE A 1 339 ? -13.022 -6.630 -13.730 1.00 46.88 339 ILE A CA 1
ATOM 2677 C C . ILE A 1 339 ? -13.852 -7.054 -12.512 1.00 46.88 339 ILE A C 1
ATOM 2679 O O . ILE A 1 339 ? -13.351 -7.100 -11.389 1.00 46.88 339 ILE A O 1
ATOM 2683 N N . ARG A 1 340 ? -15.145 -7.352 -12.713 1.00 37.31 340 ARG A N 1
ATOM 2684 C CA . ARG A 1 340 ? -16.058 -7.710 -11.610 1.00 37.31 340 ARG A CA 1
ATOM 2685 C C . ARG A 1 340 ? -16.160 -9.209 -11.308 1.00 37.31 340 ARG A C 1
ATOM 2687 O O . ARG A 1 340 ? -16.588 -9.507 -10.199 1.00 37.31 340 ARG A O 1
ATOM 2694 N N . HIS A 1 341 ? -15.819 -10.142 -12.205 1.00 39.22 341 HIS A N 1
ATOM 2695 C CA . HIS A 1 341 ? -16.037 -11.593 -12.006 1.00 39.22 341 HIS A CA 1
ATOM 2696 C C . HIS A 1 341 ? -14.860 -12.446 -12.528 1.00 39.22 341 HIS A C 1
ATOM 2698 O O . HIS A 1 341 ? -14.305 -12.155 -13.582 1.00 39.22 341 HIS A O 1
ATOM 2704 N N . PHE A 1 342 ? -14.494 -13.496 -11.778 1.00 37.16 342 PHE A N 1
ATOM 2705 C CA . PHE A 1 342 ? -13.273 -14.308 -11.954 1.00 37.16 342 PHE A CA 1
ATOM 2706 C C . PHE A 1 342 ? -13.389 -15.494 -12.925 1.00 37.16 342 PHE A C 1
ATOM 2708 O O . PHE A 1 342 ? -12.394 -16.169 -13.168 1.00 37.16 342 PHE A O 1
ATOM 2715 N N . CYS A 1 343 ? -14.570 -15.790 -13.467 1.00 37.09 343 CYS A N 1
ATOM 2716 C CA . CYS A 1 343 ? -14.795 -17.073 -14.139 1.00 37.09 343 CYS A CA 1
ATOM 2717 C C . CYS A 1 343 ? -14.199 -17.205 -15.554 1.00 37.09 343 CYS A C 1
ATOM 2719 O O . CYS A 1 343 ? -13.963 -18.332 -15.959 1.00 37.09 343 CYS A O 1
ATOM 2721 N N . ASN A 1 344 ? -13.869 -16.118 -16.268 1.00 42.88 344 ASN A N 1
ATOM 2722 C CA . ASN A 1 344 ? -13.445 -16.199 -17.685 1.00 42.88 344 ASN A CA 1
ATOM 2723 C C . ASN A 1 344 ? -12.092 -15.512 -17.982 1.00 42.88 344 ASN A C 1
ATOM 2725 O O . ASN A 1 344 ? -11.798 -15.174 -19.127 1.00 42.88 344 ASN A O 1
ATOM 2729 N N . VAL A 1 345 ? -11.277 -15.236 -16.958 1.00 44.06 345 VAL A N 1
ATOM 2730 C CA . VAL A 1 345 ? -10.062 -14.409 -17.112 1.00 44.06 345 VAL A CA 1
ATOM 2731 C C . VAL A 1 345 ? -8.930 -15.166 -17.813 1.00 44.06 345 VAL A C 1
ATOM 2733 O O . VAL A 1 345 ? -8.262 -14.578 -18.654 1.00 44.06 345 VAL A O 1
ATOM 2736 N N . GLY A 1 346 ? -8.750 -16.462 -17.535 1.00 44.59 346 GLY A N 1
ATOM 2737 C CA . GLY A 1 346 ? -7.682 -17.252 -18.163 1.00 44.59 346 GLY A CA 1
ATOM 2738 C C . GLY A 1 346 ? -7.861 -17.407 -19.674 1.00 44.59 346 GLY A C 1
ATOM 2739 O O . GLY A 1 346 ? -6.904 -17.272 -20.426 1.00 44.59 346 GLY A O 1
ATOM 2740 N N . GLU A 1 347 ? -9.098 -17.611 -20.124 1.00 44.19 347 GLU A N 1
ATOM 2741 C CA . GLU A 1 347 ? -9.415 -17.820 -21.539 1.00 44.19 347 GLU A CA 1
ATOM 2742 C C . GLU A 1 347 ? -9.309 -16.513 -22.338 1.00 44.19 347 GLU A C 1
ATOM 2744 O O . GLU A 1 347 ? -8.672 -16.486 -23.386 1.00 44.19 347 GLU A O 1
ATOM 2749 N N . LYS A 1 348 ? -9.797 -15.393 -21.782 1.00 46.34 348 LYS A N 1
ATOM 2750 C CA . LYS A 1 348 ? -9.660 -14.070 -22.413 1.00 46.34 348 LYS A CA 1
ATOM 2751 C C . LYS A 1 348 ? -8.234 -13.524 -22.389 1.00 46.34 348 LYS A C 1
ATOM 2753 O O . LYS A 1 348 ? -7.845 -12.826 -23.315 1.00 46.34 348 LYS A O 1
ATOM 2758 N N . GLN A 1 349 ? -7.444 -13.808 -21.352 1.00 45.97 349 GLN A N 1
ATOM 2759 C CA . GLN A 1 349 ? -6.028 -13.420 -21.329 1.00 45.97 349 GLN A CA 1
ATOM 2760 C C . GLN A 1 349 ? -5.206 -14.239 -22.320 1.00 45.97 349 GLN A C 1
ATOM 2762 O O . GLN A 1 349 ? -4.326 -13.681 -22.967 1.00 45.97 349 GLN A O 1
ATOM 2767 N N . LEU A 1 350 ? -5.520 -15.529 -22.477 1.00 45.06 350 LEU A N 1
ATOM 2768 C CA . LEU A 1 350 ? -4.919 -16.362 -23.512 1.00 45.06 350 LEU A CA 1
ATOM 2769 C C . LEU A 1 350 ? -5.305 -15.860 -24.908 1.00 45.06 350 LEU A C 1
ATOM 2771 O O . LEU A 1 350 ? -4.442 -15.745 -25.765 1.00 45.06 350 LEU A O 1
ATOM 2775 N N . GLU A 1 351 ? -6.571 -15.502 -25.121 1.00 47.06 351 GLU A N 1
ATOM 2776 C CA . GLU A 1 351 ? -7.059 -14.948 -26.387 1.00 47.06 351 GLU A CA 1
ATOM 2777 C C . GLU A 1 351 ? -6.388 -13.609 -26.731 1.00 47.06 351 GLU A C 1
ATOM 2779 O O . GLU A 1 351 ? -5.897 -13.441 -27.843 1.00 47.06 351 GLU A O 1
ATOM 2784 N N . VAL A 1 352 ? -6.272 -12.685 -25.771 1.00 48.81 352 VAL A N 1
ATOM 2785 C CA . VAL A 1 352 ? -5.576 -11.400 -25.967 1.00 48.81 352 VAL A CA 1
ATOM 2786 C C . VAL A 1 352 ? -4.077 -11.599 -26.201 1.00 48.81 352 VAL A C 1
ATOM 2788 O O . VAL A 1 352 ? -3.517 -10.951 -27.079 1.00 48.81 352 VAL A O 1
ATOM 2791 N N . ALA A 1 353 ? -3.422 -12.508 -25.472 1.00 47.88 353 ALA A N 1
ATOM 2792 C CA . ALA A 1 353 ? -2.008 -12.819 -25.687 1.00 47.88 353 ALA A CA 1
ATOM 2793 C C . ALA A 1 353 ? -1.764 -13.487 -27.050 1.00 47.88 353 ALA A C 1
ATOM 2795 O O . ALA A 1 353 ? -0.768 -13.196 -27.706 1.00 47.88 353 ALA A O 1
ATOM 2796 N N . LEU A 1 354 ? -2.683 -14.345 -27.502 1.00 47.22 354 LEU A N 1
ATOM 2797 C CA . LEU A 1 354 ? -2.635 -14.944 -28.835 1.00 47.22 354 LEU A CA 1
ATOM 2798 C C . LEU A 1 354 ? -2.862 -13.895 -29.925 1.00 47.22 354 LEU A C 1
ATOM 2800 O O . LEU A 1 354 ? -2.134 -13.902 -30.909 1.00 47.22 354 LEU A O 1
ATOM 2804 N N . LEU A 1 355 ? -3.814 -12.976 -29.750 1.00 49.59 355 LEU A N 1
ATOM 2805 C CA . LEU A 1 355 ? -4.056 -11.884 -30.697 1.00 49.59 355 LEU A CA 1
ATOM 2806 C C . LEU A 1 355 ? -2.863 -10.928 -30.781 1.00 49.59 355 LEU A C 1
ATOM 2808 O O . LEU A 1 355 ? -2.439 -10.593 -31.882 1.00 49.59 355 LEU A O 1
ATOM 2812 N N . GLN A 1 356 ? -2.287 -10.542 -29.642 1.00 50.28 356 GLN A N 1
ATOM 2813 C CA . GLN A 1 356 ? -1.091 -9.702 -29.596 1.00 50.28 356 GLN A CA 1
ATOM 2814 C C . GLN A 1 356 ? 0.106 -10.406 -30.249 1.00 50.28 356 GLN A C 1
ATOM 2816 O O . GLN A 1 356 ? 0.780 -9.813 -31.084 1.00 50.28 356 GLN A O 1
ATOM 2821 N N . GLY A 1 357 ? 0.305 -11.695 -29.953 1.00 51.34 357 GLY A N 1
ATOM 2822 C CA . GLY A 1 357 ? 1.338 -12.501 -30.598 1.00 51.34 357 GLY A CA 1
ATOM 2823 C C . GLY A 1 357 ? 1.126 -12.637 -32.107 1.00 51.34 357 GLY A C 1
ATOM 2824 O O . GLY A 1 357 ? 2.092 -12.596 -32.853 1.00 51.34 357 GLY A O 1
ATOM 2825 N N . VAL A 1 358 ? -0.121 -12.741 -32.580 1.00 53.66 358 VAL A N 1
ATOM 2826 C CA . VAL A 1 358 ? -0.442 -12.748 -34.017 1.00 53.66 358 VAL A CA 1
ATOM 2827 C C . VAL A 1 358 ? -0.145 -11.389 -34.660 1.00 53.66 358 VAL A C 1
ATOM 2829 O O . VAL A 1 358 ? 0.365 -11.368 -35.775 1.00 53.66 358 VAL A O 1
ATOM 2832 N N . ILE A 1 359 ? -0.417 -10.271 -33.981 1.00 54.31 359 ILE A N 1
ATOM 2833 C CA . ILE A 1 359 ? -0.127 -8.919 -34.492 1.00 54.31 359 ILE A CA 1
ATOM 2834 C C . ILE A 1 359 ? 1.382 -8.686 -34.599 1.00 54.31 359 ILE A C 1
ATOM 2836 O O . ILE A 1 359 ? 1.859 -8.385 -35.689 1.00 54.31 359 ILE A O 1
ATOM 2840 N N . GLU A 1 360 ? 2.132 -8.897 -33.513 1.00 55.12 360 GLU A N 1
ATOM 2841 C CA . GLU A 1 360 ? 3.599 -8.745 -33.488 1.00 55.12 360 GLU A CA 1
ATOM 2842 C C . GLU A 1 360 ? 4.268 -9.625 -34.551 1.00 55.12 360 GLU A C 1
ATOM 2844 O O . GLU A 1 360 ? 5.243 -9.248 -35.198 1.00 55.12 360 GLU A O 1
ATOM 2849 N N . TYR A 1 361 ? 3.697 -10.803 -34.776 1.00 54.47 361 TYR A N 1
ATOM 2850 C CA . TYR A 1 361 ? 4.170 -11.749 -35.768 1.00 54.47 361 TYR A CA 1
ATOM 2851 C C . TYR A 1 361 ? 3.833 -11.345 -37.215 1.00 54.47 361 TYR A C 1
ATOM 2853 O O . TYR A 1 361 ? 4.658 -11.537 -38.110 1.00 54.47 361 TYR A O 1
ATOM 2861 N N . ILE A 1 362 ? 2.663 -10.744 -37.465 1.00 55.59 362 ILE A N 1
ATOM 2862 C CA . ILE A 1 362 ? 2.321 -10.162 -38.775 1.00 55.59 362 ILE A CA 1
ATOM 2863 C C . ILE A 1 362 ? 3.254 -8.989 -39.093 1.00 55.59 362 ILE A C 1
ATOM 2865 O O . ILE A 1 362 ? 3.752 -8.908 -40.215 1.00 55.59 362 ILE A O 1
ATOM 2869 N N . GLU A 1 363 ? 3.525 -8.122 -38.116 1.00 59.44 363 GLU A N 1
ATOM 2870 C CA . GLU A 1 363 ? 4.448 -6.990 -38.263 1.00 59.44 363 GLU A CA 1
ATOM 2871 C C . GLU A 1 363 ? 5.875 -7.470 -38.567 1.00 59.44 363 GLU A C 1
ATOM 2873 O O . GLU A 1 363 ? 6.508 -6.984 -39.504 1.00 59.44 363 GLU A O 1
ATOM 2878 N N . PHE A 1 364 ? 6.350 -8.497 -37.856 1.00 58.78 364 PHE A N 1
ATOM 2879 C CA . PHE A 1 364 ? 7.654 -9.112 -38.113 1.00 58.78 364 PHE A CA 1
ATOM 2880 C C . PHE A 1 364 ? 7.780 -9.686 -39.534 1.00 58.78 364 PHE A C 1
ATOM 2882 O O . PHE A 1 364 ? 8.827 -9.578 -40.168 1.00 58.78 364 PHE A O 1
ATOM 2889 N N . VAL A 1 365 ? 6.723 -10.293 -40.075 1.00 53.00 365 VAL A N 1
ATOM 2890 C CA . VAL A 1 365 ? 6.772 -10.855 -41.436 1.00 53.00 365 VAL A CA 1
ATOM 2891 C C . VAL A 1 365 ? 6.578 -9.815 -42.526 1.00 53.00 365 VAL A C 1
ATOM 2893 O O . VAL A 1 365 ? 7.128 -9.991 -43.613 1.00 53.00 365 VAL A O 1
ATOM 2896 N N . GLN A 1 366 ? 5.860 -8.726 -42.254 1.00 58.75 366 GLN A N 1
ATOM 2897 C CA . GLN A 1 366 ? 5.891 -7.562 -43.138 1.00 58.75 366 GLN A CA 1
ATOM 2898 C C . GLN A 1 366 ? 7.318 -7.017 -43.248 1.00 58.75 366 GLN A C 1
ATOM 2900 O O . GLN A 1 366 ? 7.807 -6.872 -44.364 1.00 58.75 366 GLN A O 1
ATOM 2905 N N . ASP A 1 367 ? 8.026 -6.869 -42.124 1.00 64.19 367 ASP A N 1
ATOM 2906 C CA . ASP A 1 367 ? 9.437 -6.460 -42.104 1.00 64.19 367 ASP A CA 1
ATOM 2907 C C . ASP A 1 367 ? 10.341 -7.434 -42.890 1.00 64.19 367 ASP A C 1
ATOM 2909 O O . ASP A 1 367 ? 11.126 -7.014 -43.740 1.00 64.19 367 ASP A O 1
ATOM 2913 N N . ILE A 1 368 ? 10.176 -8.753 -42.722 1.00 60.97 368 ILE A N 1
ATOM 2914 C CA . ILE A 1 368 ? 10.895 -9.759 -43.532 1.00 60.97 368 ILE A CA 1
ATOM 2915 C C . ILE A 1 368 ? 10.577 -9.628 -45.030 1.00 60.97 368 ILE A C 1
ATOM 2917 O O . ILE A 1 368 ? 11.482 -9.717 -45.864 1.00 60.97 368 ILE A O 1
ATOM 2921 N N . GLY A 1 369 ? 9.305 -9.450 -45.395 1.00 59.50 369 GLY A N 1
ATOM 2922 C CA . GLY A 1 369 ? 8.876 -9.286 -46.786 1.00 59.50 369 GLY A CA 1
ATOM 2923 C C . GLY A 1 369 ? 9.472 -8.034 -47.432 1.00 59.50 369 GLY A C 1
ATOM 2924 O O . GLY A 1 369 ? 10.001 -8.105 -48.549 1.00 59.50 369 GLY A O 1
ATOM 2925 N N . ASP A 1 370 ? 9.458 -6.923 -46.696 1.00 65.19 370 ASP A N 1
ATOM 2926 C CA . ASP A 1 370 ? 10.032 -5.644 -47.106 1.00 65.19 370 ASP A CA 1
ATOM 2927 C C . ASP A 1 370 ? 11.551 -5.767 -47.306 1.00 65.19 370 ASP A C 1
ATOM 2929 O O . ASP A 1 370 ? 12.067 -5.376 -48.357 1.00 65.19 370 ASP A O 1
ATOM 2933 N N . ARG A 1 371 ? 12.266 -6.426 -46.380 1.00 64.06 371 ARG A N 1
ATOM 2934 C CA . ARG A 1 371 ? 13.710 -6.715 -46.512 1.00 64.06 371 ARG A CA 1
ATOM 2935 C C . ARG A 1 371 ? 14.030 -7.642 -47.686 1.00 64.06 371 ARG A C 1
ATOM 2937 O O . ARG A 1 371 ? 15.011 -7.429 -48.396 1.00 64.06 371 ARG A O 1
ATOM 2944 N N . ALA A 1 372 ? 13.201 -8.655 -47.938 1.00 60.19 372 ALA A N 1
ATOM 2945 C CA . ALA A 1 372 ? 13.378 -9.581 -49.060 1.00 60.19 372 ALA A CA 1
ATOM 2946 C C . ALA A 1 372 ? 13.000 -8.972 -50.426 1.00 60.19 372 ALA A C 1
ATOM 2948 O O . ALA A 1 372 ? 13.141 -9.647 -51.458 1.00 60.19 372 ALA A O 1
ATOM 2949 N N . ASN A 1 373 ? 12.495 -7.730 -50.439 1.00 66.31 373 ASN A N 1
ATOM 2950 C CA . ASN A 1 373 ? 11.926 -7.038 -51.594 1.00 66.31 373 ASN A CA 1
ATOM 2951 C C . ASN A 1 373 ? 10.880 -7.900 -52.332 1.00 66.31 373 ASN A C 1
ATOM 2953 O O . ASN A 1 373 ? 10.768 -7.903 -53.561 1.00 66.31 373 ASN A O 1
ATOM 2957 N N . LYS A 1 374 ? 10.142 -8.710 -51.563 1.00 59.94 374 LYS A N 1
ATOM 2958 C CA . LYS A 1 374 ? 9.017 -9.518 -52.026 1.00 59.94 374 LYS A CA 1
ATOM 2959 C C . LYS A 1 374 ? 7.806 -9.076 -51.235 1.00 59.94 374 LYS A C 1
ATOM 2961 O O . LYS A 1 374 ? 7.730 -9.304 -50.034 1.00 59.94 374 LYS A O 1
ATOM 2966 N N . LYS A 1 375 ? 6.817 -8.525 -51.932 1.00 57.62 375 LYS A N 1
ATOM 2967 C CA . LYS A 1 375 ? 5.517 -8.243 -51.334 1.00 57.62 375 LYS A CA 1
ATOM 2968 C C . LYS A 1 375 ? 4.860 -9.578 -50.972 1.00 57.62 375 LYS A C 1
ATOM 2970 O O . LYS A 1 375 ? 4.272 -10.235 -51.831 1.00 57.62 375 LYS A O 1
ATOM 2975 N N . ILE A 1 376 ? 5.032 -10.023 -49.728 1.00 56.56 376 ILE A N 1
ATOM 2976 C CA . ILE A 1 376 ? 4.298 -11.168 -49.195 1.00 56.56 376 ILE A CA 1
ATOM 2977 C C . ILE A 1 376 ? 2.842 -10.713 -49.144 1.00 56.56 376 ILE A C 1
ATOM 2979 O O . ILE A 1 376 ? 2.472 -9.867 -48.334 1.00 56.56 376 ILE A O 1
ATOM 2983 N N . ASP A 1 377 ? 2.025 -11.207 -50.075 1.00 64.44 377 ASP A N 1
ATOM 2984 C CA . ASP A 1 377 ? 0.602 -10.886 -50.118 1.00 64.44 377 ASP A CA 1
ATOM 2985 C C . ASP A 1 377 ? -0.113 -11.648 -48.993 1.00 64.44 377 ASP A C 1
ATOM 2987 O O . ASP A 1 377 ? -0.701 -12.717 -49.190 1.00 64.44 377 ASP A O 1
ATOM 2991 N N . VAL A 1 378 ? -0.036 -11.079 -47.788 1.00 58.09 378 VAL A N 1
ATOM 2992 C CA . VAL A 1 378 ? -0.716 -11.562 -46.579 1.00 58.09 378 VAL A CA 1
ATOM 2993 C C . VAL A 1 378 ? -2.220 -11.743 -46.844 1.00 58.09 378 VAL A C 1
ATOM 2995 O O . VAL A 1 378 ? -2.843 -12.639 -46.273 1.00 58.09 378 VAL A O 1
ATOM 2998 N N . MET A 1 379 ? -2.801 -10.980 -47.783 1.00 52.22 379 MET A N 1
ATOM 2999 C CA . MET A 1 379 ? -4.201 -11.105 -48.193 1.00 52.22 379 MET A CA 1
ATOM 3000 C C . MET A 1 379 ? -4.467 -12.338 -49.046 1.00 52.22 379 MET A C 1
ATOM 3002 O O . MET A 1 379 ? -5.532 -12.936 -48.914 1.00 52.22 379 MET A O 1
ATOM 3006 N N . ALA A 1 380 ? -3.561 -12.727 -49.941 1.00 60.84 380 ALA A N 1
ATOM 3007 C CA . ALA A 1 380 ? -3.696 -13.974 -50.696 1.00 60.84 380 ALA A CA 1
ATOM 3008 C C . ALA A 1 380 ? -3.601 -15.189 -49.765 1.00 60.84 380 ALA A C 1
ATOM 3010 O O . ALA A 1 380 ? -4.380 -16.135 -49.898 1.00 60.84 380 ALA A O 1
ATOM 3011 N N . LEU A 1 381 ? -2.701 -15.133 -48.779 1.00 57.84 381 LEU A N 1
ATOM 3012 C CA . LEU A 1 381 ? -2.552 -16.195 -47.794 1.00 57.84 381 LEU A CA 1
ATOM 3013 C C . LEU A 1 381 ? -3.790 -16.291 -46.893 1.00 57.84 381 LEU A C 1
ATOM 3015 O O . LEU A 1 381 ? -4.393 -17.357 -46.827 1.00 57.84 381 LEU A O 1
ATOM 3019 N N . ALA A 1 382 ? -4.243 -15.181 -46.299 1.00 55.00 382 ALA A N 1
ATOM 3020 C CA . ALA A 1 382 ? -5.469 -15.146 -45.498 1.00 55.00 382 ALA A CA 1
ATOM 3021 C C . ALA A 1 382 ? -6.708 -15.585 -46.282 1.00 55.00 382 ALA A C 1
ATOM 3023 O O . ALA A 1 382 ? -7.543 -16.315 -45.744 1.00 55.00 382 ALA A O 1
ATOM 3024 N N . ARG A 1 383 ? -6.810 -15.221 -47.568 1.00 60.09 383 ARG A N 1
ATOM 3025 C CA . ARG A 1 383 ? -7.889 -15.695 -48.445 1.00 60.09 383 ARG A CA 1
ATOM 3026 C C . ARG A 1 383 ? -7.873 -17.212 -48.627 1.00 60.09 383 ARG A C 1
ATOM 3028 O O . ARG A 1 383 ? -8.931 -17.834 -48.524 1.00 60.09 383 ARG A O 1
ATOM 3035 N N . ARG A 1 384 ? -6.684 -17.796 -48.806 1.00 59.97 384 ARG A N 1
ATOM 3036 C CA . ARG A 1 384 ? -6.478 -19.233 -49.024 1.00 59.97 384 ARG A CA 1
ATOM 3037 C C . ARG A 1 384 ? -6.699 -20.072 -47.755 1.00 59.97 384 ARG A C 1
ATOM 3039 O O . ARG A 1 384 ? -7.287 -21.144 -47.849 1.00 59.97 384 ARG A O 1
ATOM 3046 N N . THR A 1 385 ? -6.283 -19.612 -46.570 1.00 52.91 385 THR A N 1
ATOM 3047 C CA . THR A 1 385 ? -6.431 -20.382 -45.311 1.00 52.91 385 THR A CA 1
ATOM 3048 C C . THR A 1 385 ? -7.762 -20.184 -44.593 1.00 52.91 385 THR A C 1
ATOM 3050 O O . THR A 1 385 ? -8.206 -21.096 -43.892 1.00 52.91 385 THR A O 1
ATOM 3053 N N . LEU A 1 386 ? -8.407 -19.023 -44.739 1.00 55.75 386 LEU A N 1
ATOM 3054 C CA . LEU A 1 386 ? -9.697 -18.732 -44.098 1.00 55.75 386 LEU A CA 1
ATOM 3055 C C . LEU A 1 386 ? -10.904 -18.987 -45.018 1.00 55.75 386 LEU A C 1
ATOM 3057 O O . LEU A 1 386 ? -12.037 -18.756 -44.597 1.00 55.75 386 LEU A O 1
ATOM 3061 N N . ASP A 1 387 ? -10.675 -19.503 -46.232 1.00 58.50 387 ASP A N 1
ATOM 3062 C CA . ASP A 1 387 ? -11.715 -19.846 -47.216 1.00 58.50 387 ASP A CA 1
ATOM 3063 C C . ASP A 1 387 ? -12.559 -18.615 -47.634 1.00 58.50 387 ASP A C 1
ATOM 3065 O O . ASP A 1 387 ? -13.770 -18.696 -47.866 1.00 58.50 387 ASP A O 1
ATOM 3069 N N . LEU A 1 388 ? -11.919 -17.435 -47.701 1.00 53.12 388 LEU A N 1
ATOM 3070 C CA . LEU A 1 388 ? -12.585 -16.148 -47.978 1.00 53.12 388 LEU A CA 1
ATOM 3071 C C . LEU A 1 388 ? -12.941 -15.962 -49.465 1.00 53.12 388 LEU A C 1
ATOM 3073 O O . LEU A 1 388 ? -13.732 -15.076 -49.791 1.00 53.12 388 LEU A O 1
ATOM 3077 N N . ASP A 1 389 ? -12.434 -16.820 -50.355 1.00 51.59 389 ASP A N 1
ATOM 3078 C CA . ASP A 1 389 ? -12.674 -16.773 -51.808 1.00 51.59 389 ASP A CA 1
ATOM 3079 C C . ASP A 1 389 ? -14.149 -16.958 -52.208 1.00 51.59 389 ASP A C 1
ATOM 3081 O O . ASP A 1 389 ? -14.546 -16.620 -53.324 1.00 51.59 389 ASP A O 1
ATOM 3085 N N . LYS A 1 390 ? -15.014 -17.403 -51.288 1.00 53.00 390 LYS A N 1
ATOM 3086 C CA . LYS A 1 390 ? -16.467 -17.486 -51.524 1.00 53.00 390 LYS A CA 1
ATOM 3087 C C . LYS A 1 390 ? -17.163 -16.117 -51.585 1.00 53.00 390 LYS A C 1
ATOM 3089 O O . LYS A 1 390 ? -18.353 -16.062 -51.884 1.00 53.00 390 LYS A O 1
ATOM 3094 N N . ARG A 1 391 ? -16.465 -15.007 -51.315 1.00 44.97 391 ARG A N 1
ATOM 3095 C CA . ARG A 1 391 ? -17.015 -13.642 -51.380 1.00 44.97 391 ARG A CA 1
ATOM 3096 C C . ARG A 1 391 ? -16.170 -12.765 -52.303 1.00 44.97 391 ARG A C 1
ATOM 3098 O O . ARG A 1 391 ? -15.342 -12.019 -51.814 1.00 44.97 391 ARG A O 1
ATOM 3105 N N . GLY A 1 392 ? -16.401 -12.886 -53.613 1.00 45.47 392 GLY A N 1
ATOM 3106 C CA . GLY A 1 392 ? -16.121 -11.906 -54.680 1.00 45.47 392 GLY A CA 1
ATOM 3107 C C . GLY A 1 392 ? -14.820 -11.081 -54.632 1.00 45.47 392 GLY A C 1
ATOM 3108 O O . GLY A 1 392 ? -14.587 -10.303 -53.716 1.00 45.47 392 GLY A O 1
ATOM 3109 N N . LYS A 1 393 ? -14.031 -11.155 -55.715 1.00 44.53 393 LYS A N 1
ATOM 3110 C CA . LYS A 1 393 ? -12.843 -10.324 -55.993 1.00 44.53 393 LYS A CA 1
ATOM 3111 C C . LYS A 1 393 ? -13.112 -8.825 -55.768 1.00 44.53 393 LYS A C 1
ATOM 3113 O O . LYS A 1 393 ? -13.635 -8.156 -56.652 1.00 44.53 393 LYS A O 1
ATOM 3118 N N . ALA A 1 394 ? -12.722 -8.293 -54.618 1.00 44.59 394 ALA A N 1
ATOM 3119 C CA . ALA A 1 394 ? -12.584 -6.859 -54.404 1.00 44.59 394 ALA A CA 1
ATOM 3120 C C . ALA A 1 394 ? -11.146 -6.566 -53.969 1.00 44.59 394 ALA A C 1
ATOM 3122 O O . ALA A 1 394 ? -10.565 -7.315 -53.177 1.00 44.59 394 ALA A O 1
ATOM 3123 N N . ASP A 1 395 ? -10.573 -5.498 -54.518 1.00 46.62 395 ASP A N 1
ATOM 3124 C CA . ASP A 1 395 ? -9.259 -4.988 -54.141 1.00 46.62 395 ASP A CA 1
ATOM 3125 C C . ASP A 1 395 ? -9.332 -4.421 -52.721 1.00 46.62 395 ASP A C 1
ATOM 3127 O O . ASP A 1 395 ? -9.939 -3.379 -52.474 1.00 46.62 395 ASP A O 1
ATOM 3131 N N . PHE A 1 396 ? -8.741 -5.136 -51.769 1.00 43.84 396 PHE A N 1
ATOM 3132 C CA . PHE A 1 396 ? -8.675 -4.711 -50.375 1.00 43.84 396 PHE A CA 1
ATOM 3133 C C . PHE A 1 396 ? -7.401 -3.898 -50.125 1.00 43.84 396 PHE A C 1
ATOM 3135 O O . PHE A 1 396 ? -6.311 -4.326 -50.506 1.00 43.84 396 PHE A O 1
ATOM 3142 N N . LYS A 1 397 ? -7.519 -2.751 -49.444 1.00 51.34 397 LYS A N 1
ATOM 3143 C CA . LYS A 1 397 ? -6.370 -1.985 -48.927 1.00 51.34 397 LYS A CA 1
ATOM 3144 C C . LYS A 1 397 ? -6.029 -2.442 -47.498 1.00 51.34 397 LYS A C 1
ATOM 3146 O O . LYS A 1 397 ? -6.912 -2.890 -46.774 1.00 51.34 397 LYS A O 1
ATOM 3151 N N . ASP A 1 398 ? -4.790 -2.255 -47.031 1.00 40.91 398 ASP A N 1
ATOM 3152 C CA . ASP A 1 398 ? -4.350 -2.683 -45.679 1.00 40.91 398 ASP A CA 1
ATOM 3153 C C . ASP A 1 398 ? -5.171 -2.079 -44.522 1.00 40.91 398 ASP A C 1
ATOM 3155 O O . ASP A 1 398 ? -5.410 -2.725 -43.500 1.00 40.91 398 ASP A O 1
ATOM 3159 N N . LYS A 1 399 ? -5.699 -0.857 -44.686 1.00 48.22 399 LYS A N 1
ATOM 3160 C CA . LYS A 1 399 ? -6.637 -0.258 -43.713 1.00 48.22 399 LYS A CA 1
ATOM 3161 C C . LYS A 1 399 ? -7.968 -1.006 -43.641 1.00 48.22 399 LYS A C 1
ATOM 3163 O O . LYS A 1 399 ? -8.610 -1.011 -42.590 1.00 48.22 399 LYS A O 1
ATOM 3168 N N . ASP A 1 400 ? -8.373 -1.634 -44.737 1.00 46.88 400 ASP A N 1
ATOM 3169 C CA . ASP A 1 400 ? -9.562 -2.471 -44.789 1.00 46.88 400 ASP A CA 1
ATOM 3170 C C . ASP A 1 400 ? -9.289 -3.833 -44.154 1.00 46.88 400 ASP A C 1
ATOM 3172 O O . ASP A 1 400 ? -10.206 -4.372 -43.557 1.00 46.88 400 ASP A O 1
ATOM 3176 N N . LEU A 1 401 ? -8.046 -4.340 -44.169 1.00 45.00 401 LEU A N 1
ATOM 3177 C CA . LEU A 1 401 ? -7.643 -5.559 -43.455 1.00 45.00 401 LEU A CA 1
ATOM 3178 C C . LEU A 1 401 ? -7.707 -5.379 -41.939 1.00 45.00 401 LEU A C 1
ATOM 3180 O O . LEU A 1 401 ? -8.317 -6.207 -41.275 1.00 45.00 401 LEU A O 1
ATOM 3184 N N . LYS A 1 402 ? -7.161 -4.288 -41.386 1.00 47.66 402 LYS A N 1
ATOM 3185 C CA . LYS A 1 402 ? -7.291 -3.995 -39.946 1.00 47.66 402 LYS A CA 1
ATOM 3186 C C . LYS A 1 402 ? -8.762 -3.899 -39.537 1.00 47.66 402 LYS A C 1
ATOM 3188 O O . LYS A 1 402 ? -9.172 -4.531 -38.571 1.00 47.66 402 LYS A O 1
ATOM 3193 N N . LYS A 1 403 ? -9.582 -3.229 -40.354 1.00 55.09 403 LYS A N 1
ATOM 3194 C CA . LYS A 1 403 ? -11.038 -3.176 -40.168 1.00 55.09 403 LYS A CA 1
ATOM 3195 C C . LYS A 1 403 ? -11.723 -4.524 -40.379 1.00 55.09 403 LYS A C 1
ATOM 3197 O O . LYS A 1 403 ? -12.735 -4.755 -39.740 1.00 55.09 403 LYS A O 1
ATOM 3202 N N . LEU A 1 404 ? -11.238 -5.403 -41.256 1.00 48.22 404 LEU A N 1
ATOM 3203 C CA . LEU A 1 404 ? -11.822 -6.722 -41.525 1.00 48.22 404 LEU A CA 1
ATOM 3204 C C . LEU A 1 404 ? -11.456 -7.726 -40.426 1.00 48.22 404 LEU A C 1
ATOM 3206 O O . LEU A 1 404 ? -12.313 -8.495 -40.015 1.00 48.22 404 LEU A O 1
ATOM 3210 N N . ILE A 1 405 ? -10.221 -7.675 -39.929 1.00 50.28 405 ILE A N 1
ATOM 3211 C CA . ILE A 1 405 ? -9.732 -8.361 -38.729 1.00 50.28 405 ILE A CA 1
ATOM 3212 C C . ILE A 1 405 ? -10.565 -7.880 -37.540 1.00 50.28 405 ILE A C 1
ATOM 3214 O O . ILE A 1 405 ? -11.237 -8.688 -36.924 1.00 50.28 405 ILE A O 1
ATOM 3218 N N . GLU A 1 406 ? -10.676 -6.577 -37.288 1.00 52.50 406 GLU A N 1
ATOM 3219 C CA . GLU A 1 406 ? -11.511 -6.041 -36.199 1.00 52.50 406 GLU A CA 1
ATOM 3220 C C . GLU A 1 406 ? -13.018 -6.354 -36.375 1.00 52.50 406 GLU A C 1
ATOM 3222 O O . GLU A 1 406 ? -13.724 -6.583 -35.394 1.00 52.50 406 GLU A O 1
ATOM 3227 N N . LYS A 1 407 ? -13.532 -6.423 -37.615 1.00 50.31 407 LYS A N 1
ATOM 3228 C CA . LYS A 1 407 ? -14.954 -6.689 -37.940 1.00 50.31 407 LYS A CA 1
ATOM 3229 C C . LYS A 1 407 ? -15.321 -8.176 -38.020 1.00 50.31 407 LYS A C 1
ATOM 3231 O O . LYS A 1 407 ? -16.491 -8.511 -37.840 1.00 50.31 407 LYS A O 1
ATOM 3236 N N . HIS A 1 408 ? -14.372 -9.070 -38.299 1.00 44.53 408 HIS A N 1
ATOM 3237 C CA . HIS A 1 408 ? -14.568 -10.529 -38.350 1.00 44.53 408 HIS A CA 1
ATOM 3238 C C . HIS A 1 408 ? -13.875 -11.290 -37.213 1.00 44.53 408 HIS A C 1
ATOM 3240 O O . HIS A 1 408 ? -14.131 -12.480 -37.056 1.00 44.53 408 HIS A O 1
ATOM 3246 N N . MET A 1 409 ? -13.109 -10.602 -36.363 1.00 52.91 409 MET A N 1
ATOM 3247 C CA . MET A 1 409 ? -12.669 -11.075 -35.050 1.00 52.91 409 MET A CA 1
ATOM 3248 C C . MET A 1 409 ? -13.474 -10.525 -33.846 1.00 52.91 409 MET A C 1
ATOM 3250 O O . MET A 1 409 ? -12.892 -10.399 -32.772 1.00 52.91 409 MET A O 1
ATOM 3254 N N . PRO A 1 410 ? -14.797 -10.245 -33.903 1.00 45.19 410 PRO A N 1
ATOM 3255 C CA . PRO A 1 410 ? -15.594 -10.131 -32.685 1.00 45.19 410 PRO A CA 1
ATOM 3256 C C . PRO A 1 410 ? -16.193 -11.489 -32.255 1.00 45.19 410 PRO A C 1
ATOM 3258 O O . PRO A 1 410 ? -17.276 -11.514 -31.673 1.00 45.19 410 PRO A O 1
ATOM 3261 N N . GLY A 1 411 ? -15.524 -12.621 -32.533 1.00 47.12 411 GLY A N 1
ATOM 3262 C CA . GLY A 1 411 ? -15.949 -13.935 -32.031 1.00 47.12 411 GLY A CA 1
ATOM 3263 C C . GLY A 1 411 ? -15.270 -15.164 -32.656 1.00 47.12 411 GLY A C 1
ATOM 3264 O O . GLY A 1 411 ? -15.223 -15.312 -33.874 1.00 47.12 411 GLY A O 1
ATOM 3265 N N . GLU A 1 412 ? -14.790 -16.056 -31.783 1.00 44.88 412 GLU A N 1
ATOM 3266 C CA . GLU A 1 412 ? -14.621 -17.514 -31.944 1.00 44.88 412 GLU A CA 1
ATOM 3267 C C . GLU A 1 412 ? -14.132 -18.047 -33.308 1.00 44.88 412 GLU A C 1
ATOM 3269 O O . GLU A 1 412 ? -14.757 -18.896 -33.952 1.00 44.88 412 GLU A O 1
ATOM 3274 N N . LEU A 1 413 ? -12.917 -17.684 -33.716 1.00 51.16 413 LEU A N 1
ATOM 3275 C CA . LEU A 1 413 ? -12.133 -18.616 -34.529 1.00 51.16 413 LEU A CA 1
ATOM 3276 C C . LEU A 1 413 ? -11.680 -19.755 -33.602 1.00 51.16 413 LEU A C 1
ATOM 3278 O O . LEU A 1 413 ? -10.723 -19.618 -32.843 1.00 51.16 413 LEU A O 1
ATOM 3282 N N . GLY A 1 414 ? -12.383 -20.891 -33.638 1.00 53.88 414 GLY A N 1
ATOM 3283 C CA . GLY A 1 414 ? -12.006 -22.067 -32.848 1.00 53.88 414 GLY A CA 1
ATOM 3284 C C . GLY A 1 414 ? -10.517 -22.401 -33.018 1.00 53.88 414 GLY A C 1
ATOM 3285 O O . GLY A 1 414 ? -9.986 -22.318 -34.128 1.00 53.88 414 GLY A O 1
ATOM 3286 N N . VAL A 1 415 ? -9.844 -22.776 -31.925 1.00 53.22 415 VAL A N 1
ATOM 3287 C CA . VAL A 1 415 ? -8.381 -22.993 -31.807 1.00 53.22 415 VAL A CA 1
ATOM 3288 C C . VAL A 1 415 ? -7.770 -23.754 -32.998 1.00 53.22 415 VAL A C 1
ATOM 3290 O O . VAL A 1 415 ? -6.659 -23.464 -33.440 1.00 53.22 415 VAL A O 1
ATOM 3293 N N . ALA A 1 416 ? -8.516 -24.694 -33.583 1.00 57.16 416 ALA A N 1
ATOM 3294 C CA . ALA A 1 416 ? -8.102 -25.461 -34.754 1.00 57.16 416 ALA A CA 1
ATOM 3295 C C . ALA A 1 416 ? -7.845 -24.612 -36.018 1.00 57.16 416 ALA A C 1
ATOM 3297 O O . ALA A 1 416 ? -6.928 -24.920 -36.779 1.00 57.16 416 ALA A O 1
ATOM 3298 N N . LYS A 1 417 ? -8.627 -23.552 -36.258 1.00 62.59 417 LYS A N 1
ATOM 3299 C CA . LYS A 1 417 ? -8.466 -22.673 -37.429 1.00 62.59 417 LYS A CA 1
ATOM 3300 C C . LYS A 1 417 ? -7.292 -21.708 -37.257 1.00 62.59 417 LYS A C 1
ATOM 3302 O O . LYS A 1 417 ? -6.515 -21.561 -38.195 1.00 62.59 417 LYS A O 1
ATOM 3307 N N . HIS A 1 418 ? -7.096 -21.163 -36.053 1.00 61.06 418 HIS A N 1
ATOM 3308 C CA . HIS A 1 418 ? -5.893 -20.390 -35.711 1.00 61.06 418 HIS A CA 1
ATOM 3309 C C . HIS A 1 418 ? -4.620 -21.206 -35.942 1.00 61.06 418 HIS A C 1
ATOM 3311 O O . HIS A 1 418 ? -3.670 -20.728 -36.556 1.00 61.06 418 HIS A O 1
ATOM 3317 N N . ARG A 1 419 ? -4.635 -22.480 -35.533 1.00 61.47 419 ARG A N 1
ATOM 3318 C CA . ARG A 1 419 ? -3.506 -23.387 -35.743 1.00 61.47 419 ARG A CA 1
ATOM 3319 C C . ARG A 1 419 ? -3.185 -23.588 -37.223 1.00 61.47 419 ARG A C 1
ATOM 3321 O O . ARG A 1 419 ? -2.021 -23.545 -37.592 1.00 61.47 419 ARG A O 1
ATOM 3328 N N . LYS A 1 420 ? -4.198 -23.805 -38.068 1.00 66.75 420 LYS A N 1
ATOM 3329 C CA . LYS A 1 420 ? -3.997 -23.976 -39.518 1.00 66.75 420 LYS A CA 1
ATOM 3330 C C . LYS A 1 420 ? -3.469 -22.706 -40.184 1.00 66.75 420 LYS A C 1
ATOM 3332 O O . LYS A 1 420 ? -2.593 -22.804 -41.033 1.00 66.75 420 LYS A O 1
ATOM 3337 N N . PHE A 1 421 ? -3.983 -21.542 -39.785 1.00 66.75 421 PHE A N 1
ATOM 3338 C CA . PHE A 1 421 ? -3.518 -20.255 -40.297 1.00 66.75 421 PHE A CA 1
ATOM 3339 C C . PHE A 1 421 ? -2.043 -20.013 -39.956 1.00 66.75 421 PHE A C 1
ATOM 3341 O O . PHE A 1 421 ? -1.260 -19.710 -40.849 1.00 66.75 421 PHE A O 1
ATOM 3348 N N . PHE A 1 422 ? -1.660 -20.242 -38.696 1.00 65.88 422 PHE A N 1
ATOM 3349 C CA . PHE A 1 422 ? -0.276 -20.100 -38.247 1.00 65.88 422 PHE A CA 1
ATOM 3350 C C . PHE A 1 422 ? 0.680 -21.011 -39.028 1.00 65.88 422 PHE A C 1
ATOM 3352 O O . PHE A 1 422 ? 1.699 -20.538 -39.508 1.00 65.88 422 PHE A O 1
ATOM 3359 N N . VAL A 1 423 ? 0.324 -22.289 -39.219 1.00 67.31 423 VAL A N 1
ATOM 3360 C CA . VAL A 1 423 ? 1.163 -23.252 -39.959 1.00 67.31 423 VAL A CA 1
ATOM 3361 C C . VAL A 1 423 ? 1.384 -22.828 -41.411 1.00 67.31 423 VAL A C 1
ATOM 3363 O O . VAL A 1 423 ? 2.527 -22.761 -41.843 1.00 67.31 423 VAL A O 1
ATOM 3366 N N . ALA A 1 424 ? 0.321 -22.495 -42.149 1.00 68.62 424 ALA A N 1
ATOM 3367 C CA . ALA A 1 424 ? 0.450 -22.117 -43.561 1.00 68.62 424 ALA A CA 1
ATOM 3368 C C . ALA A 1 424 ? 1.267 -20.828 -43.762 1.00 68.62 424 ALA A C 1
ATOM 3370 O O . ALA A 1 424 ? 1.926 -20.645 -44.782 1.00 68.62 424 ALA A O 1
ATOM 3371 N N . PHE A 1 425 ? 1.197 -19.915 -42.796 1.00 65.69 425 PHE A N 1
ATOM 3372 C CA . PHE A 1 425 ? 1.952 -18.672 -42.822 1.00 65.69 425 PHE A CA 1
ATOM 3373 C C . PHE A 1 425 ? 3.443 -18.900 -42.577 1.00 65.69 425 PHE A C 1
ATOM 3375 O O . PHE A 1 425 ? 4.292 -18.404 -43.314 1.00 65.69 425 PHE A O 1
ATOM 3382 N N . GLU A 1 426 ? 3.746 -19.694 -41.562 1.00 66.75 426 GLU A N 1
ATOM 3383 C CA . GLU A 1 426 ? 5.090 -20.135 -41.228 1.00 66.75 426 GLU A CA 1
ATOM 3384 C C . GLU A 1 426 ? 5.762 -20.875 -42.410 1.00 66.75 426 GLU A C 1
ATOM 3386 O O . GLU A 1 426 ? 6.907 -20.585 -42.756 1.00 66.75 426 GLU A O 1
ATOM 3391 N N . GLU A 1 427 ? 5.032 -21.756 -43.107 1.00 70.81 427 GLU A N 1
ATOM 3392 C CA . GLU A 1 427 ? 5.503 -22.408 -44.344 1.00 70.81 427 GLU A CA 1
ATOM 3393 C C . GLU A 1 427 ? 5.909 -21.376 -45.412 1.00 70.81 427 GLU A C 1
ATOM 3395 O O . GLU A 1 427 ? 7.004 -21.451 -45.973 1.00 70.81 427 GLU A O 1
ATOM 3400 N N . GLN A 1 428 ? 5.077 -20.353 -45.640 1.00 73.19 428 GLN A N 1
ATOM 3401 C CA . GLN A 1 428 ? 5.378 -19.296 -46.609 1.00 73.19 428 GLN A CA 1
ATOM 3402 C C . GLN A 1 428 ? 6.608 -18.464 -46.210 1.00 73.19 428 GLN A C 1
ATOM 3404 O O . GLN A 1 428 ? 7.368 -18.032 -47.083 1.00 73.19 428 GLN A O 1
ATOM 3409 N N . ARG A 1 429 ? 6.828 -18.245 -44.907 1.00 70.19 429 ARG A N 1
ATOM 3410 C CA . ARG A 1 429 ? 8.014 -17.550 -44.386 1.00 70.19 429 ARG A CA 1
ATOM 3411 C C . ARG A 1 429 ? 9.289 -18.340 -44.677 1.00 70.19 429 ARG A C 1
ATOM 3413 O O . ARG A 1 429 ? 10.251 -17.764 -45.182 1.00 70.19 429 ARG A O 1
ATOM 3420 N N . VAL A 1 430 ? 9.276 -19.649 -44.425 1.00 73.50 430 VAL A N 1
ATOM 3421 C CA . VAL A 1 430 ? 10.407 -20.541 -44.732 1.00 73.50 430 VAL A CA 1
ATOM 3422 C C . VAL A 1 430 ? 10.699 -20.550 -46.234 1.00 73.50 430 VAL A C 1
ATOM 3424 O O . VAL A 1 430 ? 11.858 -20.444 -46.633 1.00 73.50 430 VAL A O 1
ATOM 3427 N N . ASP A 1 431 ? 9.672 -20.603 -47.083 1.00 76.19 431 ASP A N 1
ATOM 3428 C CA . ASP A 1 431 ? 9.847 -20.549 -48.540 1.00 76.19 431 ASP A CA 1
ATOM 3429 C C . ASP A 1 431 ? 10.424 -19.204 -49.014 1.00 76.19 431 ASP A C 1
ATOM 3431 O O . ASP A 1 431 ? 11.286 -19.157 -49.901 1.00 76.19 431 ASP A O 1
ATOM 3435 N N . ALA A 1 432 ? 9.988 -18.095 -48.409 1.00 75.75 432 ALA A N 1
ATOM 3436 C CA . ALA A 1 432 ? 10.537 -16.772 -48.685 1.00 75.75 432 ALA A CA 1
ATOM 3437 C C . ALA A 1 432 ? 12.016 -16.679 -48.279 1.00 75.75 432 ALA A C 1
ATOM 3439 O O . ALA A 1 432 ? 12.828 -16.229 -49.092 1.00 75.75 432 ALA A O 1
ATOM 3440 N N . ALA A 1 433 ? 12.365 -17.169 -47.084 1.00 75.81 433 ALA A N 1
ATOM 3441 C CA . ALA A 1 433 ? 13.736 -17.212 -46.582 1.00 75.81 433 ALA A CA 1
ATOM 3442 C C . ALA A 1 433 ? 14.638 -18.077 -47.475 1.00 75.81 433 ALA A C 1
ATOM 3444 O O . ALA A 1 433 ? 15.662 -17.595 -47.953 1.00 75.81 433 ALA A O 1
ATOM 3445 N N . LYS A 1 434 ? 14.216 -19.301 -47.823 1.00 81.56 434 LYS A N 1
ATOM 3446 C CA . LYS A 1 434 ? 14.942 -20.181 -48.759 1.00 81.56 434 LYS A CA 1
ATOM 3447 C C . LYS A 1 434 ? 15.181 -19.517 -50.111 1.00 81.56 434 LYS A C 1
ATOM 3449 O O . LYS A 1 434 ? 16.276 -19.595 -50.663 1.00 81.56 434 LYS A O 1
ATOM 3454 N N . SER A 1 435 ? 14.170 -18.833 -50.646 1.00 82.75 435 SER A N 1
ATOM 3455 C CA . SER A 1 435 ? 14.320 -18.110 -51.908 1.00 82.75 435 SER A CA 1
ATOM 3456 C C . SER A 1 435 ? 15.273 -16.918 -51.799 1.00 82.75 435 SER A C 1
ATOM 3458 O O . SER A 1 435 ? 15.886 -16.573 -52.807 1.00 82.75 435 SER A O 1
ATOM 3460 N N . HIS A 1 436 ? 15.375 -16.270 -50.637 1.00 82.62 436 HIS A N 1
ATOM 3461 C CA . HIS A 1 436 ? 16.313 -15.173 -50.415 1.00 82.62 436 HIS A CA 1
ATOM 3462 C C . HIS A 1 436 ? 17.747 -15.686 -50.241 1.00 82.62 436 HIS A C 1
ATOM 3464 O O . HIS A 1 436 ? 18.642 -15.181 -50.909 1.00 82.62 436 HIS A O 1
ATOM 3470 N N . ILE A 1 437 ? 17.947 -16.761 -49.471 1.00 85.31 437 ILE A N 1
ATOM 3471 C CA . ILE A 1 437 ? 19.235 -17.467 -49.358 1.00 85.31 437 ILE A CA 1
ATOM 3472 C C . ILE A 1 437 ? 19.744 -17.880 -50.740 1.00 85.31 437 ILE A C 1
ATOM 3474 O O . ILE A 1 437 ? 20.895 -17.632 -51.073 1.00 85.31 437 ILE A O 1
ATOM 3478 N N . ALA A 1 438 ? 18.876 -18.435 -51.594 1.00 87.44 438 ALA A N 1
ATOM 3479 C CA . ALA A 1 438 ? 19.257 -18.803 -52.957 1.00 87.44 438 ALA A CA 1
ATOM 3480 C C . ALA A 1 438 ? 19.754 -17.602 -53.789 1.00 87.44 438 ALA A C 1
ATOM 3482 O O . ALA A 1 438 ? 20.684 -17.752 -54.579 1.00 87.44 438 ALA A O 1
ATOM 3483 N N . LYS A 1 439 ? 19.167 -16.409 -53.605 1.00 90.12 439 LYS A N 1
ATOM 3484 C CA . LYS A 1 439 ? 19.643 -15.176 -54.256 1.00 90.12 439 LYS A CA 1
ATOM 3485 C C . LYS A 1 439 ? 20.980 -14.716 -53.680 1.00 90.12 439 LYS A C 1
ATOM 3487 O O . LYS A 1 439 ? 21.880 -14.415 -54.452 1.00 90.12 439 LYS A O 1
ATOM 3492 N N . LEU A 1 440 ? 21.111 -14.698 -52.353 1.00 90.44 440 LEU A N 1
ATOM 3493 C CA . LEU A 1 440 ? 22.351 -14.317 -51.678 1.00 90.44 440 LEU A CA 1
ATOM 3494 C C . LEU A 1 440 ? 23.511 -15.242 -52.056 1.00 90.44 440 LEU A C 1
ATOM 3496 O O . LEU A 1 440 ? 24.605 -14.749 -52.283 1.00 90.44 440 LEU A O 1
ATOM 3500 N N . ASN A 1 441 ? 23.270 -16.546 -52.208 1.00 92.25 441 ASN A N 1
ATOM 3501 C CA . ASN A 1 441 ? 24.273 -17.494 -52.699 1.00 92.25 441 ASN A CA 1
ATOM 3502 C C . ASN A 1 441 ? 24.693 -17.191 -54.146 1.00 92.25 441 ASN A C 1
ATOM 3504 O O . ASN A 1 441 ? 25.881 -17.174 -54.448 1.00 92.25 441 ASN A O 1
ATOM 3508 N N . ALA A 1 442 ? 23.744 -16.871 -55.033 1.00 93.31 442 ALA A N 1
ATOM 3509 C CA . ALA A 1 442 ? 24.078 -16.472 -56.402 1.00 93.31 442 ALA A CA 1
ATOM 3510 C C . ALA A 1 442 ? 24.888 -15.160 -56.447 1.00 93.31 442 ALA A C 1
ATOM 3512 O O . ALA A 1 442 ? 25.828 -15.028 -57.235 1.00 93.31 442 ALA A O 1
ATOM 3513 N N . ASP A 1 443 ? 24.552 -14.194 -55.587 1.00 91.56 443 ASP A N 1
ATOM 3514 C CA . ASP A 1 443 ? 25.322 -12.959 -55.440 1.00 91.56 443 ASP A CA 1
ATOM 3515 C C . ASP A 1 443 ? 26.705 -13.231 -54.830 1.00 91.56 443 ASP A C 1
ATOM 3517 O O . ASP A 1 443 ? 27.693 -12.657 -55.290 1.00 91.56 443 ASP A O 1
ATOM 3521 N N . TYR A 1 444 ? 26.804 -14.133 -53.851 1.00 95.44 444 TYR A N 1
ATOM 3522 C CA . TYR A 1 444 ? 28.066 -14.569 -53.258 1.00 95.44 444 TYR A CA 1
ATOM 3523 C C . TYR A 1 444 ? 29.013 -15.121 -54.326 1.00 95.44 444 TYR A C 1
ATOM 3525 O O . TYR A 1 444 ? 30.131 -14.626 -54.460 1.00 95.44 444 TYR A O 1
ATOM 3533 N N . ASP A 1 445 ? 28.543 -16.057 -55.155 1.00 94.38 445 ASP A N 1
ATOM 3534 C CA . ASP A 1 445 ? 29.327 -16.651 -56.246 1.00 94.38 445 ASP A CA 1
ATOM 3535 C C . ASP A 1 445 ? 29.796 -15.592 -57.258 1.00 94.38 445 ASP A C 1
ATOM 3537 O O . ASP A 1 445 ? 30.951 -15.590 -57.709 1.00 94.38 445 ASP A O 1
ATOM 3541 N N . ARG A 1 446 ? 28.920 -14.630 -57.580 1.00 96.19 446 ARG A N 1
ATOM 3542 C CA . ARG A 1 446 ? 29.245 -13.505 -58.465 1.00 96.19 446 ARG A CA 1
ATOM 3543 C C . ARG A 1 446 ? 30.350 -12.624 -57.880 1.00 96.19 446 ARG A C 1
ATOM 3545 O O . ARG A 1 446 ? 31.297 -12.281 -58.589 1.00 96.19 446 ARG A O 1
ATOM 3552 N N . TRP A 1 447 ? 30.245 -12.246 -56.608 1.00 94.81 447 TRP A N 1
ATOM 3553 C CA . TRP A 1 447 ? 31.240 -11.397 -55.944 1.00 94.81 447 TRP A CA 1
ATOM 3554 C C . TRP A 1 447 ? 32.543 -12.136 -55.647 1.00 94.81 447 TRP A C 1
ATOM 3556 O O . TRP A 1 447 ? 33.610 -11.520 -55.669 1.00 94.81 447 TRP A O 1
ATOM 3566 N N . LEU A 1 448 ? 32.483 -13.450 -55.440 1.00 94.44 448 LEU A N 1
ATOM 3567 C CA . LEU A 1 448 ? 33.657 -14.300 -55.313 1.00 94.44 448 LEU A CA 1
ATOM 3568 C C . LEU A 1 448 ? 34.439 -14.328 -56.631 1.00 94.44 448 LEU A C 1
ATOM 3570 O O . LEU A 1 448 ? 35.645 -14.086 -56.626 1.00 94.44 448 LEU A O 1
ATOM 3574 N N . THR A 1 449 ? 33.745 -14.510 -57.758 1.00 95.31 449 THR A N 1
ATOM 3575 C CA . THR A 1 449 ? 34.347 -14.443 -59.101 1.00 95.31 449 THR A CA 1
ATOM 3576 C C . THR A 1 449 ? 34.961 -13.063 -59.359 1.00 95.31 449 THR A C 1
ATOM 3578 O O . THR A 1 449 ? 36.139 -12.964 -59.697 1.00 95.31 449 THR A O 1
ATOM 3581 N N . ALA A 1 450 ? 34.226 -11.983 -59.071 1.00 93.38 450 ALA A N 1
ATOM 3582 C CA . ALA A 1 450 ? 34.730 -10.615 -59.216 1.00 93.38 450 ALA A CA 1
ATOM 3583 C C . ALA A 1 450 ? 35.951 -10.323 -58.322 1.00 93.38 450 ALA A C 1
ATOM 3585 O O . ALA A 1 450 ? 36.833 -9.551 -58.692 1.00 93.38 450 ALA A O 1
ATOM 3586 N N . LYS A 1 451 ? 36.029 -10.920 -57.125 1.00 94.06 451 LYS A N 1
ATOM 3587 C CA . LYS A 1 451 ? 37.200 -10.812 -56.239 1.00 94.06 451 LYS A CA 1
ATOM 3588 C C . LYS A 1 451 ? 38.429 -11.515 -56.820 1.00 94.06 451 LYS A C 1
ATOM 3590 O O . LYS A 1 451 ? 39.533 -11.016 -56.621 1.00 94.06 451 LYS A O 1
ATOM 3595 N N . VAL A 1 452 ? 38.246 -12.639 -57.513 1.00 94.81 452 VAL A N 1
ATOM 3596 C CA . VAL A 1 452 ? 39.329 -13.368 -58.195 1.00 94.81 452 VAL A CA 1
ATOM 3597 C C . VAL A 1 452 ? 39.819 -12.602 -59.428 1.00 94.81 452 VAL A C 1
ATOM 3599 O O . VAL A 1 452 ? 41.023 -12.526 -59.653 1.00 94.81 452 VAL A O 1
ATOM 3602 N N . GLU A 1 453 ? 38.908 -11.994 -60.189 1.00 95.25 453 GLU A N 1
ATOM 3603 C CA . GLU A 1 453 ? 39.224 -11.221 -61.402 1.00 95.25 453 GLU A CA 1
ATOM 3604 C C . GLU A 1 453 ? 39.798 -9.819 -61.118 1.00 95.25 453 GLU A C 1
ATOM 3606 O O . GLU A 1 453 ? 40.389 -9.196 -62.001 1.00 95.25 453 GLU A O 1
ATOM 3611 N N . ALA A 1 454 ? 39.645 -9.308 -59.892 1.00 96.12 454 ALA A N 1
ATOM 3612 C CA . ALA A 1 454 ? 40.117 -7.985 -59.499 1.00 96.12 454 ALA A CA 1
ATOM 3613 C C . ALA A 1 454 ? 41.646 -7.860 -59.617 1.00 96.12 454 ALA A C 1
ATOM 3615 O O . ALA A 1 454 ? 42.414 -8.546 -58.934 1.00 96.12 454 ALA A O 1
ATOM 3616 N N . THR A 1 455 ? 42.092 -6.917 -60.447 1.00 95.25 455 THR A N 1
ATOM 3617 C CA . THR A 1 455 ? 43.522 -6.688 -60.709 1.00 95.25 455 THR A CA 1
ATOM 3618 C C . THR A 1 455 ? 44.143 -5.728 -59.700 1.00 95.25 455 THR A C 1
ATOM 3620 O O . THR A 1 455 ? 45.332 -5.839 -59.399 1.00 95.25 455 THR A O 1
ATOM 3623 N N . THR A 1 456 ? 43.341 -4.828 -59.125 1.00 97.00 456 THR A N 1
ATOM 3624 C CA . THR A 1 456 ? 43.807 -3.822 -58.165 1.00 97.00 456 THR A CA 1
ATOM 3625 C C . THR A 1 456 ? 43.465 -4.193 -56.722 1.00 97.00 456 THR A C 1
ATOM 3627 O O . THR A 1 456 ? 42.417 -4.774 -56.431 1.00 97.00 456 THR A O 1
ATOM 3630 N N . ASP A 1 457 ? 44.322 -3.806 -55.776 1.00 95.25 457 ASP A N 1
ATOM 3631 C CA . ASP A 1 457 ? 44.096 -4.102 -54.353 1.00 95.25 457 ASP A CA 1
ATOM 3632 C C . ASP A 1 457 ? 42.863 -3.384 -53.789 1.00 95.25 457 ASP A C 1
ATOM 3634 O O . ASP A 1 457 ? 42.159 -3.919 -52.932 1.00 95.25 457 ASP A O 1
ATOM 3638 N N . ARG A 1 458 ? 42.531 -2.207 -54.336 1.00 94.50 458 ARG A N 1
ATOM 3639 C CA . ARG A 1 458 ? 41.318 -1.466 -53.971 1.00 94.50 458 ARG A CA 1
ATOM 3640 C C . ARG A 1 458 ? 40.045 -2.214 -54.375 1.00 94.50 458 ARG A C 1
ATOM 3642 O O . ARG A 1 458 ? 39.090 -2.250 -53.600 1.00 94.50 458 ARG A O 1
ATOM 3649 N N . GLU A 1 459 ? 40.019 -2.819 -55.563 1.00 94.88 459 GLU A N 1
ATOM 3650 C CA . GLU A 1 459 ? 38.898 -3.659 -56.006 1.00 94.88 459 GLU A CA 1
ATOM 3651 C C . GLU A 1 459 ? 38.790 -4.927 -55.159 1.00 94.88 459 GLU A C 1
ATOM 3653 O O . GLU A 1 459 ? 37.695 -5.274 -54.720 1.00 94.88 459 GLU A O 1
ATOM 3658 N N . LYS A 1 460 ? 39.922 -5.568 -54.836 1.00 94.12 460 LYS A N 1
ATOM 3659 C CA . LYS A 1 460 ? 39.942 -6.738 -53.943 1.00 94.12 460 LYS A CA 1
ATOM 3660 C C . LYS A 1 460 ? 39.370 -6.418 -52.566 1.00 94.12 460 LYS A C 1
ATOM 3662 O O . LYS A 1 460 ? 38.584 -7.211 -52.047 1.00 94.12 460 LYS A O 1
ATOM 3667 N N . GLN A 1 461 ? 39.728 -5.270 -51.985 1.00 94.94 461 GLN A N 1
ATOM 3668 C CA . GLN A 1 461 ? 39.199 -4.844 -50.690 1.00 94.94 461 GLN A CA 1
ATOM 3669 C C . GLN A 1 461 ? 37.688 -4.598 -50.759 1.00 94.94 461 GLN A C 1
ATOM 3671 O O . GLN A 1 461 ? 36.945 -5.149 -49.948 1.00 94.94 461 GLN A O 1
ATOM 3676 N N . LYS A 1 462 ? 37.219 -3.846 -51.762 1.00 96.06 462 LYS A N 1
ATOM 3677 C CA . LYS A 1 462 ? 35.788 -3.568 -51.947 1.00 96.06 462 LYS A CA 1
ATOM 3678 C C . LYS A 1 462 ? 34.973 -4.853 -52.137 1.00 96.06 462 LYS A C 1
ATOM 3680 O O . LYS A 1 462 ? 33.901 -4.999 -51.552 1.00 96.06 462 LYS A O 1
ATOM 3685 N N . ASN A 1 463 ? 35.487 -5.803 -52.918 1.00 94.38 463 ASN A N 1
ATOM 3686 C CA . ASN A 1 463 ? 34.819 -7.084 -53.149 1.00 94.38 463 ASN A CA 1
ATOM 3687 C C . ASN A 1 463 ? 34.835 -7.958 -51.882 1.00 94.38 463 ASN A C 1
ATOM 3689 O O . ASN A 1 463 ? 33.865 -8.658 -51.606 1.00 94.38 463 ASN A O 1
ATOM 3693 N N . ALA A 1 464 ? 35.897 -7.893 -51.070 1.00 94.12 464 ALA A N 1
ATOM 3694 C CA . ALA A 1 464 ? 35.959 -8.586 -49.784 1.00 94.12 464 ALA A CA 1
ATOM 3695 C C . ALA A 1 464 ? 34.968 -8.021 -48.752 1.00 94.12 464 ALA A C 1
ATOM 3697 O O . ALA A 1 464 ? 34.366 -8.795 -48.013 1.00 94.12 464 ALA A O 1
ATOM 3698 N N . GLU A 1 465 ? 34.775 -6.700 -48.712 1.00 94.88 465 GLU A N 1
ATOM 3699 C CA . GLU A 1 465 ? 33.753 -6.063 -47.871 1.00 94.88 465 GLU A CA 1
ATOM 3700 C C . GLU A 1 465 ? 32.345 -6.517 -48.279 1.00 94.88 465 GLU A C 1
ATOM 3702 O O . GLU A 1 465 ? 31.569 -6.937 -47.423 1.00 94.88 465 GLU A O 1
ATOM 3707 N N . LYS A 1 466 ? 32.050 -6.558 -49.587 1.00 96.50 466 LYS A N 1
ATOM 3708 C CA . LYS A 1 466 ? 30.763 -7.064 -50.092 1.00 96.50 466 LYS A CA 1
ATOM 3709 C C . LYS A 1 466 ? 30.518 -8.536 -49.766 1.00 96.50 466 LYS A C 1
ATOM 3711 O O . LYS A 1 466 ? 29.406 -8.882 -49.384 1.00 96.50 466 LYS A O 1
ATOM 3716 N N . LEU A 1 467 ? 31.539 -9.390 -49.853 1.00 94.94 467 LEU A N 1
ATOM 3717 C CA . LEU A 1 467 ? 31.405 -10.794 -49.449 1.00 94.94 467 LEU A CA 1
ATOM 3718 C C . LEU A 1 467 ? 31.085 -10.934 -47.957 1.00 94.94 467 LEU A C 1
ATOM 3720 O O . LEU A 1 467 ? 30.204 -11.714 -47.619 1.00 94.94 467 LEU A O 1
ATOM 3724 N N . ARG A 1 468 ? 31.712 -10.139 -47.076 1.00 95.38 468 ARG A N 1
ATOM 3725 C CA . ARG A 1 468 ? 31.386 -10.152 -45.637 1.00 95.38 468 ARG A CA 1
ATOM 3726 C C . ARG A 1 468 ? 29.947 -9.716 -45.358 1.00 95.38 468 ARG A C 1
ATOM 3728 O O . ARG A 1 468 ? 29.295 -10.301 -44.501 1.00 95.38 468 ARG A O 1
ATOM 3735 N N . GLU A 1 469 ? 29.449 -8.704 -46.071 1.00 94.00 469 GLU A N 1
ATOM 3736 C CA . GLU A 1 469 ? 28.046 -8.274 -45.965 1.00 94.00 469 GLU A CA 1
ATOM 3737 C C . GLU A 1 469 ? 27.077 -9.394 -46.390 1.00 94.00 469 GLU A C 1
ATOM 3739 O O . GLU A 1 469 ? 26.067 -9.632 -45.721 1.00 94.00 469 GLU A O 1
ATOM 3744 N N . ILE A 1 470 ? 27.397 -10.110 -47.475 1.00 93.62 470 ILE A N 1
ATOM 3745 C CA . ILE A 1 470 ? 26.593 -11.241 -47.962 1.00 93.62 470 ILE A CA 1
ATOM 3746 C C . ILE A 1 470 ? 26.665 -12.425 -46.988 1.00 93.62 470 ILE A C 1
ATOM 3748 O O . ILE A 1 470 ? 25.628 -13.008 -46.695 1.00 93.62 470 ILE A O 1
ATOM 3752 N N . GLU A 1 471 ? 27.835 -12.749 -46.429 1.00 94.88 471 GLU A N 1
ATOM 3753 C CA . GLU A 1 471 ? 28.009 -13.819 -45.428 1.00 94.88 471 GLU A CA 1
ATOM 3754 C C . GLU A 1 471 ? 27.223 -13.543 -44.139 1.00 94.88 471 GLU A C 1
ATOM 3756 O O . GLU A 1 471 ? 26.563 -14.438 -43.604 1.00 94.88 471 GLU A O 1
ATOM 3761 N N . ALA A 1 472 ? 27.245 -12.296 -43.658 1.00 92.25 472 ALA A N 1
ATOM 3762 C CA . ALA A 1 472 ? 26.446 -11.884 -42.507 1.00 92.25 472 ALA A CA 1
ATOM 3763 C C . ALA A 1 472 ? 24.944 -12.039 -42.791 1.00 92.25 472 ALA A C 1
ATOM 3765 O O . ALA A 1 472 ? 24.212 -12.589 -41.967 1.00 92.25 472 ALA A O 1
ATOM 3766 N N . SER A 1 473 ? 24.508 -11.629 -43.986 1.00 88.12 473 SER A N 1
ATOM 3767 C CA . SER A 1 473 ? 23.117 -11.778 -44.424 1.00 88.12 473 SER A CA 1
ATOM 3768 C C . SER A 1 473 ? 22.727 -13.254 -44.562 1.00 88.12 473 SER A C 1
ATOM 3770 O O . SER A 1 473 ? 21.672 -13.655 -44.083 1.00 88.12 473 SER A O 1
ATOM 3772 N N . LEU A 1 474 ? 23.576 -14.095 -45.160 1.00 89.75 474 LEU A N 1
ATOM 3773 C CA . LEU A 1 474 ? 23.336 -15.537 -45.277 1.00 89.75 474 LEU A CA 1
ATOM 3774 C C . LEU A 1 474 ? 23.151 -16.180 -43.905 1.00 89.75 474 LEU A C 1
ATOM 3776 O O . LEU A 1 474 ? 22.166 -16.878 -43.704 1.00 89.75 474 LEU A O 1
ATOM 3780 N N . THR A 1 475 ? 24.022 -15.863 -42.946 1.00 88.31 475 THR A N 1
ATOM 3781 C CA . THR A 1 475 ? 23.928 -16.388 -41.574 1.00 88.31 475 THR A CA 1
ATOM 3782 C C . THR A 1 475 ? 22.600 -16.002 -40.906 1.00 88.31 475 THR A C 1
ATOM 3784 O O . THR A 1 475 ? 21.955 -16.836 -40.268 1.00 88.31 475 THR A O 1
ATOM 3787 N N . GLU A 1 476 ? 22.160 -14.749 -41.067 1.00 85.69 476 GLU A N 1
ATOM 3788 C CA . GLU A 1 476 ? 20.871 -14.271 -40.546 1.00 85.69 476 GLU A CA 1
ATOM 3789 C C . GLU A 1 476 ? 19.692 -15.023 -41.184 1.00 85.69 476 GLU A C 1
ATOM 3791 O O . GLU A 1 476 ? 18.807 -15.521 -40.485 1.00 85.69 476 GLU A O 1
ATOM 3796 N N . TRP A 1 477 ? 19.688 -15.152 -42.512 1.00 83.25 477 TRP A N 1
ATOM 3797 C CA . TRP A 1 477 ? 18.588 -15.781 -43.240 1.00 83.25 477 TRP A CA 1
ATOM 3798 C C . TRP A 1 477 ? 18.558 -17.305 -43.096 1.00 83.25 477 TRP A C 1
ATOM 3800 O O . TRP A 1 477 ? 17.470 -17.879 -43.048 1.00 83.25 477 TRP A O 1
ATOM 3810 N N . GLU A 1 478 ? 19.705 -17.970 -42.969 1.00 84.81 478 GLU A N 1
ATOM 3811 C CA . GLU A 1 478 ? 19.797 -19.407 -42.684 1.00 84.81 478 GLU A CA 1
ATOM 3812 C C . GLU A 1 478 ? 19.184 -19.751 -41.324 1.00 84.81 478 GLU A C 1
ATOM 3814 O O . GLU A 1 478 ? 18.452 -20.737 -41.214 1.00 84.81 478 GLU A O 1
ATOM 3819 N N . ALA A 1 479 ? 19.366 -18.893 -40.315 1.00 81.56 479 ALA A N 1
ATOM 3820 C CA . ALA A 1 479 ? 18.688 -19.036 -39.028 1.00 81.56 479 ALA A CA 1
ATOM 3821 C C . ALA A 1 479 ? 17.153 -18.902 -39.149 1.00 81.56 479 ALA A C 1
ATOM 3823 O O . ALA A 1 479 ? 16.411 -19.564 -38.421 1.00 81.56 479 ALA A O 1
ATOM 3824 N N . LEU A 1 480 ? 16.663 -18.091 -40.096 1.00 74.25 480 LEU A N 1
ATOM 3825 C CA . LEU A 1 480 ? 15.231 -17.952 -40.404 1.00 74.25 480 LEU A CA 1
ATOM 3826 C C . LEU A 1 480 ? 14.684 -19.095 -41.276 1.00 74.25 480 LEU A C 1
ATOM 3828 O O . LEU A 1 480 ? 13.478 -19.340 -41.272 1.00 74.25 480 LEU A O 1
ATOM 3832 N N . ALA A 1 481 ? 15.549 -19.799 -42.011 1.00 76.38 481 ALA A N 1
ATOM 3833 C CA . ALA A 1 481 ? 15.190 -20.925 -42.872 1.00 76.38 481 ALA A CA 1
ATOM 3834 C C . ALA A 1 481 ? 15.224 -22.291 -42.166 1.00 76.38 481 ALA A C 1
ATOM 3836 O O . ALA A 1 481 ? 14.906 -23.300 -42.808 1.00 76.38 481 ALA A O 1
ATOM 3837 N N . VAL A 1 482 ? 15.583 -22.331 -40.871 1.00 74.56 482 VAL A N 1
ATOM 3838 C CA . VAL A 1 482 ? 15.513 -23.540 -40.031 1.00 74.56 482 VAL A CA 1
ATOM 3839 C C . VAL A 1 482 ? 14.148 -24.213 -40.237 1.00 74.56 482 VAL A C 1
ATOM 3841 O O . VAL A 1 482 ? 13.123 -23.531 -40.129 1.00 74.56 482 VAL A O 1
ATOM 3844 N N . PRO A 1 483 ? 14.105 -25.522 -40.567 1.00 67.12 483 PRO A N 1
ATOM 3845 C CA . PRO A 1 483 ? 12.886 -26.181 -41.002 1.00 67.12 483 PRO A CA 1
ATOM 3846 C C . PRO A 1 483 ? 11.739 -25.988 -40.021 1.00 67.12 483 PRO A C 1
ATOM 3848 O O . PRO A 1 483 ? 11.883 -26.164 -38.807 1.00 67.12 483 PRO A O 1
ATOM 3851 N N . LEU A 1 484 ? 10.568 -25.683 -40.577 1.00 56.72 484 LEU A N 1
ATOM 3852 C CA . LEU A 1 484 ? 9.366 -25.478 -39.792 1.00 56.72 484 LEU A CA 1
ATOM 3853 C C . LEU A 1 484 ? 9.058 -26.658 -38.884 1.00 56.72 484 LEU A C 1
ATOM 3855 O O . LEU A 1 484 ? 8.607 -26.459 -37.766 1.00 56.72 484 LEU A O 1
ATOM 3859 N N . ASP A 1 485 ? 9.351 -27.873 -39.332 1.00 53.78 485 ASP A N 1
ATOM 3860 C CA . ASP A 1 485 ? 9.135 -29.081 -38.550 1.00 53.78 485 ASP A CA 1
ATOM 3861 C C . ASP A 1 485 ? 9.931 -29.087 -37.241 1.00 53.78 485 ASP A C 1
ATOM 3863 O O . ASP A 1 485 ? 9.409 -29.558 -36.234 1.00 53.78 485 ASP A O 1
ATOM 3867 N N . GLU A 1 486 ? 11.131 -28.500 -37.200 1.00 75.44 486 GLU A N 1
ATOM 3868 C CA . GLU A 1 486 ? 11.946 -28.410 -35.982 1.00 75.44 486 GLU A CA 1
ATOM 3869 C C . GLU A 1 486 ? 11.434 -27.323 -35.033 1.00 75.44 486 GLU A C 1
ATOM 3871 O O . GLU A 1 486 ? 11.262 -27.565 -33.831 1.00 75.44 486 GLU A O 1
ATOM 3876 N N . GLN A 1 487 ? 11.105 -26.139 -35.558 1.00 66.12 487 GLN A N 1
ATOM 3877 C CA . GLN A 1 487 ? 10.511 -25.069 -34.750 1.00 66.12 487 GLN A CA 1
ATOM 3878 C C . GLN A 1 487 ? 9.132 -25.483 -34.220 1.00 66.12 487 GLN A C 1
ATOM 3880 O O . GLN A 1 487 ? 8.805 -25.290 -33.048 1.00 66.12 487 GLN A O 1
ATOM 3885 N N . LEU A 1 488 ? 8.334 -26.137 -35.057 1.00 58.97 488 LEU A N 1
ATOM 3886 C CA . LEU A 1 488 ? 6.998 -26.605 -34.736 1.00 58.97 488 LEU A CA 1
ATOM 3887 C C . LEU A 1 488 ? 7.041 -27.831 -33.816 1.00 58.97 488 LEU A C 1
ATOM 3889 O O . LEU A 1 488 ? 6.198 -27.928 -32.924 1.00 58.97 488 LEU A O 1
ATOM 3893 N N . ALA A 1 489 ? 8.029 -28.724 -33.942 1.00 71.75 489 ALA A N 1
ATOM 3894 C CA . ALA A 1 489 ? 8.297 -29.774 -32.957 1.00 71.75 489 ALA A CA 1
ATOM 3895 C C . ALA A 1 489 ? 8.692 -29.181 -31.600 1.00 71.75 489 ALA A C 1
ATOM 3897 O O . ALA A 1 489 ? 8.191 -29.634 -30.567 1.00 71.75 489 ALA A O 1
ATOM 3898 N N . THR A 1 490 ? 9.508 -28.127 -31.593 1.00 73.50 490 THR A N 1
ATOM 3899 C CA . THR A 1 490 ? 9.895 -27.409 -30.371 1.00 73.50 490 THR A CA 1
ATOM 3900 C C . THR A 1 490 ? 8.678 -26.762 -29.704 1.00 73.50 490 THR A C 1
ATOM 3902 O O . THR A 1 490 ? 8.428 -26.971 -28.515 1.00 73.50 490 THR A O 1
ATOM 390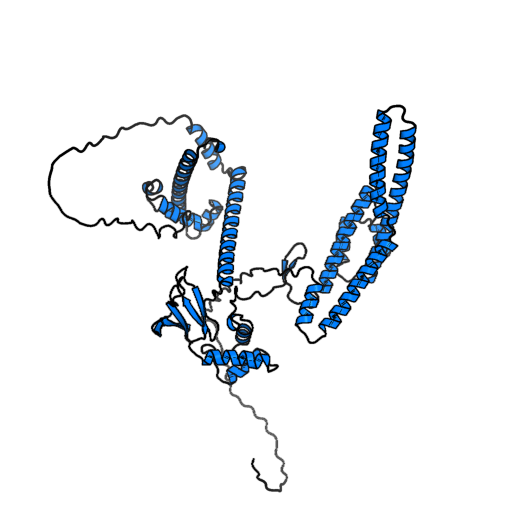5 N N . VAL A 1 491 ? 7.844 -26.050 -30.468 1.00 66.19 491 VAL A N 1
ATOM 3906 C CA . VAL A 1 491 ? 6.603 -25.436 -29.965 1.00 66.19 491 VAL A CA 1
ATOM 3907 C C . VAL A 1 491 ? 5.605 -26.497 -29.496 1.00 66.19 491 VAL A C 1
ATOM 3909 O O . VAL A 1 491 ? 5.034 -26.364 -28.414 1.00 66.19 491 VAL A O 1
ATOM 3912 N N . ARG A 1 492 ? 5.411 -27.586 -30.254 1.00 71.38 492 ARG A N 1
ATOM 3913 C CA . ARG A 1 492 ? 4.552 -28.713 -29.845 1.00 71.38 492 ARG A CA 1
ATOM 3914 C C . ARG A 1 492 ? 5.036 -29.342 -28.540 1.00 71.38 492 ARG A C 1
ATOM 3916 O O . ARG A 1 492 ? 4.202 -29.639 -27.688 1.00 71.38 492 ARG A O 1
ATOM 3923 N N . SER A 1 493 ? 6.347 -29.502 -28.369 1.00 74.00 493 SER A N 1
ATOM 3924 C CA . SER A 1 493 ? 6.941 -30.057 -27.147 1.00 74.00 493 SER A CA 1
ATOM 3925 C C . SER A 1 493 ? 6.688 -29.151 -25.943 1.00 74.00 493 SER A C 1
ATOM 3927 O O . SER A 1 493 ? 6.207 -29.630 -24.919 1.00 74.00 493 SER A O 1
ATOM 3929 N N . ARG A 1 494 ? 6.878 -27.833 -26.095 1.00 69.06 494 ARG A N 1
ATOM 3930 C CA . ARG A 1 494 ? 6.579 -26.845 -25.042 1.00 69.06 494 ARG A CA 1
ATOM 3931 C C . ARG A 1 494 ? 5.096 -26.803 -24.672 1.00 69.06 494 ARG A C 1
ATOM 3933 O O . ARG A 1 494 ? 4.753 -26.751 -23.495 1.00 69.06 494 ARG A O 1
ATOM 3940 N N . ILE A 1 495 ? 4.196 -26.864 -25.657 1.00 66.44 495 ILE A N 1
ATOM 3941 C CA . ILE A 1 495 ? 2.747 -26.924 -25.398 1.00 66.44 495 ILE A CA 1
ATOM 3942 C C . ILE A 1 495 ? 2.392 -28.199 -24.626 1.00 66.44 495 ILE A C 1
ATOM 3944 O O . ILE A 1 495 ? 1.636 -28.132 -23.658 1.00 66.44 495 ILE A O 1
ATOM 3948 N N . ALA A 1 496 ? 2.939 -29.351 -25.026 1.00 72.56 496 ALA A N 1
ATOM 3949 C CA . ALA A 1 496 ? 2.699 -30.617 -24.339 1.00 72.56 496 ALA A CA 1
ATOM 3950 C C . ALA A 1 496 ? 3.222 -30.594 -22.891 1.00 72.56 496 ALA A C 1
ATOM 3952 O O . ALA A 1 496 ? 2.549 -31.091 -21.988 1.00 72.56 496 ALA A O 1
ATOM 3953 N N . GLU A 1 497 ? 4.383 -29.983 -22.651 1.00 77.88 497 GLU A N 1
ATOM 3954 C CA . GLU A 1 497 ? 4.939 -29.771 -21.311 1.00 77.88 497 GLU A CA 1
ATOM 3955 C C . GLU A 1 497 ? 4.026 -28.885 -20.451 1.00 77.88 497 GLU A C 1
ATOM 3957 O O . GLU A 1 497 ? 3.640 -29.278 -19.349 1.00 77.88 497 GLU A O 1
ATOM 3962 N N . HIS A 1 498 ? 3.579 -27.741 -20.977 1.00 71.00 498 HIS A N 1
ATOM 3963 C CA . HIS A 1 498 ? 2.645 -26.861 -20.272 1.00 71.00 498 HIS A CA 1
ATOM 3964 C C . HIS A 1 498 ? 1.301 -27.537 -19.972 1.00 71.00 498 HIS A C 1
ATOM 3966 O O . HIS A 1 498 ? 0.750 -27.352 -18.887 1.00 71.00 498 HIS A O 1
ATOM 3972 N N . GLN A 1 499 ? 0.781 -28.353 -20.894 1.00 75.25 499 GLN A N 1
ATOM 3973 C CA . GLN A 1 499 ? -0.437 -29.135 -20.667 1.00 75.25 499 GLN A CA 1
ATOM 3974 C C . GLN A 1 499 ? -0.257 -30.173 -19.556 1.00 75.25 499 GLN A C 1
ATOM 3976 O O . GLN A 1 499 ? -1.147 -30.314 -18.717 1.00 75.25 499 GLN A O 1
ATOM 3981 N N . ARG A 1 500 ? 0.891 -30.864 -19.511 1.00 80.62 500 ARG A N 1
ATOM 3982 C CA . ARG A 1 500 ? 1.219 -31.790 -18.414 1.00 80.62 500 ARG A CA 1
ATOM 3983 C C . ARG A 1 500 ? 1.294 -31.056 -17.082 1.00 80.62 500 ARG A C 1
ATOM 3985 O O . ARG A 1 500 ? 0.608 -31.454 -16.147 1.00 80.62 500 ARG A O 1
ATOM 3992 N N . HIS A 1 501 ? 2.025 -29.943 -17.028 1.00 74.56 501 HIS A N 1
ATOM 3993 C CA . HIS A 1 501 ? 2.113 -29.128 -15.817 1.00 74.56 501 HIS A CA 1
ATOM 3994 C C . HIS A 1 501 ? 0.723 -28.696 -15.344 1.00 74.56 501 HIS A C 1
ATOM 3996 O O . HIS A 1 501 ? 0.412 -28.816 -14.160 1.00 74.56 501 HIS A O 1
ATOM 4002 N N . LEU A 1 502 ? -0.138 -28.217 -16.248 1.00 73.12 502 LEU A N 1
ATOM 4003 C CA . LEU A 1 502 ? -1.487 -27.775 -15.898 1.00 73.12 502 LEU A CA 1
ATOM 4004 C C . LEU A 1 502 ? -2.349 -28.928 -15.363 1.00 73.12 502 LEU A C 1
ATOM 4006 O O . LEU A 1 502 ? -3.053 -28.751 -14.369 1.00 73.12 502 LEU A O 1
ATOM 4010 N N . ALA A 1 503 ? -2.266 -30.115 -15.967 1.00 80.25 503 ALA A N 1
ATOM 4011 C CA . ALA A 1 503 ? -2.955 -31.303 -15.469 1.00 80.25 503 ALA A CA 1
ATOM 4012 C C . ALA A 1 503 ? -2.474 -31.701 -14.060 1.00 80.25 503 ALA A C 1
ATOM 4014 O O . ALA A 1 503 ? -3.297 -31.967 -13.178 1.00 80.25 503 ALA A O 1
ATOM 4015 N N . ASP A 1 504 ? -1.161 -31.667 -13.818 1.00 79.88 504 ASP A N 1
ATOM 4016 C CA . ASP A 1 504 ? -0.565 -31.951 -12.508 1.00 79.88 504 ASP A CA 1
ATOM 4017 C C . ASP A 1 504 ? -0.987 -30.920 -11.453 1.00 79.88 504 ASP A C 1
ATOM 4019 O O . ASP A 1 504 ? -1.330 -31.277 -10.321 1.00 79.88 504 ASP A O 1
ATOM 4023 N N . ALA A 1 505 ? -1.053 -29.644 -11.835 1.00 74.69 505 ALA A N 1
ATOM 4024 C CA . ALA A 1 505 ? -1.520 -28.561 -10.981 1.00 74.69 505 ALA A CA 1
ATOM 4025 C C . ALA A 1 505 ? -2.985 -28.733 -10.588 1.00 74.69 505 ALA A C 1
ATOM 4027 O O . ALA A 1 505 ? -3.321 -28.633 -9.409 1.00 74.69 505 ALA A O 1
ATOM 4028 N N . VAL A 1 506 ? -3.858 -29.041 -11.553 1.00 77.69 506 VAL A N 1
ATOM 4029 C CA . VAL A 1 506 ? -5.284 -29.301 -11.307 1.00 77.69 506 VAL A CA 1
ATOM 4030 C C . VAL A 1 506 ? -5.451 -30.487 -10.358 1.00 77.69 506 VAL A C 1
ATOM 4032 O O . VAL A 1 506 ? -6.182 -30.388 -9.368 1.00 77.69 506 VAL A O 1
ATOM 4035 N N . LYS A 1 507 ? -4.720 -31.582 -10.595 1.00 82.88 507 LYS A N 1
ATOM 4036 C CA . LYS A 1 507 ? -4.735 -32.766 -9.727 1.00 82.88 507 LYS A CA 1
ATOM 4037 C C . LYS A 1 507 ? -4.289 -32.434 -8.303 1.00 82.88 507 LYS A C 1
ATOM 4039 O O . LYS A 1 507 ? -4.891 -32.900 -7.338 1.00 82.88 507 LYS A O 1
ATOM 4044 N N . ALA A 1 508 ? -3.258 -31.612 -8.152 1.00 75.19 508 ALA A N 1
ATOM 4045 C CA . ALA A 1 508 ? -2.724 -31.266 -6.845 1.00 75.19 508 ALA A CA 1
ATOM 4046 C C . ALA A 1 508 ? -3.553 -30.180 -6.117 1.00 75.19 508 ALA A C 1
ATOM 4048 O O . ALA A 1 508 ? -3.653 -30.204 -4.887 1.00 75.19 508 ALA A O 1
ATOM 4049 N N . LEU A 1 509 ? -4.246 -29.302 -6.852 1.00 74.75 509 LEU A N 1
ATOM 4050 C CA . LEU A 1 509 ? -5.242 -28.362 -6.320 1.00 74.75 509 LEU A CA 1
ATOM 4051 C C . LEU A 1 509 ? -6.514 -29.055 -5.812 1.00 74.75 509 LEU A C 1
ATOM 4053 O O . LEU A 1 509 ? -7.176 -28.522 -4.915 1.00 74.75 509 LEU A O 1
ATOM 4057 N N . ALA A 1 510 ? -6.841 -30.242 -6.328 1.00 76.44 510 ALA A N 1
ATOM 4058 C CA . ALA A 1 510 ? -7.948 -31.063 -5.837 1.00 76.44 510 ALA A CA 1
ATOM 4059 C C . ALA A 1 510 ? -7.685 -31.683 -4.445 1.00 76.44 510 ALA A C 1
ATOM 4061 O O . ALA A 1 510 ? -8.623 -32.128 -3.787 1.00 76.44 510 ALA A O 1
ATOM 4062 N N . GLY A 1 511 ? -6.437 -31.677 -3.955 1.00 81.94 511 GLY A N 1
ATOM 4063 C CA . GLY A 1 511 ? -6.090 -32.142 -2.605 1.00 81.94 511 GLY A CA 1
ATOM 4064 C C . GLY A 1 511 ? -6.615 -31.239 -1.473 1.00 81.94 511 GLY A C 1
ATOM 4065 O O . GLY A 1 511 ? -7.022 -30.099 -1.695 1.00 81.94 511 GLY A O 1
ATOM 4066 N N . SER A 1 512 ? -6.589 -31.722 -0.226 1.00 56.84 512 SER A N 1
ATOM 4067 C CA . SER A 1 512 ? -7.142 -31.017 0.950 1.00 56.84 512 SER A CA 1
ATOM 4068 C C . SER A 1 512 ? -6.186 -30.019 1.630 1.00 56.84 512 SER A C 1
ATOM 4070 O O . SER A 1 512 ? -6.626 -29.202 2.436 1.00 56.84 512 SER A O 1
ATOM 4072 N N . ALA A 1 513 ? -4.889 -30.025 1.307 1.00 68.88 513 ALA A N 1
ATOM 4073 C CA . ALA A 1 513 ? -3.895 -29.197 1.997 1.00 68.88 513 ALA A CA 1
ATOM 4074 C C . ALA A 1 513 ? -3.680 -27.828 1.318 1.00 68.88 513 ALA A C 1
ATOM 4076 O O . ALA A 1 513 ? -3.029 -27.731 0.278 1.00 68.88 513 ALA A O 1
ATOM 4077 N N . ASN A 1 514 ? -4.169 -26.750 1.945 1.00 67.94 514 ASN A N 1
ATOM 4078 C CA . ASN A 1 514 ? -4.079 -25.366 1.443 1.00 67.94 514 ASN A CA 1
ATOM 4079 C C . ASN A 1 514 ? -2.643 -24.876 1.173 1.00 67.94 514 ASN A C 1
ATOM 4081 O O . ASN A 1 514 ? -2.428 -24.091 0.253 1.00 67.94 514 ASN A O 1
ATOM 4085 N N . LEU A 1 515 ? -1.657 -25.359 1.935 1.00 65.19 515 LEU A N 1
ATOM 4086 C CA . LEU A 1 515 ? -0.251 -24.969 1.777 1.00 65.19 515 LEU A CA 1
ATOM 4087 C C . LEU A 1 515 ? 0.335 -25.473 0.449 1.00 65.19 515 LEU A C 1
ATOM 4089 O O . LEU A 1 515 ? 1.009 -24.730 -0.256 1.00 65.19 515 LEU A O 1
ATOM 4093 N N . ARG A 1 516 ? -0.023 -26.698 0.044 1.00 67.06 516 ARG A N 1
ATOM 4094 C CA . ARG A 1 516 ? 0.396 -27.268 -1.242 1.00 67.06 516 ARG A CA 1
ATOM 4095 C C . ARG A 1 516 ? -0.251 -26.535 -2.419 1.00 67.06 516 ARG A C 1
ATOM 4097 O O . ARG A 1 516 ? 0.412 -26.315 -3.424 1.00 67.06 516 ARG A O 1
ATOM 4104 N N . LYS A 1 517 ? -1.502 -26.077 -2.268 1.00 70.81 517 LYS A N 1
ATOM 4105 C CA . LYS A 1 517 ? -2.188 -25.242 -3.274 1.00 70.81 517 LYS A CA 1
ATOM 4106 C C . LYS A 1 517 ? -1.476 -23.909 -3.499 1.00 70.81 517 LYS A C 1
ATOM 4108 O O . LYS A 1 517 ? -1.320 -23.498 -4.643 1.00 70.81 517 LYS A O 1
ATOM 4113 N N . ALA A 1 518 ? -1.032 -23.254 -2.425 1.00 67.94 518 ALA A N 1
ATOM 4114 C CA . ALA A 1 518 ? -0.295 -21.995 -2.513 1.00 67.94 518 ALA A CA 1
ATOM 4115 C C . ALA A 1 518 ? 1.070 -22.169 -3.204 1.00 67.94 518 ALA A C 1
ATOM 4117 O O . ALA A 1 518 ? 1.429 -21.351 -4.048 1.00 67.94 518 ALA A O 1
ATOM 4118 N N . GLU A 1 519 ? 1.786 -23.257 -2.904 1.00 69.50 519 GLU A N 1
ATOM 4119 C CA . GLU A 1 519 ? 3.074 -23.579 -3.533 1.00 69.50 519 GLU A CA 1
ATOM 4120 C C . GLU A 1 519 ? 2.928 -23.840 -5.043 1.00 69.50 519 GLU A C 1
ATOM 4122 O O . GLU A 1 519 ? 3.705 -23.329 -5.843 1.00 69.50 519 GLU A O 1
ATOM 4127 N N . ILE A 1 520 ? 1.877 -24.559 -5.453 1.00 70.94 520 ILE A N 1
ATOM 4128 C CA . ILE A 1 520 ? 1.578 -24.823 -6.871 1.00 70.94 520 ILE A CA 1
ATOM 4129 C C . ILE A 1 520 ? 1.253 -23.527 -7.608 1.00 70.94 520 ILE A C 1
ATOM 4131 O O . ILE A 1 520 ? 1.792 -23.279 -8.680 1.00 70.94 520 ILE A O 1
ATOM 4135 N N . VAL A 1 521 ? 0.418 -22.661 -7.027 1.00 68.44 521 VAL A N 1
ATOM 4136 C CA . VAL A 1 521 ? 0.136 -21.344 -7.618 1.00 68.44 521 VAL A CA 1
ATOM 4137 C C . VAL A 1 521 ? 1.435 -20.549 -7.779 1.00 68.44 521 VAL A C 1
ATOM 4139 O O . VAL A 1 521 ? 1.655 -19.943 -8.821 1.00 68.44 521 VAL A O 1
ATOM 4142 N N . ARG A 1 522 ? 2.347 -20.608 -6.803 1.00 69.25 522 ARG A N 1
ATOM 4143 C CA . ARG A 1 522 ? 3.651 -19.937 -6.881 1.00 69.25 522 ARG A CA 1
ATOM 4144 C C . ARG A 1 522 ? 4.555 -20.486 -7.993 1.00 69.25 522 ARG A C 1
ATOM 4146 O O . ARG A 1 522 ? 5.307 -19.714 -8.571 1.00 69.25 522 ARG A O 1
ATOM 4153 N N . GLN A 1 523 ? 4.474 -21.777 -8.314 1.00 68.38 523 GLN A N 1
ATOM 4154 C CA . GLN A 1 523 ? 5.249 -22.389 -9.403 1.00 68.38 523 GLN A CA 1
ATOM 4155 C C . GLN A 1 523 ? 4.757 -21.985 -10.804 1.00 68.38 523 GLN A C 1
ATOM 4157 O O . GLN A 1 523 ? 5.552 -21.957 -11.737 1.00 68.38 523 GLN A O 1
ATOM 4162 N N . PHE A 1 524 ? 3.472 -21.649 -10.962 1.00 62.47 524 PHE A N 1
ATOM 4163 C CA . PHE A 1 524 ? 2.899 -21.249 -12.258 1.00 62.47 524 PHE A CA 1
ATOM 4164 C C . PHE A 1 524 ? 3.139 -19.789 -12.630 1.00 62.47 524 PHE A C 1
ATOM 4166 O O . PHE A 1 524 ? 3.106 -19.440 -13.808 1.00 62.47 524 PHE A O 1
ATOM 4173 N N . PHE A 1 525 ? 3.362 -18.932 -11.639 1.00 62.97 525 PHE A N 1
ATOM 4174 C CA . PHE A 1 525 ? 3.528 -17.503 -11.854 1.00 62.97 525 PHE A CA 1
ATOM 4175 C C . PHE A 1 525 ? 4.942 -17.094 -11.437 1.00 62.97 525 PHE A C 1
ATOM 4177 O O . PHE A 1 525 ? 5.256 -17.057 -10.250 1.00 62.97 525 PHE A O 1
ATOM 4184 N N . SER A 1 526 ? 5.784 -16.749 -12.418 1.00 42.22 526 SER A N 1
ATOM 4185 C CA . SER A 1 526 ? 7.160 -16.264 -12.203 1.00 42.22 526 SER A CA 1
ATOM 4186 C C . SER A 1 526 ? 7.216 -15.018 -11.311 1.00 42.22 526 SER A C 1
ATOM 4188 O O . SER A 1 526 ? 8.170 -14.822 -10.560 1.00 42.22 526 SER A O 1
ATOM 4190 N N . ALA A 1 527 ? 6.161 -14.206 -11.345 1.00 39.50 527 ALA A N 1
ATOM 4191 C CA . ALA A 1 527 ? 5.900 -13.145 -10.392 1.00 39.50 527 ALA A CA 1
ATOM 4192 C C . ALA A 1 527 ? 4.388 -12.970 -10.221 1.00 39.50 527 ALA A C 1
ATOM 4194 O O . ALA A 1 527 ? 3.653 -12.776 -11.188 1.00 39.50 527 ALA A O 1
ATOM 4195 N N . VAL A 1 528 ? 3.910 -12.980 -8.977 1.00 44.19 528 VAL A N 1
ATOM 4196 C CA . VAL A 1 528 ? 2.565 -12.493 -8.656 1.00 44.19 528 VAL A CA 1
ATOM 4197 C C . VAL A 1 528 ? 2.687 -10.995 -8.394 1.00 44.19 528 VAL A C 1
ATOM 4199 O O . VAL A 1 528 ? 2.979 -10.568 -7.277 1.00 44.19 528 VAL A O 1
ATOM 4202 N N . VAL A 1 529 ? 2.519 -10.183 -9.440 1.00 34.59 529 VAL A N 1
ATOM 4203 C CA . VAL A 1 529 ? 2.537 -8.721 -9.310 1.00 34.59 529 VAL A CA 1
ATOM 4204 C C . VAL A 1 529 ? 1.190 -8.265 -8.758 1.00 34.59 529 VAL A C 1
ATOM 4206 O O . VAL A 1 529 ? 0.172 -8.226 -9.447 1.00 34.59 529 VAL A O 1
ATOM 4209 N N . LEU A 1 530 ? 1.173 -7.939 -7.469 1.00 35.19 530 LEU A N 1
ATOM 4210 C CA . LEU A 1 530 ? 0.013 -7.347 -6.817 1.00 35.19 530 LEU A CA 1
ATOM 4211 C C . LEU A 1 530 ? -0.002 -5.845 -7.126 1.00 35.19 530 LEU A C 1
ATOM 4213 O O . LEU A 1 530 ? 0.761 -5.076 -6.547 1.00 35.19 530 LEU A O 1
ATOM 4217 N N . HIS A 1 531 ? -0.866 -5.414 -8.043 1.00 31.91 531 HIS A N 1
ATOM 4218 C CA . HIS A 1 531 ? -1.069 -3.990 -8.301 1.00 31.91 531 HIS A CA 1
ATOM 4219 C C . HIS A 1 531 ? -1.940 -3.372 -7.201 1.00 31.91 531 HIS A C 1
ATOM 4221 O O . HIS A 1 531 ? -3.096 -3.749 -6.999 1.00 31.91 531 HIS A O 1
ATOM 4227 N N . PHE A 1 532 ? -1.377 -2.398 -6.487 1.00 35.81 532 PHE A N 1
ATOM 4228 C CA . PHE A 1 532 ? -2.066 -1.662 -5.433 1.00 35.81 532 PHE A CA 1
ATOM 4229 C C . PHE A 1 532 ? -2.532 -0.307 -5.976 1.00 35.81 532 PHE A C 1
ATOM 4231 O O . PHE A 1 532 ? -1.732 0.612 -6.122 1.00 35.81 532 PHE A O 1
ATOM 4238 N N . ALA A 1 533 ? -3.827 -0.162 -6.261 1.00 35.34 533 ALA A N 1
ATOM 4239 C CA . ALA A 1 533 ? -4.419 1.126 -6.621 1.00 35.34 533 ALA A CA 1
ATOM 4240 C C . ALA A 1 533 ? -5.180 1.728 -5.430 1.00 35.34 533 ALA A C 1
ATOM 4242 O O . ALA A 1 533 ? -6.019 1.072 -4.804 1.00 35.34 533 ALA A O 1
ATOM 4243 N N . VAL A 1 534 ? -4.910 3.000 -5.123 1.00 34.03 534 VAL A N 1
ATOM 4244 C CA . VAL A 1 534 ? -5.644 3.765 -4.107 1.00 34.03 534 VAL A CA 1
ATOM 4245 C C . VAL A 1 534 ? -6.991 4.184 -4.695 1.00 34.03 534 VAL A C 1
ATOM 4247 O O . VAL A 1 534 ? -7.081 5.145 -5.452 1.00 34.03 534 VAL A O 1
ATOM 4250 N N . VAL A 1 535 ? -8.064 3.476 -4.343 1.00 35.66 535 VAL A N 1
ATOM 4251 C CA . VAL A 1 535 ? -9.424 3.901 -4.700 1.00 35.66 535 VAL A CA 1
ATOM 4252 C C . VAL A 1 535 ? -9.816 5.062 -3.786 1.00 35.66 535 VAL A C 1
ATOM 4254 O O . VAL A 1 535 ? -10.175 4.851 -2.624 1.00 35.66 535 VAL A O 1
ATOM 4257 N N . GLN A 1 536 ? -9.772 6.295 -4.297 1.00 34.66 536 GLN A N 1
ATOM 4258 C CA . GLN A 1 536 ? -10.474 7.401 -3.651 1.00 34.66 536 GLN A CA 1
ATOM 4259 C C . GLN A 1 536 ? -11.966 7.054 -3.646 1.00 34.66 536 GLN A C 1
ATOM 4261 O O . GLN A 1 536 ? -12.595 6.926 -4.696 1.00 34.66 536 GLN A O 1
ATOM 4266 N N . LYS A 1 537 ? -12.546 6.835 -2.460 1.00 35.56 537 LYS A N 1
ATOM 4267 C CA . LYS A 1 537 ? -14.001 6.721 -2.343 1.00 35.56 537 LYS A CA 1
ATOM 4268 C C . LYS A 1 537 ? -14.593 8.035 -2.841 1.00 35.56 537 LYS A C 1
ATOM 4270 O O . LYS A 1 537 ? -14.292 9.080 -2.266 1.00 35.56 537 LYS A O 1
ATOM 4275 N N . ALA A 1 538 ? -15.425 7.976 -3.881 1.00 38.25 538 ALA A N 1
ATOM 4276 C CA . ALA A 1 538 ? -16.260 9.104 -4.263 1.00 38.25 538 ALA A CA 1
ATOM 4277 C C . ALA A 1 538 ? -16.961 9.620 -3.000 1.00 38.25 538 ALA A C 1
ATOM 4279 O O . ALA A 1 538 ? -17.530 8.823 -2.245 1.00 38.25 538 ALA A O 1
ATOM 4280 N N . LYS A 1 539 ? -16.855 10.930 -2.738 1.00 36.84 539 LYS A N 1
ATOM 4281 C CA . LYS A 1 539 ? -17.618 11.586 -1.674 1.00 36.84 539 LYS A CA 1
ATOM 4282 C C . LYS A 1 539 ? -19.079 11.209 -1.888 1.00 36.84 539 LYS A C 1
ATOM 4284 O O . LYS A 1 539 ? -19.675 11.601 -2.889 1.00 36.84 539 LYS A O 1
ATOM 4289 N N . ILE A 1 540 ? -19.629 10.431 -0.963 1.00 34.59 540 ILE A N 1
ATOM 4290 C CA . ILE A 1 540 ? -21.073 10.305 -0.819 1.00 34.59 540 ILE A CA 1
ATOM 4291 C C . ILE A 1 540 ? -21.527 11.737 -0.546 1.00 34.59 540 ILE A C 1
ATOM 4293 O O . ILE A 1 540 ? -21.154 12.309 0.476 1.00 34.59 540 ILE A O 1
ATOM 4297 N N . ARG A 1 541 ? -22.197 12.363 -1.519 1.00 32.00 541 ARG A N 1
ATOM 4298 C CA . ARG A 1 541 ? -22.929 13.597 -1.253 1.00 32.00 541 ARG A CA 1
ATOM 4299 C C . ARG A 1 541 ? -23.989 13.208 -0.238 1.00 32.00 541 ARG A C 1
ATOM 4301 O O . ARG A 1 541 ? -24.813 12.343 -0.533 1.00 32.00 541 ARG A O 1
ATOM 4308 N N . ASP A 1 542 ? -23.910 13.794 0.948 1.00 33.91 542 ASP A N 1
ATOM 4309 C CA . ASP A 1 542 ? -25.001 13.749 1.905 1.00 33.91 542 ASP A CA 1
ATOM 4310 C C . ASP A 1 542 ? -26.252 14.228 1.164 1.00 33.91 542 ASP A C 1
ATOM 4312 O O . ASP A 1 542 ? -26.329 15.371 0.708 1.00 33.91 542 ASP A O 1
ATOM 4316 N N . CYS A 1 543 ? -27.191 13.311 0.940 1.00 32.19 543 CYS A N 1
ATOM 4317 C CA . CYS A 1 543 ? -28.526 13.690 0.525 1.00 32.19 543 CYS A CA 1
ATOM 4318 C C . CYS A 1 543 ? -29.123 14.432 1.716 1.00 32.19 543 CYS A C 1
ATOM 4320 O O . CYS A 1 543 ? -29.394 13.835 2.757 1.00 32.19 543 CYS A O 1
ATOM 4322 N N . ILE A 1 544 ? -29.254 15.745 1.556 1.00 36.19 544 ILE A N 1
ATOM 4323 C CA . ILE A 1 544 ? -30.104 16.591 2.380 1.00 36.19 544 ILE A CA 1
ATOM 4324 C C . ILE A 1 544 ? -31.518 16.032 2.198 1.00 36.19 544 ILE A C 1
ATOM 4326 O O . ILE A 1 544 ? -32.137 16.228 1.156 1.00 36.19 544 ILE A O 1
ATOM 4330 N N . PHE A 1 545 ? -31.988 15.246 3.162 1.00 34.47 545 PHE A N 1
ATOM 4331 C CA . PHE A 1 545 ? -33.407 14.942 3.273 1.00 34.47 545 PHE A CA 1
ATOM 4332 C C . PHE A 1 545 ? -34.087 16.204 3.813 1.00 34.47 545 PHE A C 1
ATOM 4334 O O . PHE A 1 545 ? -33.850 16.591 4.956 1.00 34.47 545 PHE A O 1
ATOM 4341 N N . GLU A 1 546 ? -34.887 16.861 2.971 1.00 40.28 546 GLU A N 1
ATOM 4342 C CA . GLU A 1 546 ? -35.880 17.846 3.410 1.00 40.28 546 GLU A CA 1
ATOM 4343 C C . GLU A 1 546 ? -36.942 17.122 4.265 1.00 40.28 546 GLU A C 1
ATOM 4345 O O . GLU A 1 546 ? -37.502 16.129 3.793 1.00 40.28 546 GLU A O 1
ATOM 4350 N N . PRO A 1 547 ? -37.234 17.572 5.500 1.00 38.62 547 PRO A N 1
ATOM 4351 C CA . PRO A 1 547 ? -38.194 16.901 6.385 1.00 38.62 547 PRO A CA 1
ATOM 4352 C C . PRO A 1 547 ? -39.665 16.979 5.939 1.00 38.62 547 PRO A C 1
ATOM 4354 O O . PRO A 1 547 ? -40.489 16.247 6.478 1.00 38.62 547 PRO A O 1
ATOM 4357 N N . ASP A 1 548 ? -40.009 17.811 4.952 1.00 35.81 548 ASP A N 1
ATOM 4358 C CA . ASP A 1 548 ? -41.394 18.286 4.795 1.00 35.81 548 ASP A CA 1
ATOM 4359 C C . ASP A 1 548 ? -42.175 17.694 3.605 1.00 35.81 548 ASP A C 1
ATOM 4361 O O . ASP A 1 548 ? -43.226 18.221 3.244 1.00 35.81 548 ASP A O 1
ATOM 4365 N N . LYS A 1 549 ? -41.713 16.607 2.962 1.00 36.44 549 LYS A N 1
ATOM 4366 C CA . LYS A 1 549 ? -42.396 16.051 1.764 1.00 36.44 549 LYS A CA 1
ATOM 4367 C C . LYS A 1 549 ? -42.525 14.528 1.670 1.00 36.44 549 LYS A C 1
ATOM 4369 O O . LYS A 1 549 ? -42.651 13.993 0.571 1.00 36.44 549 LYS A O 1
ATOM 4374 N N . THR A 1 550 ? -42.554 13.801 2.783 1.00 36.56 550 THR A N 1
ATOM 4375 C CA . THR A 1 550 ? -42.944 12.378 2.751 1.00 36.56 550 THR A CA 1
ATOM 4376 C C . THR A 1 550 ? -44.218 12.136 3.542 1.00 36.56 550 THR A C 1
ATOM 4378 O O . THR A 1 550 ? -44.182 11.821 4.729 1.00 36.56 550 THR A O 1
ATOM 4381 N N . GLU A 1 551 ? -45.349 12.257 2.850 1.00 32.69 551 GLU A N 1
ATOM 4382 C CA . GLU A 1 551 ? -46.633 11.704 3.271 1.00 32.69 551 GLU A CA 1
ATOM 4383 C C . GLU A 1 551 ? -46.552 10.172 3.221 1.00 32.69 551 GLU A C 1
ATOM 4385 O O . GLU A 1 551 ? -46.714 9.548 2.173 1.00 32.69 551 GLU A O 1
ATOM 4390 N N . PHE A 1 552 ? -46.285 9.538 4.362 1.00 30.20 552 PHE A N 1
ATOM 4391 C CA . PHE A 1 552 ? -46.621 8.129 4.538 1.00 30.20 552 PHE A CA 1
ATOM 4392 C C . PHE A 1 552 ? -48.053 8.041 5.062 1.00 30.20 552 PHE A C 1
ATOM 4394 O O . PHE A 1 552 ? -48.318 8.225 6.250 1.00 30.20 552 PHE A O 1
ATOM 4401 N N . VAL A 1 553 ? -48.979 7.754 4.148 1.00 29.59 553 VAL A N 1
ATOM 4402 C CA . VAL A 1 553 ? -50.349 7.351 4.469 1.00 29.59 553 VAL A CA 1
ATOM 4403 C C . VAL A 1 553 ? -50.296 6.012 5.209 1.00 29.59 553 VAL A C 1
ATOM 4405 O O . VAL A 1 553 ? -49.908 4.981 4.659 1.00 29.59 553 VAL A O 1
ATOM 4408 N N . ASN A 1 554 ? -50.685 6.037 6.482 1.00 33.50 554 ASN A N 1
ATOM 4409 C CA . ASN A 1 554 ? -50.947 4.849 7.285 1.00 33.50 554 ASN A CA 1
ATOM 4410 C C . ASN A 1 554 ? -52.229 4.174 6.771 1.00 33.50 554 ASN A C 1
ATOM 4412 O O . ASN A 1 554 ? -53.329 4.521 7.195 1.00 33.50 554 ASN A O 1
ATOM 4416 N N . ASN A 1 555 ? -52.102 3.179 5.893 1.00 30.27 555 ASN A N 1
ATOM 4417 C CA . ASN A 1 555 ? -53.221 2.292 5.575 1.00 30.27 555 ASN A CA 1
ATOM 4418 C C . ASN A 1 555 ? -53.397 1.255 6.694 1.00 30.27 555 ASN A C 1
ATOM 4420 O O . ASN A 1 555 ? -52.927 0.121 6.608 1.00 30.27 555 ASN A O 1
ATOM 4424 N N . ARG A 1 556 ? -54.104 1.659 7.754 1.00 36.97 556 ARG A N 1
ATOM 4425 C CA . ARG A 1 556 ? -54.969 0.752 8.513 1.00 36.97 556 ARG A CA 1
ATOM 4426 C C . ARG A 1 556 ? -56.354 0.827 7.878 1.00 36.97 556 ARG A C 1
ATOM 4428 O O . ARG A 1 556 ? -57.001 1.863 7.974 1.00 36.97 556 ARG A O 1
ATOM 4435 N N . SER A 1 557 ? -56.813 -0.261 7.274 1.00 32.34 557 SER A N 1
ATOM 4436 C CA . SER A 1 557 ? -58.239 -0.461 7.021 1.00 32.34 557 SER A CA 1
ATOM 4437 C C . SER A 1 557 ? -58.660 -1.820 7.557 1.00 32.34 557 SER A C 1
ATOM 4439 O O . SER A 1 557 ? -58.237 -2.864 7.055 1.00 32.34 557 SER A O 1
ATOM 4441 N N . ASP A 1 558 ? -59.486 -1.747 8.596 1.00 39.06 558 ASP A N 1
ATOM 4442 C CA . ASP A 1 558 ? -60.457 -2.755 8.994 1.00 39.06 558 ASP A CA 1
ATOM 4443 C C . ASP A 1 558 ? -61.392 -3.128 7.829 1.00 39.06 558 ASP A C 1
ATOM 4445 O O . ASP A 1 558 ? -61.610 -2.337 6.910 1.00 39.06 558 ASP A O 1
ATOM 4449 N N . GLY A 1 559 ? -62.000 -4.312 7.925 1.00 31.14 559 GLY A N 1
ATOM 4450 C CA . GLY A 1 559 ? -63.134 -4.736 7.096 1.00 31.14 559 GLY A CA 1
ATOM 4451 C C . GLY A 1 559 ? -62.952 -6.159 6.570 1.00 31.14 559 GLY A C 1
ATOM 4452 O O . GLY A 1 559 ? -62.321 -6.379 5.545 1.00 31.14 559 GLY A O 1
ATOM 4453 N N . SER A 1 560 ? -63.302 -7.189 7.341 1.00 37.25 560 SER A N 1
ATOM 4454 C CA . SER A 1 560 ? -64.614 -7.851 7.264 1.00 37.25 560 SER A CA 1
ATOM 4455 C C . SER A 1 560 ? -65.076 -8.150 5.827 1.00 37.25 560 SER A C 1
ATOM 4457 O O . SER A 1 560 ? -65.532 -7.277 5.099 1.00 37.25 560 SER A O 1
ATOM 4459 N N . ASN A 1 561 ? -65.067 -9.432 5.441 1.00 31.66 561 ASN A N 1
ATOM 4460 C CA . ASN A 1 561 ? -66.279 -9.993 4.858 1.00 31.66 561 ASN A CA 1
ATOM 4461 C C . ASN A 1 561 ? -66.362 -11.519 4.917 1.00 31.66 561 ASN A C 1
ATOM 4463 O O . ASN A 1 561 ? -65.462 -12.267 4.546 1.00 31.66 561 ASN A O 1
ATOM 4467 N N . SER A 1 562 ? -67.531 -11.908 5.404 1.00 37.25 562 SER A N 1
ATOM 4468 C CA . SER A 1 562 ? -68.156 -13.217 5.474 1.00 37.25 562 SER A CA 1
ATOM 4469 C C . SER A 1 562 ? -68.138 -14.031 4.172 1.00 37.25 562 SER A C 1
ATOM 4471 O O . SER A 1 562 ? -68.325 -13.493 3.082 1.00 37.25 562 SER A O 1
ATOM 4473 N N . ARG A 1 563 ? -68.079 -15.364 4.310 1.00 30.31 563 ARG A N 1
ATOM 4474 C CA . ARG A 1 563 ? -68.962 -16.257 3.547 1.00 30.31 563 ARG A CA 1
ATOM 4475 C C . ARG A 1 563 ? -69.252 -17.559 4.293 1.00 30.31 563 ARG A C 1
ATOM 4477 O O . ARG A 1 563 ? -68.389 -18.395 4.526 1.00 30.31 563 ARG A O 1
ATOM 4484 N N . THR A 1 564 ? -70.523 -17.664 4.640 1.00 36.41 564 THR A N 1
ATOM 4485 C CA . THR A 1 564 ? -71.271 -18.778 5.212 1.00 36.41 564 THR A CA 1
ATOM 4486 C C . THR A 1 564 ? -71.490 -19.906 4.198 1.00 36.41 564 THR A C 1
ATOM 4488 O O . THR A 1 564 ? -71.839 -19.617 3.054 1.00 36.41 564 THR A O 1
ATOM 4491 N N . ARG A 1 565 ? -71.372 -21.166 4.644 1.00 31.64 565 ARG A N 1
ATOM 4492 C CA . ARG A 1 565 ? -72.153 -22.385 4.288 1.00 31.64 565 ARG A CA 1
ATOM 4493 C C . ARG A 1 565 ? -71.345 -23.602 4.763 1.00 31.64 565 ARG A C 1
ATOM 4495 O O . ARG A 1 565 ? -70.151 -23.644 4.526 1.00 31.64 565 ARG A O 1
ATOM 4502 N N . GLN A 1 566 ? -71.874 -24.643 5.387 1.00 31.73 566 GLN A N 1
ATOM 4503 C CA . GLN A 1 566 ? -73.192 -25.000 5.900 1.00 31.73 566 GLN A CA 1
ATOM 4504 C C . GLN A 1 566 ? -72.935 -26.280 6.720 1.00 31.73 566 GLN A C 1
ATOM 4506 O O . GLN A 1 566 ? -72.039 -27.055 6.388 1.00 31.73 566 GLN A O 1
ATOM 4511 N N . ALA A 1 567 ? -73.673 -26.471 7.806 1.00 37.75 567 ALA A N 1
ATOM 4512 C CA . ALA A 1 567 ? -73.541 -27.620 8.692 1.00 37.75 567 ALA A CA 1
ATOM 4513 C C . ALA A 1 567 ? -74.048 -28.919 8.047 1.00 37.75 567 ALA A C 1
ATOM 4515 O O . ALA A 1 567 ? -75.085 -28.914 7.388 1.00 37.75 567 ALA A O 1
ATOM 4516 N N . SER A 1 568 ? -73.398 -30.035 8.375 1.00 32.53 568 SER A N 1
ATOM 4517 C CA . SER A 1 568 ? -74.075 -31.324 8.538 1.00 32.53 568 SER A CA 1
ATOM 4518 C C . SER A 1 568 ? -73.275 -32.222 9.481 1.00 32.53 568 SER A C 1
ATOM 4520 O O . SER A 1 568 ? -72.087 -32.467 9.298 1.00 32.53 568 SER A O 1
ATOM 4522 N N . SER A 1 569 ? -73.986 -32.639 10.522 1.00 38.47 569 SER A N 1
ATOM 4523 C CA . SER A 1 569 ? -73.660 -33.581 11.587 1.00 38.47 569 SER A CA 1
ATOM 4524 C C . SER A 1 569 ? -73.121 -34.928 11.110 1.00 38.47 569 SER A C 1
ATOM 4526 O O . SER A 1 569 ? -73.586 -35.415 10.084 1.00 38.47 569 SER A O 1
ATOM 4528 N N . LEU A 1 570 ? -72.325 -35.597 11.953 1.00 34.94 570 LEU A N 1
ATOM 4529 C CA . LEU A 1 570 ? -72.624 -36.948 12.459 1.00 34.94 570 LEU A CA 1
ATOM 4530 C C . LEU A 1 570 ? -71.607 -37.373 13.538 1.00 34.94 570 LEU A C 1
ATOM 4532 O O . LEU A 1 570 ? -70.407 -37.327 13.311 1.00 34.94 570 LEU A O 1
ATOM 4536 N N . ALA A 1 571 ? -72.163 -37.759 14.693 1.00 33.38 571 ALA A N 1
ATOM 4537 C CA . ALA A 1 571 ? -71.747 -38.802 15.640 1.00 33.38 571 ALA A CA 1
ATOM 4538 C C . ALA A 1 571 ? -70.270 -38.925 16.099 1.00 33.38 571 ALA A C 1
ATOM 4540 O O . ALA A 1 571 ? -69.352 -39.109 15.311 1.00 33.38 571 ALA A O 1
ATOM 4541 N N . GLY A 1 572 ? -70.080 -38.956 17.430 1.00 32.88 572 GLY A N 1
ATOM 4542 C CA . GLY A 1 572 ? -68.897 -39.551 18.085 1.00 32.88 572 GLY A CA 1
ATOM 4543 C C . GLY A 1 572 ? -68.858 -41.089 17.939 1.00 32.88 572 GLY A C 1
ATOM 4544 O O . GLY A 1 572 ? -69.548 -41.603 17.060 1.00 32.88 572 GLY A O 1
ATOM 4545 N N . PRO A 1 573 ? -68.170 -41.867 18.808 1.00 48.19 573 PRO A N 1
ATOM 4546 C CA . PRO A 1 573 ? -67.461 -41.491 20.041 1.00 48.19 573 PRO A CA 1
ATOM 4547 C C . PRO A 1 573 ? -66.052 -42.127 20.202 1.00 48.19 573 PRO A C 1
ATOM 4549 O O . PRO A 1 573 ? -65.672 -43.042 19.480 1.00 48.19 573 PRO A O 1
ATOM 4552 N N . GLY A 1 574 ? -65.342 -41.740 21.269 1.00 31.38 574 GLY A N 1
ATOM 4553 C CA . GLY A 1 574 ? -64.636 -42.726 22.099 1.00 31.38 574 GLY A CA 1
ATOM 4554 C C . GLY A 1 574 ? -63.103 -42.695 22.154 1.00 31.38 574 GLY A C 1
ATOM 4555 O O . GLY A 1 574 ? -62.422 -42.422 21.175 1.00 31.38 574 GLY A O 1
ATOM 4556 N N . CYS A 1 575 ? -62.620 -43.094 23.337 1.00 34.12 575 CYS A N 1
ATOM 4557 C CA . CYS A 1 575 ? -61.257 -43.482 23.728 1.00 34.12 575 CYS A CA 1
ATOM 4558 C C . CYS A 1 575 ? -60.241 -42.345 23.952 1.00 34.12 575 CYS A C 1
ATOM 4560 O O . CYS A 1 575 ? -59.757 -41.717 23.023 1.00 34.12 575 CYS A O 1
ATOM 4562 N N . SER A 1 576 ? -59.995 -41.909 25.192 1.00 34.06 576 SER A N 1
ATOM 4563 C CA . SER A 1 576 ? -59.325 -42.580 26.331 1.00 34.06 576 SER A CA 1
ATOM 4564 C C . SER A 1 576 ? -57.801 -42.392 26.365 1.00 34.06 576 SER A C 1
ATOM 4566 O O . SER A 1 576 ? -57.081 -42.928 25.533 1.00 34.06 576 SER A O 1
ATOM 4568 N N . SER A 1 577 ? -57.371 -41.765 27.468 1.00 35.44 577 SER A N 1
ATOM 4569 C CA . SER A 1 577 ? -56.189 -42.064 28.299 1.00 35.44 577 SER A CA 1
ATOM 4570 C C . SER A 1 577 ? -54.756 -41.801 27.813 1.00 35.44 577 SER A C 1
ATOM 4572 O O . SER A 1 577 ? -54.413 -42.034 26.664 1.00 35.44 577 SER A O 1
ATOM 4574 N N . SER A 1 578 ? -53.923 -41.498 28.828 1.00 39.84 578 SER A N 1
ATOM 4575 C CA . SER A 1 578 ? -52.446 -41.501 28.900 1.00 39.84 578 SER A CA 1
ATOM 4576 C C . SER A 1 578 ? -51.795 -40.194 28.420 1.00 39.84 578 SER A C 1
ATOM 4578 O O . SER A 1 578 ? -51.828 -39.875 27.245 1.00 39.84 578 SER A O 1
ATOM 4580 N N . ALA A 1 579 ? -51.269 -39.292 29.261 1.00 45.00 579 ALA A N 1
ATOM 4581 C CA . ALA A 1 579 ? -50.420 -39.429 30.453 1.00 45.00 579 ALA A CA 1
ATOM 4582 C C . ALA A 1 579 ? -49.189 -40.308 30.198 1.00 45.00 579 ALA A C 1
ATOM 4584 O O . ALA A 1 579 ? -49.297 -41.523 30.307 1.00 45.00 579 ALA A O 1
ATOM 4585 N N . TYR A 1 5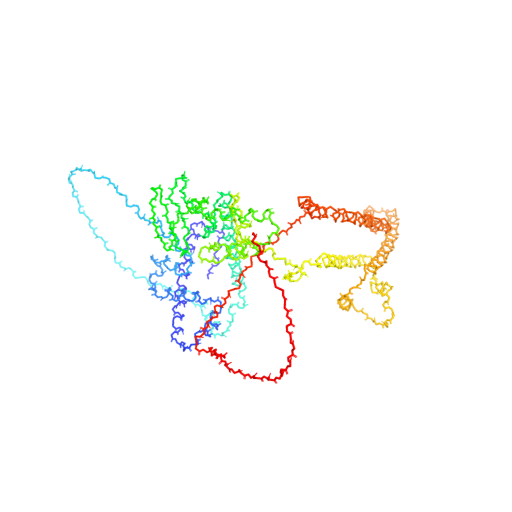80 ? -48.042 -39.696 29.888 1.00 39.34 580 TYR A N 1
ATOM 4586 C CA . TYR A 1 580 ? -46.787 -39.921 30.615 1.00 39.34 580 TYR A CA 1
ATOM 4587 C C . TYR A 1 580 ? -45.737 -38.868 30.242 1.00 39.34 580 TYR A C 1
ATOM 4589 O O . TYR A 1 580 ? -45.453 -38.613 29.075 1.00 39.34 580 TYR A O 1
ATOM 4597 N N . SER A 1 581 ? -45.173 -38.270 31.285 1.00 43.34 581 SER A N 1
ATOM 4598 C CA . SER A 1 581 ? -43.992 -37.419 31.282 1.00 43.34 581 SER A CA 1
ATOM 4599 C C . SER A 1 581 ? -42.723 -38.204 30.942 1.00 43.34 581 SER A C 1
ATOM 4601 O O . SER A 1 581 ? -42.554 -39.326 31.424 1.00 43.34 581 SER A O 1
ATOM 4603 N N . ARG A 1 582 ? -41.772 -37.552 30.271 1.00 47.50 582 ARG A N 1
ATOM 4604 C CA . ARG A 1 582 ? -40.464 -37.194 30.846 1.00 47.50 582 ARG A CA 1
ATOM 4605 C C . ARG A 1 582 ? -39.787 -36.124 30.007 1.00 47.50 582 ARG A C 1
ATOM 4607 O O . ARG A 1 582 ? -39.835 -36.248 28.766 1.00 47.50 582 ARG A O 1
#

Sequence (582 aa):
MTDTNLDTMTLDQLGQQAKLLLEKTAEIAWQLGRIFTIAKGKCQHGQWGKWQRANASHLSAKTIGRYRKVAELPFEEVTGKQLQEVYRILGIIDDADDAEEEEVVETTPSSATTTPLSATTTLVTPEPVEQEEDFGPDAEDHAHIIDDILTGKDLAADDISTEITTAVEARAGKEFLFTLAQNVQRARGNLARQGTPFSKWPPYGLDKKITDISGQHLWTVHLQENKKWLIVNPDGSTVERATAPRKSKSDKIQYVHGRDPKRLKIVRQIFEIYATESITERGIAIRLNKLNLMHYGKPWLRTTICDILRNPAYIGSVRNQKTTQAQYAGHNGSEVVRIRHFCNVGEKQLEVALLQGVIEYIEFVQDIGDRANKKIDVMALARRTLDLDKRGKADFKDKDLKKLIEKHMPGELGVAKHRKFFVAFEEQRVDAAKSHIAKLNADYDRWLTAKVEATTDREKQKNAEKLREIEASLTEWEALAVPLDEQLATVRSRIAEHQRHLADAVKALAGSANLRKAEIVRQFFSAVVLHFAVVQKAKIRDCIFEPDKTEFVNNRSDGSNSRTRQASSLAGPGCSSSAYSR

Organism: NCBI:txid2598579

pLDDT: mean 72.84, std 23.21, range [29.59, 98.44]

Foldseek 3Di:
DPPDPPVPDDPVRVVVVVLVVLLVVLLVLLVLLVVLVVVVVVDDPPCSVVVCCVPPVVDDPLQNVLSVVSNVDDPDCSNDDNVVVNCVSNVVDDPPPPPPPPPPPPDDDDDDDDDDDDDDDDDDDDDDDDDDDDDDDCVVVVVVVVVCVVVPPPPVPPPPVVVVVVVVVVVVVVVVVVVVVVVVVVVLVVLQVVQFADDLDDQFQKWKFKAALVRHTAWIWAQALVRWTWIQGPVRDTDTGNDDDDDDPRIGIHIDGHPDVVRVVLLVVLVVCVVPPPDQLQRSQVVCVVVVNADSNHGGDSVSSVCSVPACVVVSHYDRDDDPPQQDWDDLPPDTHGDDDDDCVVVVVVVSVLVVVVVVVVVVVCVVCVVLVHPPPLVVLCCVLVVVVVDDDDDDDVVVVVVCCVVVPPDDPDPVSSVSSVLSVLVVQLVSLVVSLVVLVVVLVVLVVQLVVDPDPVSVVVSVVVNVVSVVVNVVSVVSNPDPCVVVVVVVVVVVVVVVLVVVLVVQCPDDDPVSNVVSVCVVDVDPDRDRDDDDPDPPPPPPPDPPPDPDDPPDDDDDDDDDDDDDDDDDDDDDDDDDDD

Radius of gyration: 42.51 Å; chains: 1; bounding box: 118×110×106 Å